Protein 7PJO (pdb70)

Nearest PDB structures (foldseek):
  7pjo-assembly1_AAA  TM=1.005E+00  e=2.211E-44  candidate division CPR1
  7pjo-assembly1_BBB  TM=9.997E-01  e=5.737E-43  candidate division CPR1
  7ob6-assembly1_B  TM=1.004E+00  e=7.584E-41  candidate division CPR1
  7ob7-assembly1_A-2  TM=1.003E+00  e=6.010E-41  candidate division CPR1
  7ob6-assembly1_A  TM=9.913E-01  e=1.208E-40  candidate division CPR1

Solvent-accessible surface area: 18850 Å² total; per-residue (Å²): 162,66,44,223,53,36,106,118,16,37,40,52,0,67,176,37,11,69,115,64,16,60,144,38,0,55,131,7,53,50,4,31,103,2,6,73,17,0,44,79,0,73,16,42,199,150,51,22,60,1,0,69,18,0,19,155,84,84,62,0,45,28,7,0,0,0,0,1,0,0,0,0,2,3,12,52,23,56,56,3,24,0,0,1,0,55,16,32,157,68,28,148,46,11,10,0,0,1,4,89,36,87,51,29,34,0,0,0,4,6,17,22,37,16,20,16,17,12,0,0,1,0,0,117,47,21,43,11,0,0,0,0,0,0,6,13,9,9,3,63,120,59,199,162,74,37,1,62,10,0,0,45,8,17,0,62,40,2,43,0,69,144,35,143,2,83,116,0,0,37,21,145,48,82,2,72,76,0,22,116,29,2,71,126,26,121,28,66,98,5,23,82,76,131,9,67,167,50,30,31,79,12,23,86,17,19,25,127,5,1,46,37,55,54,76,151,159,47,46,210,56,36,101,120,24,46,48,77,0,64,86,39,12,73,110,68,18,55,163,60,0,54,63,13,50,50,3,31,104,3,6,72,34,0,42,80,0,81,20,87,158,120,35,15,58,2,0,71,21,0,19,74,113,86,58,0,44,28,8,0,0,1,0,1,0,0,0,0,1,2,11,50,19,53,56,3,23,0,0,4,0,49,16,31,150,61,26,143,54,11,10,0,0,0,4,89,36,85,49,29,33,0,0,0,3,5,18,26,36,17,19,15,17,12,0,0,1,0,0,117,46,21,45,12,0,0,0,0,0,0,7,13,11,8,6,72,115,69,107,168,76,33,0,54,9,0,0,47,8,17,0,60,37,3,44,0,68,144,33,140,14,83,119,0,0,38,22,146,49,69,2,51,77,0,27,106,29,3,67,120,29,129,27,66,99,4,21,75,173,130,8,66,166,49,32,32,77,12,22,215,20,20,22,124,7,0,45,38,57,42,60,109,126

Radius of gyration: 23.65 Å; Cα contacts (8 Å, |Δi|>4): 844; chains: 2; bounding box: 46×44×78 Å

B-factor: mean 61.89, std 16.4, range [30.0, 139.02]

Structure (mmCIF, N/CA/C/O backbone):
data_7PJO
#
_entry.id   7PJO
#
_cell.length_a   44.780
_cell.length_b   77.545
_cell.length_c   161.722
_cell.angle_alpha   90.000
_cell.angle_beta   90.000
_cell.angle_gamma   90.000
#
_symmetry.space_group_name_H-M   'P 21 21 21'
#
loop_
_entity.id
_entity.type
_entity.pdbx_description
1 polymer CPR-C4
2 non-polymer 'PHOSPHATE ION'
3 water water
#
loop_
_atom_site.group_PDB
_atom_site.id
_atom_site.type_symbol
_atom_site.label_atom_id
_atom_site.label_alt_id
_atom_site.label_comp_id
_atom_site.label_asym_id
_atom_site.label_entity_id
_atom_site.label_seq_id
_atom_site.pdbx_PDB_ins_code
_atom_site.Cartn_x
_atom_site.Cartn_y
_atom_site.Cartn_z
_atom_site.occupancy
_atom_site.B_iso_or_equiv
_atom_site.auth_seq_id
_atom_site.auth_comp_id
_atom_site.auth_asym_id
_atom_site.auth_atom_id
_atom_site.pdbx_PDB_model_num
ATOM 1 N N . GLN A 1 11 ? -2.769 -12.815 6.769 1.000 94.007 -5 GLN AAA N 1
ATOM 2 C CA . GLN A 1 11 ? -2.351 -13.585 7.975 1.000 89.320 -5 GLN AAA CA 1
ATOM 3 C C . GLN A 1 11 ? -0.913 -14.087 7.761 1.000 98.313 -5 GLN AAA C 1
ATOM 4 O O . GLN A 1 11 ? -0.730 -15.090 7.021 1.000 98.153 -5 GLN AAA O 1
ATOM 10 N N . MET A 1 12 ? 0.065 -13.424 8.392 1.000 91.595 -4 MET AAA N 1
ATOM 11 C CA . MET A 1 12 ? 1.528 -13.627 8.168 1.000 84.732 -4 MET AAA CA 1
ATOM 12 C C . MET A 1 12 ? 1.999 -14.911 8.873 1.000 80.043 -4 MET AAA C 1
ATOM 13 O O . MET A 1 12 ? 1.499 -15.188 9.981 1.000 70.556 -4 MET AAA O 1
ATOM 27 N N . GLY A 1 13 ? 2.904 -15.668 8.234 1.000 79.154 -3 GLY AAA N 1
ATOM 28 C CA . GLY A 1 13 ? 3.403 -16.979 8.702 1.000 80.058 -3 GLY AAA CA 1
ATOM 29 C C . GLY A 1 13 ? 4.474 -16.856 9.778 1.000 76.337 -3 GLY AAA C 1
ATOM 30 O O . GLY A 1 13 ? 4.929 -15.722 10.036 1.000 89.661 -3 GLY AAA O 1
ATOM 34 N N . ARG A 1 14 ? 4.852 -17.979 10.396 1.000 68.178 -2 ARG AAA N 1
ATOM 35 C CA . ARG A 1 14 ? 5.748 -18.035 11.580 1.000 72.711 -2 ARG AAA CA 1
ATOM 36 C C . ARG A 1 14 ? 7.121 -17.499 11.174 1.000 70.304 -2 ARG AAA C 1
ATOM 37 O O . ARG A 1 14 ? 7.625 -16.592 11.866 1.000 65.818 -2 ARG AAA O 1
ATOM 58 N N . GLY A 1 15 ? 7.682 -18.048 10.091 1.000 67.441 -1 GLY AAA N 1
ATOM 59 C CA . GLY A 1 15 ? 8.997 -17.671 9.535 1.000 67.640 -1 GLY AAA CA 1
ATOM 60 C C . GLY A 1 15 ? 9.066 -16.178 9.293 1.000 66.716 -1 GLY AAA C 1
ATOM 61 O O . GLY A 1 15 ? 10.048 -15.541 9.747 1.000 62.350 -1 GLY AAA O 1
ATOM 65 N N . SER A 1 16 ? 8.013 -15.636 8.677 1.000 64.444 0 SER AAA N 1
ATOM 66 C CA . SER A 1 16 ? 7.887 -14.200 8.312 1.000 67.641 0 SER AAA CA 1
ATOM 67 C C . SER A 1 16 ? 7.835 -13.336 9.571 1.000 60.428 0 SER AAA C 1
ATOM 68 O O . SER A 1 16 ? 8.516 -12.308 9.580 1.000 67.983 0 SER AAA O 1
ATOM 76 N N . MET A 1 17 ? 7.035 -13.720 10.565 1.000 66.323 1 MET AAA N 1
ATOM 77 C CA . MET A 1 17 ? 6.867 -12.940 11.823 1.000 64.941 1 MET AAA CA 1
ATOM 78 C C . MET A 1 17 ? 8.216 -12.934 12.551 1.000 63.493 1 MET AAA C 1
ATOM 79 O O . MET A 1 17 ? 8.666 -11.841 12.964 1.000 56.201 1 MET AAA O 1
ATOM 93 N N . HIS A 1 18 ? 8.872 -14.097 12.635 1.000 58.967 2 HIS AAA N 1
ATOM 94 C CA . HIS A 1 18 ? 10.221 -14.238 13.232 1.000 66.922 2 HIS AAA CA 1
ATOM 95 C C . HIS A 1 18 ? 11.214 -13.314 12.501 1.000 76.592 2 HIS AAA C 1
ATOM 96 O O . HIS A 1 18 ? 11.914 -12.502 13.172 1.000 74.505 2 HIS AAA O 1
ATOM 111 N N . TYR A 1 19 ? 11.286 -13.424 11.170 1.000 74.891 3 TYR AAA N 1
ATOM 112 C CA . TYR A 1 19 ? 12.170 -12.577 10.328 1.000 68.080 3 TYR AAA CA 1
ATOM 113 C C . TYR A 1 19 ? 11.864 -11.095 10.589 1.000 67.502 3 TYR AAA C 1
ATOM 114 O O . TYR A 1 19 ? 12.812 -10.325 10.827 1.000 59.619 3 TYR AAA O 1
ATOM 132 N N . LYS A 1 20 ? 10.587 -10.708 10.604 1.000 57.060 4 LYS AAA N 1
ATOM 133 C CA . LYS A 1 20 ? 10.191 -9.303 10.900 1.000 65.258 4 LYS AAA CA 1
ATOM 134 C C . LYS A 1 20 ? 10.708 -8.885 12.289 1.000 70.949 4 LYS AAA C 1
ATOM 135 O O . LYS A 1 20 ? 11.205 -7.741 12.416 1.000 66.877 4 LYS AAA O 1
ATOM 154 N N . ALA A 1 21 ? 10.592 -9.751 13.301 1.000 71.597 5 ALA AAA N 1
ATOM 155 C CA . ALA A 1 21 ? 11.086 -9.477 14.676 1.000 71.771 5 ALA AAA CA 1
ATOM 156 C C . ALA A 1 21 ? 12.592 -9.168 14.630 1.000 66.945 5 ALA AAA C 1
ATOM 157 O O . ALA A 1 21 ? 13.000 -8.161 15.246 1.000 63.936 5 ALA AAA O 1
ATOM 164 N N . GLN A 1 22 ? 13.379 -9.974 13.907 1.000 62.462 6 GLN AAA N 1
ATOM 165 C CA . GLN A 1 22 ? 14.842 -9.761 13.764 1.000 66.618 6 GLN AAA CA 1
ATOM 166 C C . GLN A 1 22 ? 15.087 -8.378 13.139 1.000 79.301 6 GLN AAA C 1
ATOM 167 O O . GLN A 1 22 ? 15.998 -7.666 13.627 1.000 73.817 6 GLN AAA O 1
ATOM 181 N N . LEU A 1 23 ? 14.291 -8.001 12.124 1.000 78.408 7 LEU AAA N 1
ATOM 182 C CA . LEU A 1 23 ? 14.421 -6.693 11.419 1.000 69.766 7 LEU AAA CA 1
ATOM 183 C C . LEU A 1 23 ? 14.114 -5.558 12.401 1.000 65.675 7 LEU AAA C 1
ATOM 184 O O . LEU A 1 23 ? 14.788 -4.532 12.329 1.000 63.398 7 LEU AAA O 1
ATOM 200 N N . GLN A 1 24 ? 13.097 -5.714 13.248 1.000 70.037 8 GLN AAA N 1
ATOM 201 C CA . GLN A 1 24 ? 12.675 -4.658 14.209 1.000 74.901 8 GLN AAA CA 1
ATOM 202 C C . GLN A 1 24 ? 13.791 -4.420 15.239 1.000 72.047 8 GLN AAA C 1
ATOM 203 O O . GLN A 1 24 ? 14.006 -3.256 15.606 1.000 71.892 8 GLN AAA O 1
ATOM 217 N N . LYS A 1 25 ? 14.513 -5.463 15.651 1.000 75.148 9 LYS AAA N 1
ATOM 218 C CA . LYS A 1 25 ? 15.647 -5.314 16.599 1.000 79.628 9 LYS AAA CA 1
ATOM 219 C C . LYS A 1 25 ? 16.712 -4.389 15.987 1.000 80.430 9 LYS AAA C 1
ATOM 220 O O . LYS A 1 25 ? 17.325 -3.628 16.758 1.000 83.725 9 LYS AAA O 1
ATOM 239 N N . LEU A 1 26 ? 16.908 -4.431 14.661 1.000 70.988 10 LEU AAA N 1
ATOM 240 C CA . LEU A 1 26 ? 18.023 -3.730 13.964 1.000 68.572 10 LEU AAA CA 1
ATOM 241 C C . LEU A 1 26 ? 17.650 -2.290 13.592 1.000 62.457 10 LEU AAA C 1
ATOM 242 O O . LEU A 1 26 ? 18.563 -1.475 13.437 1.000 64.014 10 LEU AAA O 1
ATOM 258 N N . LEU A 1 27 ? 16.367 -1.987 13.429 1.000 64.611 11 LEU AAA N 1
ATOM 259 C CA . LEU A 1 27 ? 15.912 -0.724 12.806 1.000 65.362 11 LEU AAA CA 1
ATOM 260 C C . LEU A 1 27 ? 15.537 0.300 13.888 1.000 69.054 11 LEU AAA C 1
ATOM 261 O O . LEU A 1 27 ? 14.972 -0.092 14.921 1.000 61.599 11 LEU AAA O 1
ATOM 277 N N . THR A 1 28 ? 15.822 1.576 13.613 1.000 71.799 12 THR AAA N 1
ATOM 278 C CA . THR A 1 28 ? 15.409 2.763 14.401 1.000 75.073 12 THR AAA CA 1
ATOM 279 C C . THR A 1 28 ? 13.905 2.981 14.210 1.000 76.498 12 THR AAA C 1
ATOM 280 O O . THR A 1 28 ? 13.320 2.417 13.252 1.000 85.727 12 THR AAA O 1
ATOM 291 N N . THR A 1 29 ? 13.304 3.777 15.084 1.000 82.873 13 THR AAA N 1
ATOM 292 C CA . THR A 1 29 ? 11.844 4.062 15.083 1.000 91.934 13 THR AAA CA 1
ATOM 293 C C . THR A 1 29 ? 11.487 4.773 13.766 1.000 84.680 13 THR AAA C 1
ATOM 294 O O . THR A 1 29 ? 10.383 4.510 13.250 1.000 86.141 13 THR AAA O 1
ATOM 305 N N . GLU A 1 30 ? 12.391 5.623 13.256 1.000 75.282 14 GLU AAA N 1
ATOM 306 C CA . GLU A 1 30 ? 12.201 6.412 12.008 1.000 82.718 14 GLU AAA CA 1
ATOM 307 C C . GLU A 1 30 ? 12.120 5.437 10.820 1.000 86.973 14 GLU AAA C 1
ATOM 308 O O . GLU A 1 30 ? 11.120 5.511 10.060 1.000 78.405 14 GLU AAA O 1
ATOM 314 N N . GLU A 1 31 ? 13.102 4.530 10.708 1.000 76.683 15 GLU AAA N 1
ATOM 315 C CA . GLU A 1 31 ? 13.175 3.457 9.675 1.000 70.732 15 GLU AAA CA 1
ATOM 316 C C . GLU A 1 31 ? 11.890 2.614 9.693 1.000 70.923 15 GLU AAA C 1
ATOM 317 O O . GLU A 1 31 ? 11.331 2.380 8.593 1.000 68.081 15 GLU AAA O 1
ATOM 329 N N . LYS A 1 32 ? 11.400 2.236 10.879 1.000 68.737 16 LYS AAA N 1
ATOM 330 C CA . LYS A 1 32 ? 10.205 1.359 11.016 1.000 73.928 16 LYS AAA CA 1
ATOM 331 C C . LYS A 1 32 ? 8.938 2.134 10.641 1.000 73.366 16 LYS AAA C 1
ATOM 332 O O . LYS A 1 32 ? 8.015 1.508 10.084 1.000 75.767 16 LYS AAA O 1
ATOM 351 N N . LYS A 1 33 ? 8.887 3.432 10.948 1.000 79.304 17 LYS AAA N 1
ATOM 352 C CA . LYS A 1 33 ? 7.733 4.309 10.613 1.000 81.662 17 LYS AAA CA 1
ATOM 353 C C . LYS A 1 33 ? 7.585 4.360 9.087 1.000 70.183 17 LYS AAA C 1
ATOM 354 O O . LYS A 1 33 ? 6.446 4.314 8.590 1.000 70.016 17 LYS AAA O 1
ATOM 373 N N . ILE A 1 34 ? 8.713 4.445 8.380 1.000 66.125 18 ILE AAA N 1
ATOM 374 C CA . ILE A 1 34 ? 8.792 4.457 6.895 1.000 64.869 18 ILE AAA CA 1
ATOM 375 C C . ILE A 1 34 ? 8.321 3.102 6.3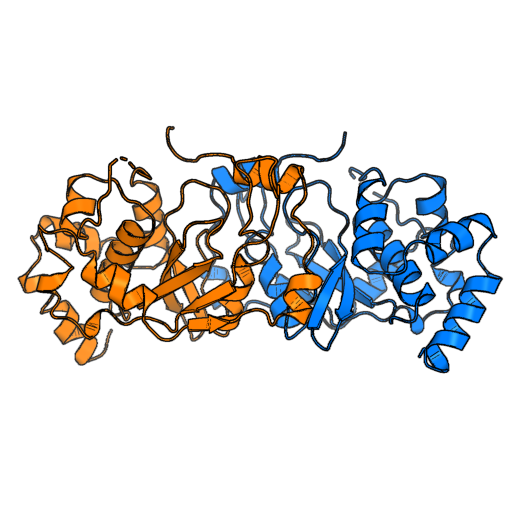54 1.000 68.468 18 ILE AAA C 1
ATOM 376 O O . ILE A 1 34 ? 7.393 3.111 5.530 1.000 74.859 18 ILE AAA O 1
ATOM 392 N N . LEU A 1 35 ? 8.884 1.992 6.844 1.000 61.175 19 LEU AAA N 1
ATOM 393 C CA . LEU A 1 35 ? 8.593 0.629 6.336 1.000 64.775 19 LEU AAA CA 1
ATOM 394 C C . LEU A 1 35 ? 7.127 0.256 6.604 1.000 62.905 19 LEU AAA C 1
ATOM 395 O O . LEU A 1 35 ? 6.530 -0.443 5.756 1.000 66.674 19 LEU AAA O 1
ATOM 411 N N . ALA A 1 36 ? 6.538 0.751 7.689 1.000 65.389 20 ALA AAA N 1
ATOM 412 C CA . ALA A 1 36 ? 5.133 0.462 8.072 1.000 68.759 20 ALA AAA CA 1
ATOM 413 C C . ALA A 1 36 ? 4.177 1.077 7.040 1.000 64.393 20 ALA AAA C 1
ATOM 414 O O . ALA A 1 36 ? 3.112 0.489 6.800 1.000 59.389 20 ALA AAA O 1
ATOM 421 N N . ARG A 1 37 ? 4.545 2.236 6.483 1.000 64.398 21 ARG AAA N 1
ATOM 422 C CA . ARG A 1 37 ? 3.743 2.988 5.474 1.000 72.399 21 ARG AAA CA 1
ATOM 423 C C . ARG A 1 37 ? 3.733 2.222 4.134 1.000 68.149 21 ARG AAA C 1
ATOM 424 O O . ARG A 1 37 ? 2.695 2.265 3.440 1.000 72.648 21 ARG AAA O 1
ATOM 445 N N . LEU A 1 38 ? 4.849 1.563 3.792 1.000 64.565 22 LEU AAA N 1
ATOM 446 C CA . LEU A 1 38 ? 5.130 0.915 2.483 1.000 61.394 22 LEU AAA CA 1
ATOM 447 C C . LEU A 1 38 ? 4.548 -0.504 2.489 1.000 57.128 22 LEU AAA C 1
ATOM 448 O O . LEU A 1 38 ? 5.325 -1.479 2.426 1.000 59.923 22 LEU AAA O 1
ATOM 464 N N . SER A 1 39 ? 3.221 -0.593 2.547 1.000 58.502 23 SER AAA N 1
ATOM 465 C CA . SER A 1 39 ? 2.437 -1.805 2.901 1.000 65.894 23 SER AAA CA 1
ATOM 466 C C . SER A 1 39 ? 1.944 -2.526 1.646 1.000 61.760 23 SER AAA C 1
ATOM 467 O O . SER A 1 39 ? 1.271 -3.551 1.794 1.000 63.892 23 SER AAA O 1
ATOM 475 N N . THR A 1 40 ? 2.234 -1.995 0.460 1.000 65.094 24 THR AAA N 1
ATOM 476 C CA . THR A 1 40 ? 1.928 -2.657 -0.836 1.000 58.548 24 THR AAA CA 1
ATOM 477 C C . THR A 1 40 ? 3.137 -2.499 -1.729 1.000 51.287 24 THR AAA C 1
ATOM 478 O O . THR A 1 40 ? 3.912 -1.562 -1.540 1.000 53.503 24 THR AAA O 1
ATOM 489 N N . PRO A 1 41 ? 3.335 -3.402 -2.707 1.000 53.019 25 PRO AAA N 1
ATOM 490 C CA . PRO A 1 41 ? 4.389 -3.224 -3.703 1.000 55.110 25 PRO AAA CA 1
ATOM 491 C C . PRO A 1 41 ? 4.324 -1.859 -4.407 1.000 53.960 25 PRO AAA C 1
ATOM 492 O O . PRO A 1 41 ? 5.366 -1.276 -4.654 1.000 51.724 25 PRO AAA O 1
ATOM 503 N N . GLN A 1 42 ? 3.113 -1.382 -4.692 1.000 48.264 26 GLN AAA N 1
ATOM 504 C CA . GLN A 1 42 ? 2.875 -0.106 -5.411 1.000 49.337 26 GLN AAA CA 1
ATOM 505 C C . GLN A 1 42 ? 3.362 1.041 -4.528 1.000 54.864 26 GLN AAA C 1
ATOM 506 O O . GLN A 1 42 ? 4.012 1.968 -5.070 1.000 52.551 26 GLN AAA O 1
ATOM 520 N N . LYS A 1 43 ? 3.055 1.000 -3.224 1.000 57.403 27 LYS AAA N 1
ATOM 521 C CA . LYS A 1 43 ? 3.495 2.062 -2.274 1.000 57.051 27 LYS AAA CA 1
ATOM 522 C C . LYS A 1 43 ? 5.023 2.070 -2.212 1.000 51.113 27 LYS AAA C 1
ATOM 523 O O . LYS A 1 43 ? 5.593 3.181 -2.220 1.000 57.603 27 LYS AAA O 1
ATOM 542 N N . ILE A 1 44 ? 5.664 0.890 -2.275 1.000 52.194 28 ILE AAA N 1
ATOM 543 C CA . ILE A 1 44 ? 7.157 0.785 -2.282 1.000 51.146 28 ILE AAA CA 1
ATOM 544 C C . ILE A 1 44 ? 7.710 1.475 -3.537 1.000 51.689 28 ILE AAA C 1
ATOM 545 O O . ILE A 1 44 ? 8.629 2.303 -3.399 1.000 51.261 28 ILE AAA O 1
ATOM 561 N N . GLN A 1 45 ? 7.169 1.175 -4.720 1.000 51.552 29 GLN AAA N 1
ATOM 562 C CA . GLN A 1 45 ? 7.670 1.760 -5.993 1.000 52.548 29 GLN AAA CA 1
ATOM 563 C C . GLN A 1 45 ? 7.470 3.284 -5.935 1.000 48.937 29 GLN AAA C 1
ATOM 564 O O . GLN A 1 45 ? 8.367 4.006 -6.383 1.000 50.485 29 GLN AAA O 1
ATOM 578 N N . ASP A 1 46 ? 6.324 3.744 -5.426 1.000 47.409 30 ASP AAA N 1
ATOM 579 C CA . ASP A 1 46 ? 6.045 5.197 -5.229 1.000 55.411 30 ASP AAA CA 1
ATOM 580 C C . ASP A 1 46 ? 7.173 5.797 -4.378 1.000 55.822 30 ASP AAA C 1
ATOM 581 O O . ASP A 1 46 ? 7.696 6.867 -4.746 1.000 59.369 30 ASP AAA O 1
ATOM 590 N N . PHE A 1 47 ? 7.553 5.125 -3.285 1.000 58.513 31 PHE AAA N 1
ATOM 591 C CA . PHE A 1 47 ? 8.649 5.595 -2.402 1.000 56.485 31 PHE AAA CA 1
ATOM 592 C C . PHE A 1 47 ? 9.966 5.640 -3.185 1.000 55.669 31 PHE AAA C 1
ATOM 593 O O . PHE A 1 47 ? 10.655 6.657 -3.072 1.000 60.971 31 PHE AAA O 1
ATOM 610 N N . LEU A 1 48 ? 10.323 4.598 -3.948 1.000 56.823 32 LEU AAA N 1
ATOM 611 C CA . LEU A 1 48 ? 11.600 4.602 -4.718 1.000 51.509 32 LEU AAA CA 1
ATOM 612 C C . LEU A 1 48 ? 11.579 5.731 -5.758 1.000 53.659 32 LEU AAA C 1
ATOM 613 O O . LEU A 1 48 ? 12.681 6.206 -6.145 1.000 51.015 32 LEU AAA O 1
ATOM 629 N N . ASP A 1 49 ? 10.393 6.162 -6.211 1.000 50.681 33 ASP AAA N 1
ATOM 630 C CA . ASP A 1 49 ? 10.279 7.273 -7.198 1.000 58.279 33 ASP AAA CA 1
ATOM 631 C C . ASP A 1 49 ? 10.774 8.593 -6.580 1.000 62.144 33 ASP AAA C 1
ATOM 632 O O . ASP A 1 49 ? 11.258 9.434 -7.354 1.000 72.039 33 ASP AAA O 1
ATOM 641 N N . THR A 1 50 ? 10.695 8.750 -5.251 1.000 59.086 34 THR AAA N 1
ATOM 642 C CA . THR A 1 50 ? 11.134 9.957 -4.491 1.000 66.474 34 THR AAA CA 1
ATOM 643 C C . THR A 1 50 ? 12.623 9.879 -4.134 1.000 70.339 34 THR AAA C 1
ATOM 644 O O . THR A 1 50 ? 13.137 10.899 -3.642 1.000 79.637 34 THR AAA O 1
ATOM 655 N N . ILE A 1 51 ? 13.279 8.733 -4.338 1.000 69.659 35 ILE AAA N 1
ATOM 656 C CA . ILE A 1 51 ? 14.750 8.566 -4.129 1.000 62.016 35 ILE AAA CA 1
ATOM 657 C C . ILE A 1 51 ? 15.470 8.996 -5.412 1.000 65.029 35 ILE AAA C 1
ATOM 658 O O . ILE A 1 51 ? 15.085 8.534 -6.502 1.000 57.820 35 ILE AAA O 1
ATOM 674 N N . LYS A 1 52 ? 16.537 9.778 -5.264 1.000 67.043 36 LYS AAA N 1
ATOM 675 C CA . LYS A 1 52 ? 17.391 10.252 -6.377 1.000 72.244 36 LYS AAA CA 1
ATOM 676 C C . LYS A 1 52 ? 18.142 9.042 -6.936 1.000 67.408 36 LYS AAA C 1
ATOM 677 O O . LYS A 1 52 ? 18.719 8.283 -6.153 1.000 61.818 36 LYS AAA O 1
ATOM 696 N N . ASN A 1 53 ? 18.139 8.874 -8.255 1.000 63.975 37 ASN AAA N 1
ATOM 697 C CA . ASN A 1 53 ? 18.900 7.793 -8.935 1.000 74.583 37 ASN AAA CA 1
ATOM 698 C C . ASN A 1 53 ? 20.361 8.233 -9.003 1.000 72.727 37 ASN AAA C 1
ATOM 699 O O . ASN A 1 53 ? 20.585 9.422 -9.251 1.000 88.083 37 ASN AAA O 1
ATOM 710 N N . LYS A 1 54 ? 21.302 7.316 -8.766 1.000 74.987 38 LYS AAA N 1
ATOM 711 C CA . LYS A 1 54 ? 22.760 7.549 -8.951 1.000 82.760 38 LYS AAA CA 1
ATOM 712 C C . LYS A 1 54 ? 23.158 7.423 -10.429 1.000 96.692 38 LYS AAA C 1
ATOM 713 O O . LYS A 1 54 ? 22.357 6.869 -11.210 1.000 104.896 38 LYS AAA O 1
ATOM 732 N N . ASP A 1 55 ? 24.352 7.929 -10.772 1.000 99.436 39 ASP AAA N 1
ATOM 733 C CA . ASP A 1 55 ? 25.021 7.768 -12.093 1.000 107.083 39 ASP AAA CA 1
ATOM 734 C C . ASP A 1 55 ? 25.383 6.291 -12.292 1.000 101.338 39 ASP AAA C 1
ATOM 735 O O . ASP A 1 55 ? 26.400 6.033 -12.969 1.000 97.365 39 ASP AAA O 1
ATOM 744 N N . HIS A 1 61 ? 32.046 3.360 -7.682 1.000 106.889 45 HIS AAA N 1
ATOM 745 C CA . HIS A 1 61 ? 31.214 2.229 -7.186 1.000 107.551 45 HIS AAA CA 1
ATOM 746 C C . HIS A 1 61 ? 30.793 2.483 -5.733 1.000 107.866 45 HIS AAA C 1
ATOM 747 O O . HIS A 1 61 ? 31.615 2.963 -4.946 1.000 100.351 45 HIS AAA O 1
ATOM 753 N N . THR A 1 62 ? 29.539 2.167 -5.414 1.000 115.717 46 THR AAA N 1
ATOM 754 C CA . THR A 1 62 ? 29.018 1.955 -4.036 1.000 110.096 46 THR AAA CA 1
ATOM 755 C C . THR A 1 62 ? 28.138 0.697 -4.046 1.000 100.588 46 THR AAA C 1
ATOM 756 O O . THR A 1 62 ? 27.846 0.163 -5.146 1.000 111.021 46 THR AAA O 1
ATOM 767 N N . MET A 1 63 ? 27.760 0.229 -2.859 1.000 84.005 47 MET AAA N 1
ATOM 768 C CA . MET A 1 63 ? 26.717 -0.809 -2.671 1.000 74.843 47 MET AAA CA 1
ATOM 769 C C . MET A 1 63 ? 26.171 -0.616 -1.258 1.000 66.157 47 MET AAA C 1
ATOM 770 O O . MET A 1 63 ? 26.470 -1.420 -0.360 1.000 72.368 47 MET AAA O 1
ATOM 784 N N . TRP A 1 64 ? 25.425 0.472 -1.089 1.000 58.384 48 TRP AAA N 1
ATOM 785 C CA . TRP A 1 64 ? 24.827 0.899 0.199 1.000 66.629 48 TRP AAA CA 1
ATOM 786 C C . TRP A 1 64 ? 23.766 -0.096 0.670 1.000 65.797 48 TRP AAA C 1
ATOM 787 O O . TRP A 1 64 ? 23.074 -0.704 -0.171 1.000 62.040 48 TRP AAA O 1
ATOM 808 N N . SER A 1 65 ? 23.632 -0.178 1.990 1.000 64.122 49 SER AAA N 1
ATOM 809 C CA . SER A 1 65 ? 22.570 -0.887 2.734 1.000 59.429 49 SER AAA CA 1
ATOM 810 C C . SER A 1 65 ? 21.275 -0.100 2.601 1.000 55.890 49 SER AAA C 1
ATOM 811 O O . SER A 1 65 ? 21.290 1.100 2.313 1.000 62.352 49 SER AAA O 1
ATOM 819 N N . PRO A 1 66 ? 20.117 -0.733 2.864 1.000 52.092 50 PRO AAA N 1
ATOM 820 C CA . PRO A 1 66 ? 18.861 0.005 2.996 1.000 58.272 50 PRO AAA CA 1
ATOM 821 C C . PRO A 1 66 ? 18.917 1.177 3.985 1.000 67.410 50 PRO AAA C 1
ATOM 822 O O . PRO A 1 66 ? 18.273 2.186 3.710 1.000 73.230 50 PRO AAA O 1
ATOM 833 N N . ARG A 1 67 ? 19.644 1.019 5.103 1.000 75.987 51 ARG AAA N 1
ATOM 834 C CA . ARG A 1 67 ? 19.875 2.097 6.102 1.000 70.012 51 ARG AAA CA 1
ATOM 835 C C . ARG A 1 67 ? 20.519 3.303 5.403 1.000 67.124 51 ARG AAA C 1
ATOM 836 O O . ARG A 1 67 ? 19.990 4.405 5.522 1.000 67.263 51 ARG AAA O 1
ATOM 857 N N . ALA A 1 68 ? 21.636 3.102 4.717 1.000 60.029 52 ALA AAA N 1
ATOM 858 C CA . ALA A 1 68 ? 22.358 4.179 4.008 1.000 65.653 52 ALA AAA CA 1
ATOM 859 C C . ALA A 1 68 ? 21.426 4.836 2.984 1.000 69.677 52 ALA AAA C 1
ATOM 860 O O . ALA A 1 68 ? 21.408 6.080 2.917 1.000 78.432 52 ALA AAA O 1
ATOM 867 N N . VAL A 1 69 ? 20.647 4.044 2.247 1.000 68.856 53 VAL AAA N 1
ATOM 868 C CA . VAL A 1 69 ? 19.730 4.573 1.195 1.000 66.026 53 VAL AAA CA 1
ATOM 869 C C . VAL A 1 69 ? 18.656 5.440 1.857 1.000 59.975 53 VAL AAA C 1
ATOM 870 O O . VAL A 1 69 ? 18.377 6.523 1.330 1.000 68.168 53 VAL AAA O 1
ATOM 883 N N . LEU A 1 70 ? 18.056 4.999 2.958 1.000 58.487 54 LEU AAA N 1
ATOM 884 C 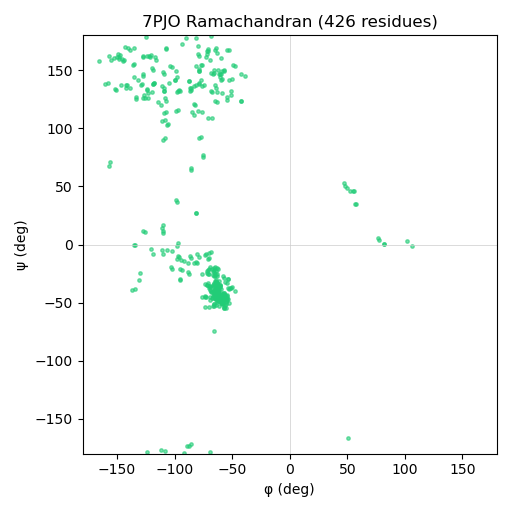CA . LEU A 1 70 ? 17.042 5.825 3.668 1.000 63.952 54 LEU AAA CA 1
ATOM 885 C C . LEU A 1 70 ? 17.670 7.117 4.226 1.000 71.147 54 LEU AAA C 1
ATOM 886 O O . LEU A 1 70 ? 16.944 8.129 4.303 1.000 72.200 54 LEU AAA O 1
ATOM 902 N N . LYS A 1 71 ? 18.955 7.088 4.595 1.000 69.013 55 LYS AAA N 1
ATOM 903 C CA . LYS A 1 71 ? 19.667 8.241 5.199 1.000 81.615 55 LYS AAA CA 1
ATOM 904 C C . LYS A 1 71 ? 19.926 9.276 4.104 1.000 82.227 55 LYS AAA C 1
ATOM 905 O O . LYS A 1 71 ? 19.482 10.421 4.286 1.000 82.131 55 LYS AAA O 1
ATOM 924 N N . HIS A 1 72 ? 20.554 8.863 2.995 1.000 76.645 56 HIS AAA N 1
ATOM 925 C CA . HIS A 1 72 ? 21.105 9.751 1.933 1.000 78.956 56 HIS AAA CA 1
ATOM 926 C C . HIS A 1 72 ? 20.130 9.918 0.756 1.000 78.145 56 HIS AAA C 1
ATOM 927 O O . HIS A 1 72 ? 20.410 10.781 -0.096 1.000 74.201 56 HIS AAA O 1
ATOM 942 N N . LYS A 1 73 ? 19.047 9.130 0.691 1.000 82.200 57 LYS AAA N 1
ATOM 943 C CA . LYS A 1 73 ? 17.949 9.236 -0.315 1.000 75.877 57 LYS AAA CA 1
ATOM 944 C C . LYS A 1 73 ? 18.526 9.234 -1.751 1.000 69.054 57 LYS AAA C 1
ATOM 945 O O . LYS A 1 73 ? 18.084 10.041 -2.578 1.000 63.805 57 LYS AAA O 1
ATOM 964 N N . HIS A 1 74 ? 19.448 8.310 -2.027 1.000 61.583 58 HIS AAA N 1
ATOM 965 C CA . HIS A 1 74 ? 20.182 8.094 -3.300 1.000 66.414 58 HIS AAA CA 1
ATOM 966 C C . HIS A 1 74 ? 20.313 6.576 -3.510 1.000 60.418 58 HIS AAA C 1
ATOM 967 O O . HIS A 1 74 ? 20.646 5.897 -2.542 1.000 60.356 58 HIS AAA O 1
ATOM 982 N N . ALA A 1 75 ? 20.113 6.042 -4.720 1.000 63.494 59 ALA AAA N 1
ATOM 983 C CA . ALA A 1 75 ? 20.214 4.583 -4.974 1.000 59.072 59 ALA AAA CA 1
ATOM 984 C C . ALA A 1 75 ? 20.488 4.287 -6.454 1.000 58.365 59 ALA AAA C 1
ATOM 985 O O . ALA A 1 75 ? 19.917 4.959 -7.299 1.000 62.902 59 ALA AAA O 1
ATOM 992 N N . HIS A 1 76 ? 21.361 3.318 -6.745 1.000 63.758 60 HIS AAA N 1
ATOM 993 C CA . HIS A 1 76 ? 21.375 2.584 -8.036 1.000 59.880 60 HIS AAA CA 1
ATOM 994 C C . HIS A 1 76 ? 20.401 1.390 -7.917 1.000 58.732 60 HIS AAA C 1
ATOM 995 O O . HIS A 1 76 ? 19.685 1.311 -6.904 1.000 55.343 60 HIS AAA O 1
ATOM 1010 N N . CYS A 1 77 ? 20.355 0.504 -8.918 1.000 54.395 61 CYS AAA N 1
ATOM 1011 C CA . CYS A 1 77 ? 19.286 -0.512 -9.065 1.000 58.529 61 CYS AAA CA 1
ATOM 1012 C C . CYS A 1 77 ? 19.325 -1.508 -7.895 1.000 54.375 61 CYS AAA C 1
ATOM 1013 O O . CYS A 1 77 ? 18.249 -1.755 -7.298 1.000 50.939 61 CYS AAA O 1
ATOM 1021 N N . MET A 1 78 ? 20.493 -2.022 -7.514 1.000 50.511 62 MET AAA N 1
ATOM 1022 C CA . MET A 1 78 ? 20.537 -3.081 -6.466 1.000 54.227 62 MET AAA CA 1
ATOM 1023 C C . MET A 1 78 ? 20.265 -2.473 -5.086 1.000 51.270 62 MET AAA C 1
ATOM 1024 O O . MET A 1 78 ? 19.591 -3.132 -4.260 1.000 49.340 62 MET AAA O 1
ATOM 1038 N N . GLU A 1 79 ? 20.705 -1.242 -4.860 1.000 48.192 63 GLU AAA N 1
ATOM 1039 C CA . GLU A 1 79 ? 20.399 -0.509 -3.607 1.000 53.206 63 GLU AAA CA 1
ATOM 1040 C C . GLU A 1 79 ? 18.890 -0.306 -3.520 1.000 56.136 63 GLU AAA C 1
ATOM 1041 O O . GLU A 1 79 ? 18.334 -0.488 -2.417 1.000 54.709 63 GLU AAA O 1
ATOM 1053 N N . GLY A 1 80 ? 18.256 0.105 -4.625 1.000 55.627 64 GLY AAA N 1
ATOM 1054 C CA . GLY A 1 80 ? 16.789 0.261 -4.682 1.000 53.023 64 GLY AAA CA 1
ATOM 1055 C C . GLY A 1 80 ? 16.076 -1.057 -4.393 1.000 48.915 64 GLY AAA C 1
ATOM 1056 O O . GLY A 1 80 ? 15.131 -1.059 -3.600 1.000 50.804 64 GLY AAA O 1
ATOM 1060 N N . ALA A 1 81 ? 16.535 -2.147 -5.012 1.000 46.076 65 ALA AAA N 1
ATOM 1061 C CA . ALA A 1 81 ? 15.882 -3.468 -4.926 1.000 50.831 65 ALA AAA CA 1
ATOM 1062 C C . ALA A 1 81 ? 16.042 -4.022 -3.513 1.000 48.303 65 ALA AAA C 1
ATOM 1063 O O . ALA A 1 81 ? 15.100 -4.673 -3.049 1.000 46.365 65 ALA AAA O 1
ATOM 1070 N N . MET A 1 82 ? 17.192 -3.793 -2.860 1.000 56.181 66 MET AAA N 1
ATOM 1071 C CA . MET A 1 82 ? 17.444 -4.323 -1.485 1.000 54.690 66 MET AAA CA 1
ATOM 1072 C C . MET A 1 82 ? 16.529 -3.601 -0.497 1.000 48.966 66 MET AAA C 1
ATOM 1073 O O . MET A 1 82 ? 15.977 -4.285 0.388 1.000 55.925 66 MET AAA O 1
ATOM 1087 N N . LEU A 1 83 ? 16.334 -2.286 -0.670 1.000 47.969 67 LEU AAA N 1
ATOM 1088 C CA . LEU A 1 83 ? 15.389 -1.494 0.159 1.000 49.403 67 LEU AAA CA 1
ATOM 1089 C C . LEU A 1 83 ? 13.969 -2.033 -0.079 1.000 52.193 67 LEU AAA C 1
ATOM 1090 O O . LEU A 1 83 ? 13.244 -2.233 0.905 1.000 55.870 67 LEU AAA O 1
ATOM 1106 N N . ALA A 1 84 ? 13.593 -2.274 -1.340 1.000 54.512 68 ALA AAA N 1
ATOM 1107 C CA . ALA A 1 84 ? 12.255 -2.803 -1.711 1.000 53.657 68 ALA AAA CA 1
ATOM 1108 C C . ALA A 1 84 ? 12.038 -4.152 -1.024 1.000 44.267 68 ALA AAA C 1
ATOM 1109 O O . ALA A 1 84 ? 10.987 -4.357 -0.443 1.000 45.921 68 ALA AAA O 1
ATOM 1116 N N . ALA A 1 85 ? 12.997 -5.060 -1.146 1.000 47.717 69 ALA AAA N 1
ATOM 1117 C CA . ALA A 1 85 ? 12.973 -6.411 -0.544 1.000 55.482 69 ALA AAA CA 1
ATOM 1118 C C . ALA A 1 85 ? 12.809 -6.296 0.984 1.000 52.453 69 ALA AAA C 1
ATOM 1119 O O . ALA A 1 85 ? 12.010 -7.070 1.568 1.000 51.096 69 ALA AAA O 1
ATOM 1126 N N . LEU A 1 86 ? 13.500 -5.346 1.616 1.000 54.874 70 LEU AAA N 1
ATOM 1127 C CA . LEU A 1 86 ? 13.349 -5.084 3.074 1.000 52.055 70 LEU AAA CA 1
ATOM 1128 C C . LEU A 1 86 ? 11.891 -4.706 3.358 1.000 53.914 70 LEU AAA C 1
ATOM 1129 O O . LEU A 1 86 ? 11.308 -5.267 4.300 1.000 52.703 70 LEU AAA O 1
ATOM 1145 N N . ALA A 1 87 ? 11.331 -3.761 2.594 1.000 46.891 71 ALA AAA N 1
ATOM 1146 C CA . ALA A 1 87 ? 9.974 -3.215 2.828 1.000 44.846 71 ALA AAA CA 1
ATOM 1147 C C . ALA A 1 87 ? 8.948 -4.330 2.583 1.000 51.430 71 ALA AAA C 1
ATOM 1148 O O . ALA A 1 87 ? 7.990 -4.474 3.365 1.000 55.580 71 ALA AAA O 1
ATOM 1155 N N . LEU A 1 88 ? 9.172 -5.146 1.554 1.000 53.202 72 LEU AAA N 1
ATOM 1156 C CA . LEU A 1 88 ? 8.315 -6.325 1.275 1.000 55.143 72 LEU AAA CA 1
ATOM 1157 C C . LEU A 1 88 ? 8.346 -7.282 2.477 1.000 53.118 72 LEU AAA C 1
ATOM 1158 O O . LEU A 1 88 ? 7.266 -7.736 2.887 1.000 53.397 72 LEU AAA O 1
ATOM 1174 N N . ALA A 1 89 ? 9.537 -7.584 3.012 1.000 51.349 73 ALA AAA N 1
ATOM 1175 C CA . ALA A 1 89 ? 9.711 -8.517 4.160 1.000 58.182 73 ALA AAA CA 1
ATOM 1176 C C . ALA A 1 89 ? 9.057 -7.924 5.413 1.000 55.885 73 ALA AAA C 1
ATOM 1177 O O . ALA A 1 89 ? 8.535 -8.705 6.195 1.000 56.514 73 ALA AAA O 1
ATOM 1184 N N . TYR A 1 90 ? 9.054 -6.598 5.576 1.000 56.326 74 TYR AAA N 1
ATOM 1185 C CA . TYR A 1 90 ? 8.474 -5.934 6.771 1.000 67.026 74 TYR AAA CA 1
ATOM 1186 C C . TYR A 1 90 ? 6.951 -6.146 6.811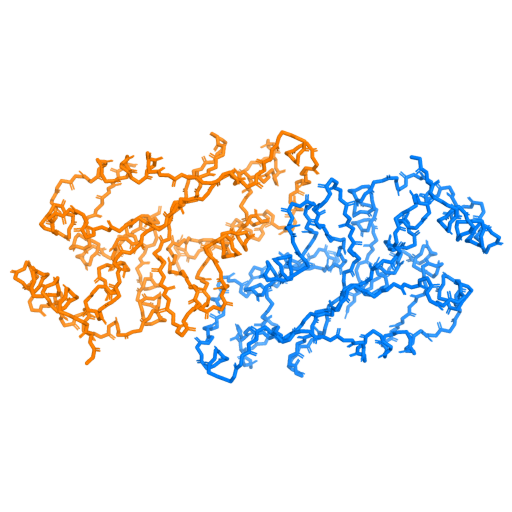 1.000 70.370 74 TYR AAA C 1
ATOM 1187 O O . TYR A 1 90 ? 6.353 -6.022 7.910 1.000 72.030 74 TYR AAA O 1
ATOM 1205 N N . HIS A 1 91 ? 6.340 -6.442 5.658 1.000 60.671 75 HIS AAA N 1
ATOM 1206 C CA . HIS A 1 91 ? 4.893 -6.749 5.533 1.000 58.166 75 HIS AAA CA 1
ATOM 1207 C C . HIS A 1 91 ? 4.673 -8.226 5.189 1.000 59.047 75 HIS AAA C 1
ATOM 1208 O O . HIS A 1 91 ? 3.529 -8.563 4.867 1.000 61.042 75 HIS AAA O 1
ATOM 1223 N N . GLY A 1 92 ? 5.716 -9.067 5.243 1.000 63.044 76 GLY AAA N 1
ATOM 1224 C CA . GLY A 1 92 ? 5.563 -10.538 5.284 1.000 64.467 76 GLY AAA CA 1
ATOM 1225 C C . GLY A 1 92 ? 5.826 -11.244 3.955 1.000 62.107 76 GLY AAA C 1
ATOM 1226 O O . GLY A 1 92 ? 5.639 -12.465 3.898 1.000 56.468 76 GLY AAA O 1
ATOM 1230 N N . HIS A 1 93 ? 6.226 -10.525 2.907 1.000 68.036 77 HIS AAA N 1
ATOM 1231 C CA . HIS A 1 93 ? 6.687 -11.126 1.625 1.000 64.279 77 HIS AAA CA 1
ATOM 1232 C C . HIS A 1 93 ? 8.111 -11.653 1.819 1.000 60.455 77 HIS AAA C 1
ATOM 1233 O O . HIS A 1 93 ? 8.826 -11.072 2.643 1.000 59.543 77 HIS AAA O 1
ATOM 1248 N N . SER A 1 94 ? 8.542 -12.649 1.049 1.000 52.740 78 SER AAA N 1
ATOM 1249 C CA . SER A 1 94 ? 9.973 -13.030 0.957 1.000 51.181 78 SER AAA CA 1
ATOM 1250 C C . SER A 1 94 ? 10.772 -11.872 0.345 1.000 56.676 78 SER AAA C 1
ATOM 1251 O O . SER A 1 94 ? 10.350 -11.265 -0.639 1.000 60.304 78 SER AAA O 1
ATOM 1259 N N . PRO A 1 95 ? 11.944 -11.512 0.908 1.000 53.094 79 PRO AAA N 1
ATOM 1260 C CA . PRO A 1 95 ? 12.804 -10.503 0.301 1.000 53.818 79 PRO AAA CA 1
ATOM 1261 C C . PRO A 1 95 ? 13.544 -11.126 -0.892 1.000 59.250 79 PRO AAA C 1
ATOM 1262 O O . PRO A 1 95 ? 14.591 -11.701 -0.682 1.000 52.928 79 PRO AAA O 1
ATOM 1273 N N . LEU A 1 96 ? 12.970 -11.002 -2.095 1.000 52.156 80 LEU AAA N 1
ATOM 1274 C CA . LEU A 1 96 ? 13.463 -11.687 -3.310 1.000 52.454 80 LEU AAA CA 1
ATOM 1275 C C . LEU A 1 96 ? 14.082 -10.672 -4.269 1.000 52.622 80 LEU AAA C 1
ATOM 1276 O O . LEU A 1 96 ? 13.432 -9.650 -4.557 1.000 49.148 80 LEU AAA O 1
ATOM 1292 N N . LEU A 1 97 ? 15.275 -10.986 -4.770 1.000 44.229 81 LEU AAA N 1
ATOM 1293 C CA . LEU A 1 97 ? 15.942 -10.255 -5.864 1.000 49.681 81 LEU AAA CA 1
ATOM 1294 C C . LEU A 1 97 ? 15.921 -11.133 -7.113 1.000 47.217 81 LEU AAA C 1
ATOM 1295 O O . LEU A 1 97 ? 15.918 -12.349 -6.976 1.000 46.195 81 LEU AAA O 1
ATOM 1311 N N . MET A 1 98 ? 15.814 -10.513 -8.282 1.000 45.901 82 MET AAA N 1
ATOM 1312 C CA . MET A 1 98 ? 16.105 -11.163 -9.574 1.000 44.998 82 MET AAA CA 1
ATOM 1313 C C . MET A 1 98 ? 17.183 -10.352 -10.281 1.000 44.674 82 MET AAA C 1
ATOM 1314 O O . MET A 1 98 ? 17.015 -9.132 -10.421 1.000 48.604 82 MET AAA O 1
ATOM 1328 N N . ASP A 1 99 ? 18.255 -11.035 -10.669 1.000 44.935 83 ASP AAA N 1
ATOM 1329 C CA . ASP A 1 99 ? 19.360 -10.483 -11.478 1.000 48.473 83 ASP AAA CA 1
ATOM 1330 C C . ASP A 1 99 ? 19.003 -10.627 -12.956 1.000 44.592 83 ASP AAA C 1
ATOM 1331 O O . ASP A 1 99 ? 18.552 -11.702 -13.340 1.000 45.420 83 ASP AAA O 1
ATOM 1340 N N . LEU A 1 100 ? 19.165 -9.556 -13.728 1.000 44.936 84 LEU AAA N 1
ATOM 1341 C CA . LEU A 1 100 ? 19.086 -9.571 -15.210 1.000 43.384 84 LEU AAA CA 1
ATOM 1342 C C . LEU A 1 100 ? 20.503 -9.400 -15.746 1.000 41.201 84 LEU AAA C 1
ATOM 1343 O O . LEU A 1 100 ? 21.099 -8.347 -15.536 1.000 52.170 84 LEU AAA O 1
ATOM 1359 N N . GLN A 1 101 ? 20.999 -10.435 -16.404 1.000 46.967 85 GLN AAA N 1
ATOM 1360 C CA . GLN A 1 101 ? 22.417 -10.618 -16.719 1.000 48.575 85 GLN AAA CA 1
ATOM 1361 C C . GLN A 1 101 ? 22.634 -10.380 -18.208 1.000 53.730 85 GLN AAA C 1
ATOM 1362 O O . GLN A 1 101 ? 22.020 -11.116 -19.029 1.000 52.051 85 GLN AAA O 1
ATOM 1376 N N . THR A 1 102 ? 23.536 -9.437 -18.510 1.000 49.530 86 THR AAA N 1
ATOM 1377 C CA . THR A 1 102 ? 23.863 -8.987 -19.877 1.000 49.171 86 THR AAA CA 1
ATOM 1378 C C . THR A 1 102 ? 25.229 -9.504 -20.293 1.000 52.727 86 THR AAA C 1
ATOM 1379 O O . THR A 1 102 ? 25.973 -9.999 -19.429 1.000 58.545 86 THR AAA O 1
ATOM 1390 N N . THR A 1 103 ? 25.521 -9.374 -21.583 1.000 55.601 87 THR AAA N 1
ATOM 1391 C CA . THR A 1 103 ? 26.891 -9.363 -22.147 1.000 56.125 87 THR AAA CA 1
ATOM 1392 C C . THR A 1 103 ? 27.759 -8.319 -21.431 1.000 62.268 87 THR AAA C 1
ATOM 1393 O O . THR A 1 103 ? 27.213 -7.424 -20.716 1.000 61.958 87 THR AAA O 1
ATOM 1404 N N . ASP A 1 104 ? 29.071 -8.391 -21.660 1.000 63.744 88 ASP AAA N 1
ATOM 1405 C CA . ASP A 1 104 ? 30.064 -7.502 -21.007 1.000 71.473 88 ASP AAA CA 1
ATOM 1406 C C . ASP A 1 104 ? 29.924 -6.077 -21.555 1.000 65.271 88 ASP AAA C 1
ATOM 1407 O O . ASP A 1 104 ? 30.531 -5.189 -20.978 1.000 65.649 88 ASP AAA O 1
ATOM 1416 N N . GLU A 1 105 ? 29.097 -5.865 -22.579 1.000 69.138 89 GLU AAA N 1
ATOM 1417 C CA . GLU A 1 105 ? 28.886 -4.539 -23.224 1.000 68.122 89 GLU AAA CA 1
ATOM 1418 C C . GLU A 1 105 ? 27.945 -3.675 -22.383 1.000 64.911 89 GLU AAA C 1
ATOM 1419 O O . GLU A 1 105 ? 27.836 -2.469 -22.667 1.000 67.558 89 GLU AAA O 1
ATOM 1431 N N . ASP A 1 106 ? 27.299 -4.269 -21.379 1.000 63.749 90 ASP AAA N 1
ATOM 1432 C CA . ASP A 1 106 ? 26.228 -3.621 -20.585 1.000 61.384 90 ASP AAA CA 1
ATOM 1433 C C . ASP A 1 106 ? 26.395 -4.016 -19.118 1.000 57.074 90 ASP AAA C 1
ATOM 1434 O O . ASP A 1 106 ? 27.215 -4.923 -18.834 1.000 55.074 90 ASP AAA O 1
ATOM 1443 N N . GLU A 1 107 ? 25.654 -3.343 -18.233 1.000 55.998 91 GLU AAA N 1
ATOM 1444 C CA . GLU A 1 107 ? 25.582 -3.653 -16.776 1.000 58.000 91 GLU AAA CA 1
ATOM 1445 C C . GLU A 1 107 ? 24.308 -4.459 -16.508 1.000 54.208 91 GLU AAA C 1
ATOM 1446 O O . GLU A 1 107 ? 23.258 -4.168 -17.113 1.000 59.291 91 GLU AAA O 1
ATOM 1458 N N . ASP A 1 108 ? 24.416 -5.421 -15.614 1.000 49.596 92 ASP AAA N 1
ATOM 1459 C CA . ASP A 1 108 ? 23.275 -6.192 -15.077 1.000 51.557 92 ASP AAA CA 1
ATOM 1460 C C . ASP A 1 108 ? 22.314 -5.226 -14.414 1.000 52.034 92 ASP AAA C 1
ATOM 1461 O O . ASP A 1 108 ? 22.722 -4.117 -14.098 1.000 53.591 92 ASP AAA O 1
ATOM 1470 N N . HIS A 1 109 ? 21.075 -5.654 -14.237 1.000 55.230 93 HIS AAA N 1
ATOM 1471 C CA . HIS A 1 109 ? 20.044 -4.861 -13.533 1.000 50.437 93 HIS AAA CA 1
ATOM 1472 C C . HIS A 1 109 ? 19.388 -5.786 -12.536 1.000 46.918 93 HIS AAA C 1
ATOM 1473 O O . HIS A 1 109 ? 19.211 -6.969 -12.874 1.000 46.786 93 HIS AAA O 1
ATOM 1488 N N . VAL A 1 110 ? 19.067 -5.259 -11.361 1.000 45.593 94 VAL AAA N 1
ATOM 1489 C CA . VAL A 1 110 ? 18.447 -6.076 -10.288 1.000 45.627 94 VAL AAA CA 1
ATOM 1490 C C . VAL A 1 110 ? 17.075 -5.471 -10.012 1.000 42.295 94 VAL AAA C 1
ATOM 1491 O O . VAL A 1 110 ? 16.985 -4.230 -9.923 1.000 48.342 94 VAL AAA O 1
ATOM 1504 N N . VAL A 1 111 ? 16.080 -6.340 -9.823 1.000 43.963 95 VAL AAA N 1
ATOM 1505 C CA . VAL A 1 111 ? 14.727 -5.966 -9.324 1.000 42.496 95 VAL AAA CA 1
ATOM 1506 C C . VAL A 1 111 ? 14.415 -6.788 -8.073 1.000 42.399 95 VAL AAA C 1
ATOM 1507 O O . VAL A 1 111 ? 15.136 -7.769 -7.790 1.000 46.770 95 VAL AAA O 1
ATOM 1520 N N . ALA A 1 112 ? 13.427 -6.325 -7.315 1.000 44.661 96 ALA AAA N 1
ATOM 1521 C CA . ALA A 1 112 ? 12.776 -7.020 -6.193 1.000 45.089 96 ALA AAA CA 1
ATOM 1522 C C . ALA A 1 112 ? 11.489 -7.674 -6.710 1.000 45.480 96 ALA AAA C 1
ATOM 1523 O O . ALA A 1 112 ? 10.598 -6.943 -7.128 1.000 45.185 96 ALA AAA O 1
ATOM 1530 N N . LEU A 1 113 ? 11.413 -9.005 -6.679 1.000 46.975 97 LEU AAA N 1
ATOM 1531 C CA . LEU A 1 113 ? 10.229 -9.782 -7.109 1.000 47.324 97 LEU AAA CA 1
ATOM 1532 C C . LEU A 1 113 ? 9.194 -9.736 -5.995 1.000 46.928 97 LEU AAA C 1
ATOM 1533 O O . LEU A 1 113 ? 9.586 -9.742 -4.833 1.000 49.224 97 LEU AAA O 1
ATOM 1549 N N . PHE A 1 114 ? 7.923 -9.792 -6.370 1.000 46.183 98 PHE AAA N 1
ATOM 1550 C CA . PHE A 1 114 ? 6.784 -9.984 -5.440 1.000 47.094 98 PHE AAA CA 1
ATOM 1551 C C . PHE A 1 114 ? 5.660 -10.716 -6.178 1.000 46.701 98 PHE AAA C 1
ATOM 1552 O O . PHE A 1 114 ? 5.658 -10.791 -7.441 1.000 49.665 98 PHE AAA O 1
ATOM 1569 N N . LYS A 1 115 ? 4.752 -11.284 -5.402 1.000 49.821 99 LYS AAA N 1
ATOM 1570 C CA . LYS A 1 115 ? 3.563 -12.014 -5.896 1.000 60.475 99 LYS AAA CA 1
ATOM 1571 C C . LYS A 1 115 ? 2.316 -11.457 -5.220 1.000 55.548 99 LYS AAA C 1
ATOM 1572 O O . LYS A 1 115 ? 2.350 -11.186 -4.018 1.000 58.966 99 LYS AAA O 1
ATOM 1591 N N . ILE A 1 116 ? 1.271 -11.290 -6.015 1.000 62.916 100 ILE AAA N 1
ATOM 1592 C CA . ILE A 1 116 ? -0.127 -11.033 -5.576 1.000 60.564 100 ILE AAA CA 1
ATOM 1593 C C . ILE A 1 116 ? -1.056 -11.958 -6.372 1.000 66.913 100 ILE AAA C 1
ATOM 1594 O O . ILE A 1 116 ? -0.905 -12.020 -7.615 1.000 69.640 100 ILE AAA O 1
ATOM 1610 N N . ASP A 1 117 ? -1.871 -12.737 -5.644 1.000 67.765 101 ASP AAA N 1
ATOM 1611 C CA . ASP A 1 117 ? -2.822 -13.767 -6.146 1.000 62.386 101 ASP AAA CA 1
ATOM 1612 C C . ASP A 1 117 ? -2.125 -14.654 -7.179 1.000 54.747 101 ASP AAA C 1
ATOM 1613 O O . ASP A 1 117 ? -2.646 -14.763 -8.292 1.000 55.550 101 ASP AAA O 1
ATOM 1622 N N . GLY A 1 118 ? -0.969 -15.221 -6.840 1.000 54.304 102 GLY AAA N 1
ATOM 1623 C CA . GLY A 1 118 ? -0.277 -16.214 -7.691 1.000 57.251 102 GLY AAA CA 1
ATOM 1624 C C . GLY A 1 118 ? 0.462 -15.630 -8.896 1.000 57.446 102 GLY AAA C 1
ATOM 1625 O O . GLY A 1 118 ? 1.009 -16.426 -9.665 1.000 52.557 102 GLY AAA O 1
ATOM 1629 N N . HIS A 1 119 ? 0.545 -14.300 -9.044 1.000 56.007 103 HIS AAA N 1
ATOM 1630 C CA . HIS A 1 119 ? 1.164 -13.655 -10.234 1.000 53.784 103 HIS AAA CA 1
ATOM 1631 C C . HIS A 1 119 ? 2.368 -12.798 -9.810 1.000 48.609 103 HIS AAA C 1
ATOM 1632 O O . HIS A 1 119 ? 2.299 -12.063 -8.813 1.000 46.687 103 HIS AAA O 1
ATOM 1647 N N . TRP A 1 120 ? 3.439 -12.875 -10.584 1.000 47.592 104 TRP AAA N 1
ATOM 1648 C CA . TRP A 1 120 ? 4.703 -12.152 -10.313 1.000 44.796 104 TRP AAA CA 1
ATOM 1649 C C . TRP A 1 120 ? 4.635 -10.700 -10.791 1.000 44.973 104 TRP AAA C 1
ATOM 1650 O O . TRP A 1 120 ? 4.121 -10.439 -11.889 1.000 51.213 104 TRP AAA O 1
ATOM 1671 N N . GLY A 1 121 ? 5.152 -9.796 -9.964 1.000 46.964 105 GLY AAA N 1
ATOM 1672 C CA . GLY A 1 121 ? 5.461 -8.398 -10.297 1.000 46.106 105 GLY AAA CA 1
ATOM 1673 C C . GLY A 1 121 ? 6.918 -8.103 -9.973 1.000 49.180 105 GLY AAA C 1
ATOM 1674 O O . GLY A 1 121 ? 7.617 -9.018 -9.490 1.000 46.392 105 GLY AAA O 1
ATOM 1678 N N . ALA A 1 122 ? 7.382 -6.881 -10.242 1.000 46.326 106 ALA AAA N 1
ATOM 1679 C CA . ALA A 1 122 ? 8.774 -6.480 -9.957 1.000 45.270 106 ALA AAA CA 1
ATOM 1680 C C . ALA A 1 122 ? 8.860 -4.983 -9.663 1.000 44.826 106 ALA AAA C 1
ATOM 1681 O O . ALA A 1 122 ? 8.242 -4.170 -10.382 1.000 49.718 106 ALA AAA O 1
ATOM 1688 N N . ILE A 1 123 ? 9.573 -4.661 -8.592 1.000 47.205 107 ILE AAA N 1
ATOM 1689 C CA . ILE A 1 123 ? 9.903 -3.281 -8.155 1.000 47.044 107 ILE AAA CA 1
ATOM 1690 C C . ILE A 1 123 ? 11.317 -3.007 -8.665 1.000 43.921 107 ILE AAA C 1
ATOM 1691 O O . ILE A 1 123 ? 12.177 -3.905 -8.530 1.000 49.295 107 ILE AAA O 1
ATOM 1707 N N . SER A 1 124 ? 11.527 -1.863 -9.307 1.000 42.606 108 SER AAA N 1
ATOM 1708 C CA . SER A 1 124 ? 12.761 -1.544 -10.078 1.000 42.185 108 SER AAA CA 1
ATOM 1709 C C . SER A 1 124 ? 13.140 -0.072 -9.882 1.000 45.011 108 SER AAA C 1
ATOM 1710 O O . SER A 1 124 ? 12.243 0.823 -9.918 1.000 46.808 108 SER AAA O 1
ATOM 1718 N N . LYS A 1 125 ? 14.416 0.169 -9.643 1.000 46.164 109 LYS AAA N 1
ATOM 1719 C CA . LYS A 1 125 ? 14.977 1.526 -9.501 1.000 50.068 109 LYS AAA CA 1
ATOM 1720 C C . LYS A 1 125 ? 15.871 1.780 -10.707 1.000 52.590 109 LYS AAA C 1
ATOM 1721 O O . LYS A 1 125 ? 16.957 1.176 -10.786 1.000 48.889 109 LYS AAA O 1
ATOM 1740 N N . THR A 1 126 ? 15.409 2.614 -11.636 1.000 47.838 110 THR AAA N 1
ATOM 1741 C CA . THR A 1 126 ? 16.175 2.966 -12.858 1.000 49.443 110 THR AAA CA 1
ATOM 1742 C C . THR A 1 126 ? 15.896 4.430 -13.191 1.000 47.257 110 THR AAA C 1
ATOM 1743 O O . THR A 1 126 ? 14.841 4.943 -12.773 1.000 45.169 110 THR AAA O 1
ATOM 1754 N N . ASN A 1 127 ? 16.790 5.046 -13.957 1.000 48.112 111 ASN AAA N 1
ATOM 1755 C CA . ASN A 1 127 ? 16.772 6.495 -14.280 1.000 54.070 111 ASN AAA CA 1
ATOM 1756 C C . ASN A 1 127 ? 16.119 6.716 -15.651 1.000 51.103 111 ASN AAA C 1
ATOM 1757 O O . ASN A 1 127 ? 15.823 7.867 -15.993 1.000 59.004 111 ASN AAA O 1
ATOM 1768 N N . HIS A 1 128 ? 15.922 5.633 -16.402 1.000 49.039 112 HIS AAA N 1
ATOM 1769 C CA . HIS A 1 128 ? 15.518 5.624 -17.828 1.000 47.708 112 HIS AAA CA 1
ATOM 1770 C C . HIS A 1 128 ? 14.150 4.967 -17.980 1.000 47.823 112 HIS AAA C 1
ATOM 1771 O O . HIS A 1 128 ? 13.647 4.310 -17.064 1.000 45.550 112 HIS AAA O 1
ATOM 1786 N N . PRO A 1 129 ? 13.436 5.240 -19.090 1.000 48.495 113 PRO AAA N 1
ATOM 1787 C CA . PRO A 1 129 ? 12.070 4.729 -19.243 1.000 50.372 113 PRO AAA CA 1
ATOM 1788 C C . PRO A 1 129 ? 12.013 3.267 -19.719 1.000 46.459 113 PRO AAA C 1
ATOM 1789 O O . PRO A 1 129 ? 11.009 2.888 -20.305 1.000 50.396 113 PRO AAA O 1
ATOM 1800 N N . VAL A 1 130 ? 13.044 2.473 -19.412 1.000 47.122 114 VAL AAA N 1
ATOM 1801 C CA . VAL A 1 130 ? 13.107 0.999 -19.691 1.000 43.848 114 VAL AAA CA 1
ATOM 1802 C C . VAL A 1 130 ? 13.458 0.279 -18.384 1.000 42.636 114 VAL AAA C 1
ATOM 1803 O O . VAL A 1 130 ? 13.895 0.959 -17.426 1.000 44.496 114 VAL AAA O 1
ATOM 1816 N N . LEU A 1 131 ? 13.222 -1.027 -18.312 1.000 43.380 115 LEU AAA N 1
ATOM 1817 C CA . LEU A 1 131 ? 13.499 -1.866 -17.112 1.000 47.967 115 LEU AAA CA 1
ATOM 1818 C C . LEU A 1 131 ? 12.791 -1.287 -15.890 1.000 42.668 115 LEU AAA C 1
ATOM 1819 O O . LEU A 1 131 ? 13.380 -1.217 -14.840 1.000 44.614 115 LEU AAA O 1
ATOM 1835 N N . ARG A 1 132 ? 11.531 -0.938 -16.051 1.000 47.387 116 ARG AAA N 1
ATOM 1836 C CA . ARG A 1 132 ? 10.694 -0.309 -15.002 1.000 44.899 116 ARG AAA CA 1
ATOM 1837 C C . ARG A 1 132 ? 9.927 -1.371 -14.208 1.000 42.654 116 ARG AAA C 1
ATOM 1838 O O . ARG A 1 132 ? 10.123 -2.576 -14.450 1.000 45.460 116 ARG AAA O 1
ATOM 1859 N N . TYR A 1 133 ? 9.132 -0.898 -13.255 1.000 40.914 117 TYR AAA N 1
ATOM 1860 C CA . TYR A 1 133 ? 8.128 -1.652 -12.476 1.000 45.914 117 TYR AAA CA 1
ATOM 1861 C C . TYR A 1 133 ? 7.350 -2.599 -13.405 1.000 50.571 117 TYR AAA C 1
ATOM 1862 O O . TYR A 1 133 ? 7.153 -2.296 -14.631 1.000 45.265 117 TYR AAA O 1
ATOM 1880 N N . ARG A 1 134 ? 6.960 -3.746 -12.847 1.000 42.781 118 ARG AAA N 1
ATOM 1881 C CA . ARG A 1 134 ? 6.048 -4.712 -13.494 1.000 44.966 118 ARG AAA CA 1
ATOM 1882 C C . ARG A 1 134 ? 4.906 -5.018 -12.530 1.000 44.457 118 ARG AAA C 1
ATOM 1883 O O . ARG A 1 134 ? 5.184 -5.359 -11.371 1.000 46.961 118 ARG AAA O 1
ATOM 1904 N N . ASP A 1 135 ? 3.678 -4.833 -13.007 1.000 49.501 119 ASP AAA N 1
ATOM 1905 C CA . ASP A 1 135 ? 2.404 -5.189 -12.324 1.000 46.046 119 ASP AAA CA 1
ATOM 1906 C C . ASP A 1 135 ? 2.392 -6.693 -12.019 1.000 49.556 119 ASP AAA C 1
ATOM 1907 O O . ASP A 1 135 ? 3.009 -7.499 -12.724 1.000 45.032 119 ASP AAA O 1
ATOM 1916 N N . PRO A 1 136 ? 1.725 -7.129 -10.935 1.000 44.358 120 PRO AAA N 1
ATOM 1917 C CA . PRO A 1 136 ? 1.644 -8.556 -10.621 1.000 47.431 120 PRO AAA CA 1
ATOM 1918 C C . PRO A 1 136 ? 0.655 -9.285 -11.543 1.000 46.750 120 PRO AAA C 1
ATOM 1919 O O . PRO A 1 136 ? -0.445 -9.573 -11.141 1.000 48.417 120 PRO AAA O 1
ATOM 1930 N N . ILE A 1 137 ? 1.070 -9.565 -12.779 1.000 49.453 121 ILE AAA N 1
ATOM 1931 C CA . ILE A 1 137 ? 0.177 -10.186 -13.799 1.000 45.761 121 ILE AAA CA 1
ATOM 1932 C C . ILE A 1 137 ? 0.884 -11.314 -14.539 1.000 46.686 121 ILE AAA C 1
ATOM 1933 O O . ILE A 1 137 ? 0.262 -11.867 -15.455 1.000 51.065 121 ILE AAA O 1
ATOM 1949 N N . TYR A 1 138 ? 2.140 -11.593 -14.213 1.000 42.884 122 TYR AAA N 1
ATOM 1950 C CA . TYR A 1 138 ? 3.015 -12.478 -15.010 1.000 44.593 122 TYR AAA CA 1
ATOM 1951 C C . TYR A 1 138 ? 2.908 -13.861 -14.347 1.000 50.713 122 TYR AAA C 1
ATOM 1952 O O . TYR A 1 138 ? 3.007 -13.954 -13.100 1.000 44.923 122 TYR AAA O 1
ATOM 1970 N N . LYS A 1 139 ? 2.706 -14.905 -15.149 1.000 45.623 123 LYS AAA N 1
ATOM 1971 C CA . LYS A 1 139 ? 2.315 -16.253 -14.658 1.000 50.779 123 LYS AAA CA 1
ATOM 1972 C C . LYS A 1 139 ? 3.550 -17.005 -14.166 1.000 47.166 123 LYS AAA C 1
ATOM 1973 O O . LYS A 1 139 ? 3.373 -18.014 -13.536 1.000 56.546 123 LYS AAA O 1
ATOM 1992 N N . SER A 1 140 ? 4.756 -16.544 -14.500 1.000 52.625 124 SER AAA N 1
ATOM 1993 C CA . SER A 1 140 ? 6.037 -17.199 -14.142 1.000 47.728 124 SER AAA CA 1
ATOM 1994 C C . SER A 1 140 ? 7.149 -16.154 -14.123 1.000 51.516 124 SER AAA C 1
ATOM 1995 O O . SER A 1 140 ? 6.999 -15.120 -14.778 1.000 48.173 124 SER AAA O 1
ATOM 2003 N N . VAL A 1 141 ? 8.237 -16.464 -13.421 1.000 48.143 125 VAL AAA N 1
ATOM 2004 C CA . VAL A 1 141 ? 9.463 -15.630 -13.375 1.000 48.800 125 VAL AAA CA 1
ATOM 2005 C C . VAL A 1 141 ? 9.928 -15.453 -14.824 1.000 48.437 125 VAL AAA C 1
ATOM 2006 O O . VAL A 1 141 ? 10.197 -14.302 -15.205 1.000 46.247 125 VAL AAA O 1
ATOM 2019 N N . ARG A 1 142 ? 9.940 -16.536 -15.605 1.000 46.835 126 ARG AAA N 1
ATOM 2020 C CA . ARG A 1 142 ? 10.383 -16.505 -17.018 1.000 47.596 126 ARG AAA CA 1
ATOM 2021 C C . ARG A 1 142 ? 9.563 -15.442 -17.767 1.000 48.225 126 ARG AAA C 1
ATOM 2022 O O . ARG A 1 142 ? 10.140 -14.630 -18.481 1.000 41.678 126 ARG AAA O 1
ATOM 2043 N N . GLU A 1 143 ? 8.245 -15.467 -17.629 1.000 51.910 127 GLU AAA N 1
ATOM 2044 C CA . GLU A 1 143 ? 7.349 -14.587 -18.421 1.000 48.393 127 GLU AAA CA 1
ATOM 2045 C C . GLU A 1 143 ? 7.666 -13.130 -18.079 1.000 41.726 127 GLU AAA C 1
ATOM 2046 O O . GLU A 1 143 ? 7.717 -12.316 -19.008 1.000 37.971 127 GLU AAA O 1
ATOM 2058 N N . LEU A 1 144 ? 7.862 -12.838 -16.791 1.000 42.033 128 LEU AAA N 1
ATOM 2059 C CA . LEU A 1 144 ? 8.205 -11.485 -16.296 1.000 43.577 128 LEU AAA CA 1
ATOM 2060 C C . LEU A 1 144 ? 9.553 -11.064 -16.880 1.000 47.660 128 LEU AAA C 1
ATOM 2061 O O . LEU A 1 144 ? 9.628 -9.963 -17.438 1.000 41.892 128 LEU AAA O 1
ATOM 2077 N N . ALA A 1 145 ? 10.559 -11.936 -16.800 1.000 43.856 129 ALA AAA N 1
ATOM 2078 C CA . ALA A 1 145 ? 11.929 -11.644 -17.259 1.000 46.621 129 ALA AAA CA 1
ATOM 2079 C C . ALA A 1 145 ? 11.910 -11.352 -18.760 1.000 46.942 129 ALA AAA C 1
ATOM 2080 O O . ALA A 1 145 ? 12.612 -10.420 -19.181 1.000 42.388 129 ALA AAA O 1
ATOM 2087 N N . MET A 1 146 ? 11.106 -12.091 -19.531 1.000 42.452 130 MET AAA N 1
ATOM 2088 C CA . MET A 1 146 ? 11.079 -11.956 -21.005 1.000 42.066 130 MET AAA CA 1
ATOM 2089 C C . MET A 1 146 ? 10.426 -10.616 -21.378 1.000 42.667 130 MET AAA C 1
ATOM 2090 O O . MET A 1 146 ? 10.699 -10.138 -22.479 1.000 43.444 130 MET AAA O 1
ATOM 2104 N N . SER A 1 147 ? 9.623 -10.024 -20.485 1.000 38.051 131 SER AAA N 1
ATOM 2105 C CA . SER A 1 147 ? 8.962 -8.710 -20.720 1.000 43.492 131 SER AAA CA 1
ATOM 2106 C C . SER A 1 147 ? 9.989 -7.568 -20.707 1.000 42.815 131 SER AAA C 1
ATOM 2107 O O . SER A 1 147 ? 9.650 -6.478 -21.169 1.000 45.331 131 SER AAA O 1
ATOM 2115 N N . TYR A 1 148 ? 11.218 -7.830 -20.264 1.000 41.605 132 TYR AAA N 1
ATOM 2116 C CA . TYR A 1 148 ? 12.348 -6.867 -20.250 1.000 41.836 132 TYR AAA CA 1
ATOM 2117 C C . TYR A 1 148 ? 13.218 -6.981 -21.497 1.000 44.110 132 TYR AAA C 1
ATOM 2118 O O . TYR A 1 148 ? 13.952 -6.006 -21.780 1.000 42.138 132 TYR AAA O 1
ATOM 2136 N N . PHE A 1 149 ? 13.200 -8.121 -22.200 1.000 44.387 133 PHE AAA N 1
ATOM 2137 C CA . PHE A 1 149 ? 14.298 -8.458 -23.144 1.000 44.069 133 PHE AAA CA 1
ATOM 2138 C C . PHE A 1 149 ? 14.427 -7.352 -24.202 1.000 46.215 133 PHE AAA C 1
ATOM 2139 O O . PHE A 1 149 ? 15.543 -6.913 -24.471 1.000 39.334 133 PHE AAA O 1
ATOM 2156 N N . HIS A 1 150 ? 13.321 -6.984 -24.847 1.000 44.908 134 HIS AAA N 1
ATOM 2157 C CA . HIS A 1 150 ? 13.322 -6.128 -26.058 1.000 44.097 134 HIS AAA CA 1
ATOM 2158 C C . HIS A 1 150 ? 13.818 -4.717 -25.715 1.000 40.485 134 HIS AAA C 1
ATOM 2159 O O . HIS A 1 150 ? 14.225 -4.015 -26.621 1.000 40.283 134 HIS AAA O 1
ATOM 2174 N N . GLU A 1 151 ? 13.778 -4.321 -24.447 1.000 40.911 135 GLU AAA N 1
ATOM 2175 C CA . GLU A 1 151 ? 14.047 -2.924 -24.054 1.000 45.195 135 GLU AAA CA 1
ATOM 2176 C C . GLU A 1 151 ? 15.382 -2.848 -23.307 1.000 44.579 135 GLU AAA C 1
ATOM 2177 O O . GLU A 1 151 ? 15.638 -1.816 -22.653 1.000 45.070 135 GLU AAA O 1
ATOM 2189 N N . TYR A 1 152 ? 16.201 -3.891 -23.430 1.000 46.524 136 TYR AAA N 1
ATOM 2190 C CA . TYR A 1 152 ? 17.555 -3.991 -22.818 1.000 52.067 136 TYR AAA CA 1
ATOM 2191 C C . TYR A 1 152 ? 18.590 -3.920 -23.938 1.000 45.947 136 TYR AAA C 1
ATOM 2192 O O . TYR A 1 152 ? 18.926 -4.961 -24.543 1.000 44.422 136 TYR AAA O 1
ATOM 2210 N N . PHE A 1 153 ? 19.024 -2.707 -24.269 1.000 44.834 137 PHE AAA N 1
ATOM 2211 C CA . PHE A 1 153 ? 19.862 -2.474 -25.469 1.000 46.571 137 PHE AAA CA 1
ATOM 2212 C C . PHE A 1 153 ? 20.832 -1.310 -25.217 1.000 47.431 137 PHE AAA C 1
ATOM 2213 O O . PHE A 1 153 ? 20.699 -0.540 -24.254 1.000 45.795 137 PHE AAA O 1
ATOM 2230 N N . ILE A 1 154 ? 21.845 -1.236 -26.071 1.000 47.221 138 ILE AAA N 1
ATOM 2231 C CA . ILE A 1 154 ? 22.895 -0.192 -26.013 1.000 45.503 138 ILE AAA CA 1
ATOM 2232 C C . ILE A 1 154 ? 22.288 1.059 -26.643 1.000 46.038 138 ILE AAA C 1
ATOM 2233 O O . ILE A 1 154 ? 21.962 1.013 -27.839 1.000 47.219 138 ILE AAA O 1
ATOM 2249 N N . TRP A 1 155 ? 22.103 2.113 -25.852 1.000 47.994 139 TRP AAA N 1
ATOM 2250 C CA . TRP A 1 155 ? 21.529 3.393 -26.341 1.000 50.841 139 TRP AAA CA 1
ATOM 2251 C C . TRP A 1 155 ? 22.500 4.582 -26.177 1.000 52.823 139 TRP AAA C 1
ATOM 2252 O O . TRP A 1 155 ? 22.156 5.646 -26.709 1.000 51.238 139 TRP AAA O 1
ATOM 2273 N N . TRP A 1 156 ? 23.638 4.419 -25.486 1.000 56.346 140 TRP AAA N 1
ATOM 2274 C CA . TRP A 1 156 ? 24.486 5.539 -24.962 1.000 59.333 140 TRP AAA CA 1
ATOM 2275 C C . TRP A 1 156 ? 25.715 5.744 -25.854 1.000 60.082 140 TRP AAA C 1
ATOM 2276 O O . TRP A 1 156 ? 26.435 6.719 -25.619 1.000 67.060 140 TRP AAA O 1
ATOM 2297 N N . THR A 1 157 ? 25.927 4.874 -26.844 1.000 53.696 141 THR AAA N 1
ATOM 2298 C CA . THR A 1 157 ? 27.042 4.948 -27.801 1.000 55.790 141 THR AAA CA 1
ATOM 2299 C C . THR A 1 157 ? 26.567 4.367 -29.128 1.000 56.759 141 THR AAA C 1
ATOM 2300 O O . THR A 1 157 ? 25.661 3.548 -29.101 1.000 61.319 141 THR AAA O 1
ATOM 2311 N N . LYS A 1 158 ? 27.252 4.719 -30.217 1.000 57.358 142 LYS AAA N 1
ATOM 2312 C CA . LYS A 1 158 ? 27.019 4.184 -31.574 1.000 62.812 142 LYS AAA CA 1
ATOM 2313 C C . LYS A 1 158 ? 27.758 2.855 -31.690 1.000 59.118 142 LYS AAA C 1
ATOM 2314 O O . LYS A 1 158 ? 27.473 2.093 -32.634 1.000 58.385 142 LYS AAA O 1
ATOM 2333 N N . LYS A 1 159 ? 28.690 2.575 -30.780 1.000 56.448 143 LYS AAA N 1
ATOM 2334 C CA . LYS A 1 159 ? 29.470 1.306 -30.801 1.000 60.725 143 LYS AAA CA 1
ATOM 2335 C C . LYS A 1 159 ? 28.519 0.162 -30.410 1.000 55.642 143 LYS AAA C 1
ATOM 2336 O O . LYS A 1 159 ? 28.127 0.108 -29.239 1.000 53.102 143 LYS AAA O 1
ATOM 2355 N N . ASN A 1 160 ? 28.145 -0.694 -31.362 1.000 58.173 144 ASN AAA N 1
ATOM 2356 C CA . ASN A 1 160 ? 27.054 -1.701 -31.199 1.000 62.443 144 ASN AAA CA 1
ATOM 2357 C C . ASN A 1 160 ? 25.746 -0.992 -30.797 1.000 61.101 144 ASN AAA C 1
ATOM 2358 O O . ASN A 1 160 ? 24.950 -1.565 -30.025 1.000 53.409 144 ASN AAA O 1
ATOM 2369 N N . GLY A 1 161 ? 25.526 0.219 -31.315 1.000 55.515 145 GLY AAA N 1
ATOM 2370 C CA . GLY A 1 161 ? 24.271 0.973 -31.154 1.000 55.994 145 GLY AAA CA 1
ATOM 2371 C C . GLY A 1 161 ? 23.078 0.058 -31.331 1.000 48.105 145 GLY AAA C 1
ATOM 2372 O O . GLY A 1 161 ? 23.017 -0.655 -32.364 1.000 48.890 145 GLY AAA O 1
ATOM 2376 N N . GLY A 1 162 ? 22.200 0.009 -30.327 1.000 49.948 146 GLY AAA N 1
ATOM 2377 C CA . GLY A 1 162 ? 20.902 -0.686 -30.424 1.000 58.509 146 GLY AAA CA 1
ATOM 2378 C C . GLY A 1 162 ? 21.012 -2.190 -30.184 1.000 51.361 146 GLY AAA C 1
ATOM 2379 O O . GLY A 1 162 ? 19.969 -2.845 -30.193 1.000 49.003 146 GLY AAA O 1
ATOM 2383 N N . LYS A 1 163 ? 22.208 -2.718 -29.917 1.000 50.072 147 LYS AAA N 1
ATOM 2384 C CA . LYS A 1 163 ? 22.394 -4.171 -29.663 1.000 51.677 147 LYS AAA CA 1
ATOM 2385 C C . LYS A 1 163 ? 21.612 -4.568 -28.396 1.000 47.845 147 LYS AAA C 1
ATOM 2386 O O . LYS A 1 163 ? 21.731 -3.901 -27.351 1.000 45.266 147 LYS AAA O 1
ATOM 2405 N N . LYS A 1 164 ? 20.839 -5.642 -28.494 1.000 44.610 148 LYS AAA N 1
ATOM 2406 C CA . LYS A 1 164 ? 20.062 -6.219 -27.372 1.000 46.651 148 LYS AAA CA 1
ATOM 2407 C C . LYS A 1 164 ? 20.997 -7.102 -26.546 1.000 45.358 148 LYS AAA C 1
ATOM 2408 O O . LYS A 1 164 ? 21.514 -8.078 -27.091 1.000 43.813 148 LYS AAA O 1
ATOM 2427 N N . THR A 1 165 ? 21.180 -6.780 -25.266 1.000 45.512 149 THR AAA N 1
ATOM 2428 C CA . THR A 1 165 ? 22.290 -7.300 -24.429 1.000 52.069 149 THR AAA CA 1
ATOM 2429 C C . THR A 1 165 ? 21.826 -8.269 -23.336 1.000 47.848 149 THR AAA C 1
ATOM 2430 O O . THR A 1 165 ? 22.714 -8.832 -22.692 1.000 59.991 149 THR AAA O 1
ATOM 2441 N N . LEU A 1 166 ? 20.534 -8.508 -23.140 1.000 48.723 150 LEU AAA N 1
ATOM 2442 C CA . LEU A 1 166 ? 20.089 -9.429 -22.057 1.000 44.936 150 LEU AAA CA 1
ATOM 2443 C C . LEU A 1 166 ? 20.339 -10.872 -22.492 1.000 46.982 150 LEU AAA C 1
ATOM 2444 O O . LEU A 1 166 ? 20.097 -11.196 -23.663 1.000 47.332 150 LEU AAA O 1
ATOM 2460 N N . ARG A 1 167 ? 20.865 -11.692 -21.579 1.000 48.180 151 ARG AAA N 1
ATOM 2461 C CA . ARG A 1 167 ? 21.281 -13.083 -21.871 1.000 49.348 151 ARG AAA CA 1
ATOM 2462 C C . ARG A 1 167 ? 20.697 -14.049 -20.835 1.000 46.367 151 ARG AAA C 1
ATOM 2463 O O . ARG A 1 167 ? 20.515 -15.228 -21.190 1.000 45.927 151 ARG AAA O 1
ATOM 2484 N N . ALA A 1 168 ? 20.370 -13.608 -19.625 1.000 41.396 152 ALA AAA N 1
ATOM 2485 C CA . ALA A 1 168 ? 19.887 -14.555 -18.600 1.000 44.909 152 ALA AAA CA 1
ATOM 2486 C C . ALA A 1 168 ? 19.244 -13.831 -17.426 1.000 43.922 152 ALA AAA C 1
ATOM 2487 O O . ALA A 1 168 ? 19.527 -12.645 -17.242 1.000 48.823 152 ALA AAA O 1
ATOM 2494 N N . TYR A 1 169 ? 18.389 -14.553 -16.685 1.000 43.772 153 TYR AAA N 1
ATOM 2495 C CA . TYR A 1 169 ? 17.714 -14.062 -15.456 1.000 44.553 153 TYR AAA CA 1
ATOM 2496 C C . TYR A 1 169 ? 17.987 -15.091 -14.342 1.000 45.135 153 TYR AAA C 1
ATOM 2497 O O . TYR A 1 169 ? 18.064 -16.304 -14.597 1.000 43.820 153 TYR AAA O 1
ATOM 2515 N N . SER A 1 170 ? 18.105 -14.626 -13.114 1.000 45.848 154 SER AAA N 1
ATOM 2516 C CA . SER A 1 170 ? 18.347 -15.501 -11.943 1.000 48.950 154 SER AAA CA 1
ATOM 2517 C C . SER A 1 170 ? 17.015 -16.111 -11.474 1.000 51.315 154 SER AAA C 1
ATOM 2518 O O . SER A 1 170 ? 15.932 -15.537 -11.706 1.000 49.336 154 SER AAA O 1
ATOM 2526 N N . ASN A 1 171 ? 17.100 -17.269 -10.838 1.000 52.749 155 ASN AAA N 1
ATOM 2527 C CA . ASN A 1 171 ? 16.089 -17.707 -9.861 1.000 51.381 155 ASN AAA CA 1
ATOM 2528 C C . ASN A 1 171 ? 15.842 -16.546 -8.925 1.000 47.560 155 ASN AAA C 1
ATOM 2529 O O . ASN A 1 171 ? 16.737 -15.742 -8.700 1.000 50.731 155 ASN AAA O 1
ATOM 2540 N N . PRO A 1 172 ? 14.644 -16.460 -8.318 1.000 46.849 156 PRO AAA N 1
ATOM 2541 C CA . PRO A 1 172 ? 14.434 -15.569 -7.181 1.000 45.258 156 PRO AAA CA 1
ATOM 2542 C C . PRO A 1 172 ? 15.534 -15.835 -6.138 1.000 53.333 156 PRO AAA C 1
ATOM 2543 O O . PRO A 1 172 ? 15.802 -16.987 -5.845 1.000 51.238 156 PRO AAA O 1
ATOM 2554 N N . PHE A 1 173 ? 16.163 -14.767 -5.651 1.000 53.516 157 PHE AAA N 1
ATOM 2555 C CA . PHE A 1 173 ? 17.295 -14.790 -4.706 1.000 51.967 157 PHE AAA CA 1
ATOM 2556 C C . PHE A 1 173 ? 16.785 -14.337 -3.339 1.000 56.701 157 PHE AAA C 1
ATOM 2557 O O . PHE A 1 173 ? 16.547 -13.115 -3.134 1.000 54.993 157 PHE AAA O 1
ATOM 2574 N N . ASP A 1 174 ? 16.574 -15.300 -2.435 1.000 54.963 158 ASP AAA N 1
ATOM 2575 C CA . ASP A 1 174 ? 15.950 -15.058 -1.107 1.000 54.475 158 ASP AAA CA 1
ATOM 2576 C C . ASP A 1 174 ? 17.036 -14.601 -0.134 1.000 52.787 158 ASP AAA C 1
ATOM 2577 O O . ASP A 1 174 ? 17.942 -15.397 0.157 1.000 59.386 158 ASP AAA O 1
ATOM 2586 N N . LEU A 1 175 ? 16.952 -13.354 0.324 1.000 54.216 159 LEU AAA N 1
ATOM 2587 C CA . LEU A 1 175 ? 17.940 -12.734 1.244 1.000 59.328 159 LEU AAA CA 1
ATOM 2588 C C . LEU A 1 175 ? 17.771 -13.299 2.666 1.000 61.427 159 LEU AAA C 1
ATOM 2589 O O . LEU A 1 175 ? 18.621 -12.978 3.520 1.000 61.777 159 LEU AAA O 1
ATOM 2605 N N . THR A 1 176 ? 16.709 -14.073 2.918 1.000 63.594 160 THR AAA N 1
ATOM 2606 C CA . THR A 1 176 ? 16.426 -14.760 4.211 1.000 66.026 160 THR AAA CA 1
ATOM 2607 C C . THR A 1 176 ? 17.596 -15.673 4.590 1.000 61.838 160 THR AAA C 1
ATOM 2608 O O . THR A 1 176 ? 17.789 -15.868 5.790 1.000 61.681 160 THR AAA O 1
ATOM 2619 N N . ARG A 1 177 ? 18.342 -16.208 3.615 1.000 57.443 161 ARG AAA N 1
ATOM 2620 C CA . ARG A 1 177 ? 19.469 -17.143 3.882 1.000 70.021 161 ARG AAA CA 1
ATOM 2621 C C . ARG A 1 177 ? 20.563 -16.455 4.716 1.000 69.107 161 ARG AAA C 1
ATOM 2622 O O . ARG A 1 177 ? 21.341 -17.186 5.320 1.000 73.247 161 ARG AAA O 1
ATOM 2643 N N . TYR A 1 178 ? 20.643 -15.121 4.742 1.000 64.201 162 TYR AAA N 1
ATOM 2644 C CA . TYR A 1 178 ? 21.693 -14.363 5.473 1.000 65.659 162 TYR AAA CA 1
ATOM 2645 C C . TYR A 1 178 ? 21.113 -13.809 6.772 1.000 66.222 162 TYR AAA C 1
ATOM 2646 O O . TYR A 1 178 ? 19.904 -13.557 6.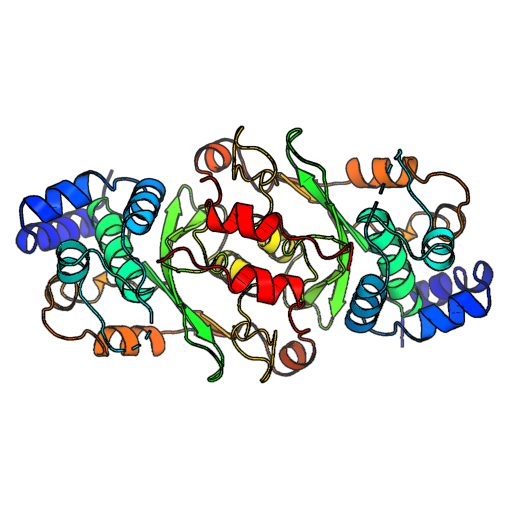844 1.000 62.186 162 TYR AAA O 1
ATOM 2664 N N . LYS A 1 179 ? 21.974 -13.606 7.768 1.000 61.792 163 LYS AAA N 1
ATOM 2665 C CA . LYS A 1 179 ? 21.622 -12.817 8.971 1.000 67.358 163 LYS AAA CA 1
ATOM 2666 C C . LYS A 1 179 ? 21.330 -11.390 8.523 1.000 61.413 163 LYS AAA C 1
ATOM 2667 O O . LYS A 1 179 ? 22.182 -10.738 7.932 1.000 63.706 163 LYS AAA O 1
ATOM 2686 N N . PRO A 1 180 ? 20.133 -10.847 8.805 1.000 59.279 164 PRO AAA N 1
ATOM 2687 C CA . PRO A 1 180 ? 19.762 -9.516 8.321 1.000 63.742 164 PRO AAA CA 1
ATOM 2688 C C . PRO A 1 180 ? 20.749 -8.379 8.656 1.000 69.441 164 PRO AAA C 1
ATOM 2689 O O . PRO A 1 180 ? 20.817 -7.457 7.870 1.000 70.375 164 PRO AAA O 1
ATOM 2700 N N . GLU A 1 181 ? 21.476 -8.466 9.777 1.000 68.489 165 GLU AAA N 1
ATOM 2701 C CA . GLU A 1 181 ? 22.567 -7.516 10.147 1.000 76.826 165 GLU AAA CA 1
ATOM 2702 C C . GLU A 1 181 ? 23.536 -7.360 8.969 1.000 68.357 165 GLU AAA C 1
ATOM 2703 O O . GLU A 1 181 ? 24.079 -6.260 8.802 1.000 71.396 165 GLU AAA O 1
ATOM 2715 N N . ARG A 1 182 ? 23.785 -8.448 8.232 1.000 61.168 166 ARG AAA N 1
ATOM 2716 C CA . ARG A 1 182 ? 24.849 -8.535 7.198 1.000 65.221 166 ARG AAA CA 1
ATOM 2717 C C . ARG A 1 182 ? 24.573 -7.569 6.035 1.000 69.029 166 ARG AAA C 1
ATOM 2718 O O . ARG A 1 182 ? 25.554 -7.231 5.360 1.000 67.321 166 ARG AAA O 1
ATOM 2739 N N . TRP A 1 183 ? 23.318 -7.136 5.810 1.000 61.896 167 TRP AAA N 1
ATOM 2740 C CA . TRP A 1 183 ? 22.937 -6.310 4.628 1.000 60.966 167 TRP AAA CA 1
ATOM 2741 C C . TRP A 1 183 ? 21.989 -5.167 4.997 1.000 53.785 167 TRP AAA C 1
ATOM 2742 O O . TRP A 1 183 ? 22.147 -4.087 4.423 1.000 60.734 167 TRP AAA O 1
ATOM 2763 N N . VAL A 1 184 ? 21.025 -5.372 5.886 1.000 56.160 168 VAL AAA N 1
ATOM 2764 C CA . VAL A 1 184 ? 19.975 -4.352 6.171 1.000 55.665 168 VAL AAA CA 1
ATOM 2765 C C . VAL A 1 184 ? 20.634 -3.078 6.707 1.000 61.189 168 VAL AAA C 1
ATOM 2766 O O . VAL A 1 184 ? 20.218 -1.989 6.274 1.000 59.204 168 VAL AAA O 1
ATOM 2779 N N . ILE A 1 185 ? 21.625 -3.207 7.604 1.000 65.785 169 ILE AAA N 1
ATOM 2780 C CA . ILE A 1 185 ? 22.238 -2.052 8.340 1.000 66.611 169 ILE AAA CA 1
ATOM 2781 C C . ILE A 1 185 ? 23.761 -2.034 8.161 1.000 67.633 169 ILE AAA C 1
ATOM 2782 O O . ILE A 1 185 ? 24.408 -1.268 8.881 1.000 77.588 169 ILE AAA O 1
ATOM 2798 N N . ALA A 1 186 ? 24.311 -2.847 7.260 1.000 62.133 170 ALA AAA N 1
ATOM 2799 C CA . ALA A 1 186 ? 25.760 -2.930 6.989 1.000 71.392 170 ALA AAA CA 1
ATOM 2800 C C . ALA A 1 186 ? 26.307 -1.526 6.708 1.000 75.433 170 ALA AAA C 1
ATOM 2801 O O . ALA A 1 186 ? 25.592 -0.723 6.080 1.000 72.997 170 ALA AAA O 1
ATOM 2808 N N . THR A 1 187 ? 27.519 -1.244 7.192 1.000 74.740 171 THR AAA N 1
ATOM 2809 C CA . THR A 1 187 ? 28.245 0.039 6.994 1.000 78.511 171 THR AAA CA 1
ATOM 2810 C C . THR A 1 187 ? 29.306 -0.187 5.910 1.000 77.618 171 THR AAA C 1
ATOM 2811 O O . THR A 1 187 ? 29.702 0.802 5.277 1.000 74.319 171 THR AAA O 1
ATOM 2822 N N . GLY A 1 188 ? 29.694 -1.450 5.677 1.000 82.814 172 GLY AAA N 1
ATOM 2823 C CA . GLY A 1 188 ? 30.603 -1.860 4.592 1.000 93.159 172 GLY AAA CA 1
ATOM 2824 C C . GLY A 1 188 ? 29.958 -1.691 3.225 1.000 102.144 172 GLY AAA C 1
ATOM 2825 O O . GLY A 1 188 ? 28.800 -1.218 3.145 1.000 96.217 172 GLY AAA O 1
ATOM 2829 N N . ASP A 1 189 ? 30.700 -2.015 2.165 1.000 110.640 173 ASP AAA N 1
ATOM 2830 C CA . ASP A 1 189 ? 30.124 -2.281 0.822 1.000 108.603 173 ASP AAA CA 1
ATOM 2831 C C . ASP A 1 189 ? 29.757 -3.772 0.803 1.000 98.381 173 ASP AAA C 1
ATOM 2832 O O . ASP A 1 189 ? 30.492 -4.597 1.401 1.000 80.336 173 ASP AAA O 1
ATOM 2841 N N . LEU A 1 190 ? 28.616 -4.088 0.197 1.000 90.927 174 LEU AAA N 1
ATOM 2842 C CA . LEU A 1 190 ? 28.030 -5.448 0.177 1.000 82.290 174 LEU AAA CA 1
ATOM 2843 C C . LEU A 1 190 ? 28.392 -6.123 -1.151 1.000 72.380 174 LEU AAA C 1
ATOM 2844 O O . LEU A 1 190 ? 27.567 -6.873 -1.686 1.000 73.937 174 LEU AAA O 1
ATOM 2860 N N . ASP A 1 191 ? 29.613 -5.907 -1.638 1.000 70.456 175 ASP AAA N 1
ATOM 2861 C CA . ASP A 1 191 ? 30.102 -6.512 -2.900 1.000 69.669 175 ASP AAA CA 1
ATOM 2862 C C . ASP A 1 191 ? 29.938 -8.032 -2.810 1.000 66.697 175 ASP AAA C 1
ATOM 2863 O O . ASP A 1 191 ? 29.661 -8.658 -3.856 1.000 69.467 175 ASP AAA O 1
ATOM 2872 N N . TRP A 1 192 ? 30.078 -8.622 -1.621 1.000 57.846 176 TRP AAA N 1
ATOM 2873 C CA . TRP A 1 192 ? 29.922 -10.092 -1.457 1.000 61.456 176 TRP AAA CA 1
ATOM 2874 C C . TRP A 1 192 ? 28.476 -10.496 -1.798 1.000 57.820 176 TRP AAA C 1
ATOM 2875 O O . TRP A 1 192 ? 28.288 -11.596 -2.344 1.000 57.493 176 TRP AAA O 1
ATOM 2896 N N . LEU A 1 193 ? 27.495 -9.648 -1.461 1.000 54.609 177 LEU AAA N 1
ATOM 2897 C CA . LEU A 1 193 ? 26.046 -9.883 -1.738 1.000 57.836 177 LEU AAA CA 1
ATOM 2898 C C . LEU A 1 193 ? 25.771 -9.783 -3.256 1.000 51.118 177 LEU AAA C 1
ATOM 2899 O O . LEU A 1 193 ? 25.168 -10.723 -3.801 1.000 53.066 177 LEU AAA O 1
ATOM 2915 N N . ALA A 1 194 ? 26.305 -8.764 -3.939 1.000 53.369 178 ALA AAA N 1
ATOM 2916 C CA . ALA A 1 194 ? 26.271 -8.624 -5.423 1.000 56.832 178 ALA AAA CA 1
ATOM 2917 C C . ALA A 1 194 ? 26.862 -9.868 -6.070 1.000 56.062 178 ALA AAA C 1
ATOM 2918 O O . ALA A 1 194 ? 26.225 -10.414 -6.998 1.000 61.877 178 ALA AAA O 1
ATOM 2925 N N . GLU A 1 195 ? 28.033 -10.291 -5.589 1.000 62.677 179 GLU AAA N 1
ATOM 2926 C CA . GLU A 1 195 ? 28.783 -11.459 -6.119 1.000 61.906 179 GLU AAA CA 1
ATOM 2927 C C . GLU A 1 195 ? 27.936 -12.712 -5.902 1.000 57.570 179 GLU AAA C 1
ATOM 2928 O O . GLU A 1 195 ? 27.873 -13.544 -6.828 1.000 61.855 179 GLU AAA O 1
ATOM 2940 N N . ALA A 1 196 ? 27.278 -12.841 -4.748 1.000 51.071 180 ALA AAA N 1
ATOM 2941 C CA . ALA A 1 196 ? 26.475 -14.049 -4.441 1.000 56.016 180 ALA AAA CA 1
ATOM 2942 C C . ALA A 1 196 ? 25.273 -14.082 -5.406 1.000 53.681 180 ALA AAA C 1
ATOM 2943 O O . ALA A 1 196 ? 24.998 -15.145 -6.014 1.000 49.601 180 ALA AAA O 1
ATOM 2950 N N . LEU A 1 197 ? 24.622 -12.933 -5.609 1.000 53.309 181 LEU AAA N 1
ATOM 2951 C CA . LEU A 1 197 ? 23.526 -12.815 -6.614 1.000 52.699 181 LEU AAA CA 1
ATOM 2952 C C . LEU A 1 197 ? 24.055 -13.196 -8.011 1.000 51.216 181 LEU AAA C 1
ATOM 2953 O O . LEU A 1 197 ? 23.399 -14.015 -8.671 1.000 45.850 181 LEU AAA O 1
ATOM 2969 N N . ASP A 1 198 ? 25.199 -12.659 -8.452 1.000 45.928 182 ASP AAA N 1
ATOM 2970 C CA . ASP A 1 198 ? 25.715 -12.925 -9.822 1.000 53.297 182 ASP AAA CA 1
ATOM 2971 C C . ASP A 1 198 ? 26.063 -14.415 -9.954 1.000 54.104 182 ASP AAA C 1
ATOM 2972 O O . ASP A 1 198 ? 25.990 -14.948 -11.090 1.000 54.202 182 ASP AAA O 1
ATOM 2981 N N . ASP A 1 199 ? 26.395 -15.087 -8.847 1.000 62.143 183 ASP AAA N 1
ATOM 2982 C CA . ASP A 1 199 ? 26.858 -16.504 -8.857 1.000 65.968 183 ASP AAA CA 1
ATOM 2983 C C . ASP A 1 199 ? 25.654 -17.454 -8.755 1.000 60.209 183 ASP AAA C 1
ATOM 2984 O O . ASP A 1 199 ? 25.831 -18.652 -9.074 1.000 58.730 183 ASP AAA O 1
ATOM 2993 N N . SER A 1 200 ? 24.471 -16.971 -8.365 1.000 51.284 184 SER AAA N 1
ATOM 2994 C CA . SER A 1 200 ? 23.277 -17.841 -8.165 1.000 49.031 184 SER AAA CA 1
ATOM 2995 C C . SER A 1 200 ? 22.839 -18.476 -9.507 1.000 53.549 184 SER AAA C 1
ATOM 2996 O O . SER A 1 200 ? 23.336 -18.074 -10.550 1.000 48.712 184 SER AAA O 1
ATOM 3004 N N . LYS A 1 201 ? 21.955 -19.473 -9.481 1.000 49.921 185 LYS AAA N 1
ATOM 3005 C CA . LYS A 1 201 ? 21.417 -20.108 -10.704 1.000 53.184 185 LYS AAA CA 1
ATOM 3006 C C . LYS A 1 201 ? 20.816 -19.018 -11.618 1.000 59.266 185 LYS AAA C 1
ATOM 3007 O O . LYS A 1 201 ? 19.973 -18.236 -11.145 1.000 57.035 185 LYS AAA O 1
ATOM 3026 N N . HIS A 1 202 ? 21.237 -18.977 -12.884 1.000 58.863 186 HIS AAA N 1
ATOM 3027 C CA . HIS A 1 202 ? 20.661 -18.136 -13.951 1.000 53.377 186 HIS AAA CA 1
ATOM 3028 C C . HIS A 1 202 ? 20.140 -19.056 -15.039 1.000 60.509 186 HIS AAA C 1
ATOM 3029 O O . HIS A 1 202 ? 20.698 -20.129 -15.189 1.000 65.703 186 HIS AAA O 1
ATOM 3044 N N . PHE A 1 203 ? 19.106 -18.620 -15.750 1.000 58.585 187 PHE AAA N 1
ATOM 3045 C CA . PHE A 1 203 ? 18.486 -19.339 -16.888 1.000 54.355 187 PHE AAA CA 1
ATOM 3046 C C . PHE A 1 203 ? 18.766 -18.563 -18.165 1.000 53.820 187 PHE AAA C 1
ATOM 3047 O O . PHE A 1 203 ? 18.416 -17.395 -18.245 1.000 52.679 187 PHE AAA O 1
ATOM 3064 N N . PRO A 1 204 ? 19.457 -19.172 -19.154 1.000 55.258 188 PRO AAA N 1
ATOM 3065 C CA . PRO A 1 204 ? 19.764 -18.481 -20.402 1.000 54.057 188 PRO AAA CA 1
ATOM 3066 C C . PRO A 1 204 ? 18.474 -18.212 -21.184 1.000 55.016 188 PRO AAA C 1
ATOM 3067 O O . PRO A 1 204 ? 17.564 -19.011 -21.102 1.000 49.885 188 PRO AAA O 1
ATOM 3078 N N . ILE A 1 205 ? 18.422 -17.092 -21.914 1.000 56.822 189 ILE AAA N 1
ATOM 3079 C CA . ILE A 1 205 ? 17.234 -16.708 -22.726 1.000 50.138 189 ILE AAA CA 1
ATOM 3080 C C . ILE A 1 205 ? 17.450 -17.171 -24.166 1.000 50.248 189 ILE AAA C 1
ATOM 3081 O O . ILE A 1 205 ? 16.448 -17.425 -24.863 1.000 53.227 189 ILE AAA O 1
ATOM 3097 N N . LEU A 1 206 ? 18.702 -17.227 -24.608 1.000 49.684 190 LEU AAA N 1
ATOM 3098 C CA . LEU A 1 206 ? 19.065 -17.543 -26.016 1.000 62.878 190 LEU AAA CA 1
ATOM 3099 C C . LEU A 1 206 ? 19.974 -18.777 -26.056 1.000 57.733 190 LEU AAA C 1
ATOM 3100 O O . LEU A 1 206 ? 20.552 -19.111 -25.032 1.000 61.102 190 LEU AAA O 1
ATOM 3116 N N . ASN A 1 207 ? 20.071 -19.402 -27.224 1.000 60.000 191 ASN AAA N 1
ATOM 3117 C CA . ASN A 1 207 ? 21.215 -20.239 -27.670 1.000 63.979 191 ASN AAA CA 1
ATOM 3118 C C . ASN A 1 207 ? 21.949 -19.445 -28.760 1.000 63.035 191 ASN AAA C 1
ATOM 3119 O O . ASN A 1 207 ? 21.530 -18.311 -29.033 1.000 69.197 191 ASN AAA O 1
ATOM 3130 N N . LYS A 1 208 ? 22.994 -20.009 -29.358 1.000 69.690 192 LYS AAA N 1
ATOM 3131 C CA . LYS A 1 208 ? 23.903 -19.288 -30.294 1.000 76.815 192 LYS AAA CA 1
ATOM 3132 C C . LYS A 1 208 ? 23.133 -18.942 -31.577 1.000 69.522 192 LYS AAA C 1
ATOM 3133 O O . LYS A 1 208 ? 23.329 -17.826 -32.068 1.000 63.421 192 LYS AAA O 1
ATOM 3139 N N . LYS A 1 209 ? 22.292 -19.858 -32.076 1.000 67.360 193 LYS AAA N 1
ATOM 3140 C CA . LYS A 1 209 ? 21.392 -19.647 -33.248 1.000 72.109 193 LYS AAA CA 1
ATOM 3141 C C . LYS A 1 209 ? 20.480 -18.437 -33.015 1.000 63.246 193 LYS AAA C 1
ATOM 3142 O O . LYS A 1 209 ? 20.397 -17.591 -33.909 1.000 59.245 193 LYS AAA O 1
ATOM 3161 N N . MET A 1 210 ? 19.783 -18.389 -31.882 1.000 64.290 194 MET AAA N 1
ATOM 3162 C CA . MET A 1 210 ? 18.808 -17.306 -31.575 1.000 63.893 194 MET AAA CA 1
ATOM 3163 C C . MET A 1 210 ? 19.556 -15.970 -31.497 1.000 59.459 194 MET AAA C 1
ATOM 3164 O O . MET A 1 210 ? 19.019 -14.958 -31.984 1.000 50.843 194 MET AAA O 1
ATOM 3178 N N . GLN A 1 211 ? 20.758 -15.970 -30.927 1.000 56.901 195 GLN AAA N 1
ATOM 3179 C CA . GLN A 1 211 ? 21.551 -14.731 -30.747 1.000 64.651 195 GLN AAA CA 1
ATOM 3180 C C . GLN A 1 211 ? 21.844 -14.142 -32.139 1.000 61.611 195 GLN AAA C 1
ATOM 3181 O O . GLN A 1 211 ? 21.793 -12.903 -32.281 1.000 59.614 195 GLN AAA O 1
ATOM 3195 N N . LYS A 1 212 ? 22.086 -14.994 -33.138 1.000 63.664 196 LYS AAA N 1
ATOM 3196 C CA . LYS A 1 212 ? 22.403 -14.564 -34.530 1.000 73.019 196 LYS AAA CA 1
ATOM 3197 C C . LYS A 1 212 ? 21.152 -13.968 -35.186 1.000 63.262 196 LYS AAA C 1
ATOM 3198 O O . LYS A 1 212 ? 21.317 -13.140 -36.080 1.000 60.081 196 LYS AAA O 1
ATOM 3217 N N . GLN A 1 213 ? 19.951 -14.348 -34.740 1.000 58.405 197 GLN AAA N 1
ATOM 3218 C CA . GLN A 1 213 ? 18.678 -13.778 -35.252 1.000 63.712 197 GLN AAA CA 1
ATOM 3219 C C . GLN A 1 213 ? 18.466 -12.332 -34.765 1.000 58.167 197 GLN AAA C 1
ATOM 3220 O O . GLN A 1 213 ? 17.739 -11.612 -35.446 1.000 57.164 197 GLN AAA O 1
ATOM 3234 N N . LEU A 1 214 ? 19.053 -11.911 -33.641 1.000 53.386 198 LEU AAA N 1
ATOM 3235 C CA . LEU A 1 214 ? 18.630 -10.656 -32.958 1.000 48.929 198 LEU AAA CA 1
ATOM 3236 C C . LEU A 1 214 ? 18.775 -9.445 -33.897 1.000 50.753 198 LEU AAA C 1
ATOM 3237 O O . LEU A 1 214 ? 19.694 -9.387 -34.676 1.000 50.336 198 LEU AAA O 1
ATOM 3253 N N . ARG A 1 215 ? 17.836 -8.515 -33.817 1.000 51.137 199 ARG AAA N 1
ATOM 3254 C CA . ARG A 1 215 ? 17.795 -7.285 -34.627 1.000 49.155 199 ARG AAA CA 1
ATOM 3255 C C . ARG A 1 215 ? 18.069 -6.125 -33.673 1.000 48.490 199 ARG AAA C 1
ATOM 3256 O O . ARG A 1 215 ? 17.611 -6.131 -32.544 1.000 47.186 199 ARG AAA O 1
ATOM 3277 N N . PRO A 1 216 ? 18.907 -5.145 -34.050 1.000 47.811 200 PRO AAA N 1
ATOM 3278 C CA . PRO A 1 216 ? 19.145 -3.988 -33.192 1.000 49.810 200 PRO AAA CA 1
ATOM 3279 C C . PRO A 1 216 ? 17.848 -3.203 -32.966 1.000 47.594 200 PRO AAA C 1
ATOM 3280 O O . PRO A 1 216 ? 17.026 -3.124 -33.859 1.000 43.232 200 PRO AAA O 1
ATOM 3291 N N . ALA A 1 217 ? 17.706 -2.609 -31.791 1.000 45.560 201 ALA AAA N 1
ATOM 3292 C CA . ALA A 1 217 ? 16.663 -1.599 -31.525 1.000 48.477 201 ALA AAA CA 1
ATOM 3293 C C . ALA A 1 217 ? 16.810 -0.436 -32.518 1.000 49.076 201 ALA AAA C 1
ATOM 3294 O O . ALA A 1 217 ? 17.937 -0.166 -32.967 1.000 48.785 201 ALA AAA O 1
ATOM 3301 N N . SER A 1 218 ? 15.703 0.223 -32.852 1.000 45.719 202 SER AAA N 1
ATOM 3302 C CA . SER A 1 218 ? 15.649 1.389 -33.782 1.000 45.884 202 SER AAA CA 1
ATOM 3303 C C . SER A 1 218 ? 16.279 2.632 -33.138 1.000 43.604 202 SER AAA C 1
ATOM 3304 O O . SER A 1 218 ? 16.397 2.682 -31.883 1.000 48.825 202 SER AAA O 1
ATOM 3312 N N . ARG A 1 219 ? 16.542 3.649 -33.953 1.000 44.568 203 ARG AAA N 1
ATOM 3313 C CA . ARG A 1 219 ? 17.036 4.977 -33.501 1.000 47.635 203 ARG AAA CA 1
ATOM 3314 C C . ARG A 1 219 ? 15.999 5.629 -32.591 1.000 49.428 203 ARG AAA C 1
ATOM 3315 O O . ARG A 1 219 ? 16.445 6.221 -31.580 1.000 49.541 203 ARG AAA O 1
ATOM 3321 N N . ILE A 1 220 ? 14.689 5.531 -32.900 1.000 48.185 204 ILE AAA N 1
ATOM 3322 C CA . ILE A 1 220 ? 13.644 6.157 -32.031 1.000 43.920 204 ILE AAA CA 1
ATOM 3323 C C . ILE A 1 220 ? 13.682 5.488 -30.645 1.000 49.213 204 ILE AAA C 1
ATOM 3324 O O . ILE A 1 220 ? 13.463 6.185 -29.629 1.000 49.177 204 ILE AAA O 1
ATOM 3340 N N . GLU A 1 221 ? 14.004 4.196 -30.585 1.000 44.121 205 GLU AAA N 1
ATOM 3341 C CA . GLU A 1 221 ? 14.021 3.450 -29.303 1.000 50.447 205 GLU AAA CA 1
ATOM 3342 C C . GLU A 1 221 ? 15.233 3.886 -28.470 1.000 44.752 205 GLU AAA C 1
ATOM 3343 O O . GLU A 1 221 ? 15.043 4.123 -27.261 1.000 47.039 205 GLU AAA O 1
ATOM 3355 N N . THR A 1 222 ? 16.417 3.987 -29.078 1.000 45.461 206 THR AAA N 1
ATOM 3356 C CA . THR A 1 222 ? 17.662 4.414 -28.368 1.000 52.351 206 THR AAA CA 1
ATOM 3357 C C . THR A 1 222 ? 17.515 5.873 -27.916 1.000 50.153 206 THR AAA C 1
ATOM 3358 O O . THR A 1 222 ? 17.885 6.166 -26.775 1.000 54.130 206 THR AAA O 1
ATOM 3369 N N . LYS A 1 223 ? 16.910 6.741 -28.725 1.000 49.000 207 LYS AAA N 1
ATOM 3370 C CA . LYS A 1 223 ? 16.633 8.138 -28.301 1.000 54.785 207 LYS AAA CA 1
ATOM 3371 C C . LYS A 1 223 ? 15.689 8.134 -27.089 1.000 54.371 207 LYS AAA C 1
ATOM 3372 O O . LYS A 1 223 ? 15.955 8.842 -26.110 1.000 51.480 207 LYS AAA O 1
ATOM 3391 N N . ALA A 1 224 ? 14.597 7.367 -27.136 1.000 50.996 208 ALA AAA N 1
ATOM 3392 C CA . ALA A 1 224 ? 13.609 7.319 -26.038 1.000 41.452 208 ALA AAA CA 1
ATOM 3393 C C . ALA A 1 224 ? 14.272 6.773 -24.762 1.000 40.628 208 ALA AAA C 1
ATOM 3394 O O . ALA A 1 224 ? 14.034 7.339 -23.670 1.000 45.258 208 ALA AAA O 1
ATOM 3401 N N . ALA A 1 225 ? 15.074 5.716 -24.871 1.000 39.411 209 ALA AAA N 1
ATOM 3402 C CA . ALA A 1 225 ? 15.746 5.074 -23.715 1.000 46.216 209 ALA AAA CA 1
ATOM 3403 C C . ALA A 1 225 ? 16.690 6.081 -23.037 1.000 47.907 209 ALA AAA C 1
ATOM 3404 O O . ALA A 1 225 ? 16.824 6.034 -21.809 1.000 44.366 209 ALA AAA O 1
ATOM 3411 N N . SER A 1 226 ? 17.265 7.011 -23.804 1.000 52.602 210 SER AAA N 1
ATOM 3412 C CA . SER A 1 226 ? 18.272 7.995 -23.323 1.000 52.408 210 SER AAA CA 1
ATOM 3413 C C . SER A 1 226 ? 17.663 9.027 -22.370 1.000 51.714 210 SER AAA C 1
ATOM 3414 O O . SER A 1 226 ? 18.436 9.623 -21.614 1.000 57.988 210 SER AAA O 1
ATOM 3422 N N . LEU A 1 227 ? 16.342 9.224 -22.363 1.000 53.831 211 LEU AAA N 1
ATOM 3423 C CA . LEU A 1 227 ? 15.682 10.203 -21.454 1.000 52.761 211 LEU AAA CA 1
ATOM 3424 C C . LEU A 1 227 ? 15.966 9.821 -19.989 1.000 56.837 211 LEU AAA C 1
ATOM 3425 O O . LEU A 1 227 ? 16.041 8.579 -19.672 1.000 51.716 211 LEU AAA O 1
ATOM 3441 N N . SER A 1 228 ? 16.083 10.834 -19.124 1.000 51.435 212 SER AAA N 1
ATOM 3442 C CA . SER A 1 228 ? 16.576 10.745 -17.722 1.000 55.971 212 SER AAA CA 1
ATOM 3443 C C . SER A 1 228 ? 15.533 11.312 -16.771 1.000 57.298 212 SER AAA C 1
ATOM 3444 O O . SER A 1 228 ? 15.061 12.442 -17.004 1.000 58.118 212 SER AAA O 1
ATOM 3452 N N . GLU A 1 229 ? 15.262 10.585 -15.695 1.000 59.942 213 GLU AAA N 1
ATOM 3453 C CA . GLU A 1 229 ? 14.401 11.059 -14.590 1.000 63.519 213 GLU AAA CA 1
ATOM 3454 C C . GLU A 1 229 ? 15.174 12.101 -13.773 1.000 60.153 213 GLU AAA C 1
ATOM 3455 O O . GLU A 1 229 ? 14.581 13.115 -13.435 1.000 73.034 213 GLU AAA O 1
ATOM 3467 N N . TRP A 1 230 ? 16.447 11.834 -13.473 1.000 72.234 214 TRP AAA N 1
ATOM 3468 C CA . TRP A 1 230 ? 17.323 12.639 -12.576 1.000 75.431 214 TRP AAA CA 1
ATOM 3469 C C . TRP A 1 230 ? 18.569 13.051 -13.353 1.000 84.110 214 TRP AAA C 1
ATOM 3470 O O . TRP A 1 230 ? 19.242 12.185 -13.904 1.000 74.393 214 TRP AAA O 1
ATOM 3491 N N . PRO A 1 231 ? 18.985 14.343 -13.366 1.000 104.317 215 PRO AAA N 1
ATOM 3492 C CA . PRO A 1 231 ? 18.526 15.343 -12.397 1.000 104.299 215 PRO AAA CA 1
ATOM 3493 C C . PRO A 1 231 ? 17.195 16.032 -12.746 1.000 105.296 215 PRO AAA C 1
ATOM 3494 O O . PRO A 1 231 ? 16.558 15.757 -13.761 1.000 103.465 215 PRO AAA O 1
ATOM 3505 N N . GLN B 1 11 ? 12.786 -26.479 -49.797 1.000 114.462 -5 GLN BBB N 1
ATOM 3506 C CA . GLN B 1 11 ? 12.466 -25.312 -48.919 1.000 118.567 -5 GLN BBB CA 1
ATOM 3507 C C . GLN B 1 11 ? 11.155 -25.600 -48.161 1.000 120.942 -5 GLN BBB C 1
ATOM 3508 O O . GLN B 1 11 ? 11.203 -26.365 -47.159 1.000 101.804 -5 GLN BBB O 1
ATOM 3514 N N . MET B 1 12 ? 10.027 -25.059 -48.648 1.000 101.636 -4 MET BBB N 1
ATOM 3515 C CA . MET B 1 12 ? 8.708 -25.045 -47.945 1.000 100.062 -4 MET BBB CA 1
ATOM 3516 C C . MET B 1 12 ? 7.844 -26.252 -48.368 1.000 85.758 -4 MET BBB C 1
ATOM 3517 O O . MET B 1 12 ? 8.224 -26.963 -49.309 1.000 85.372 -4 MET BBB O 1
ATOM 3531 N N . GLY B 1 13 ? 6.704 -26.451 -47.702 1.000 81.866 -3 GLY BBB N 1
ATOM 3532 C CA . GLY B 1 13 ? 5.761 -27.568 -47.933 1.000 85.177 -3 GLY BBB CA 1
ATOM 3533 C C . GLY B 1 13 ? 4.820 -27.331 -49.110 1.000 85.568 -3 GLY BBB C 1
ATOM 3534 O O . GLY B 1 13 ? 4.881 -26.238 -49.726 1.000 82.193 -3 GLY BBB O 1
ATOM 3538 N N . ARG B 1 14 ? 3.976 -28.328 -49.406 1.000 80.005 -2 ARG BBB N 1
ATOM 3539 C CA . ARG B 1 14 ? 3.062 -28.371 -50.582 1.000 75.264 -2 ARG BBB CA 1
ATOM 3540 C C . ARG B 1 14 ? 2.085 -27.198 -50.502 1.000 65.516 -2 ARG BBB C 1
ATOM 3541 O O . ARG B 1 14 ? 1.988 -26.439 -51.487 1.000 56.717 -2 ARG BBB O 1
ATOM 3562 N N . GLY B 1 15 ? 1.400 -27.066 -49.365 1.000 61.901 -1 GLY BBB N 1
ATOM 3563 C CA . GLY B 1 15 ? 0.386 -26.017 -49.123 1.000 60.785 -1 GLY BBB CA 1
ATOM 3564 C C . GLY B 1 15 ? 0.980 -24.643 -49.341 1.000 55.153 -1 GLY BBB C 1
ATOM 3565 O O . GLY B 1 15 ? 0.344 -23.837 -50.035 1.000 60.637 -1 GLY BBB O 1
ATOM 3569 N N . SER B 1 16 ? 2.198 -24.431 -48.834 1.000 56.593 0 SER BBB N 1
ATOM 3570 C CA . SER B 1 16 ? 2.941 -23.147 -48.891 1.000 63.065 0 SER BBB CA 1
ATOM 3571 C C . SER B 1 16 ? 3.322 -22.841 -50.340 1.000 57.891 0 SER BBB C 1
ATOM 3572 O O . SER B 1 16 ? 3.182 -21.671 -50.748 1.000 56.184 0 SER BBB O 1
ATOM 3580 N N . MET B 1 17 ? 3.838 -23.835 -51.067 1.000 53.848 1 MET BBB N 1
ATOM 3581 C CA . MET B 1 17 ? 4.262 -23.645 -52.475 1.000 51.139 1 MET BBB CA 1
ATOM 3582 C C . MET B 1 17 ? 3.014 -23.311 -53.303 1.000 53.073 1 MET BBB C 1
ATOM 3583 O O . MET B 1 17 ? 3.069 -22.304 -54.069 1.000 47.748 1 MET BBB O 1
ATOM 3597 N N . HIS B 1 18 ? 1.915 -24.052 -53.102 1.000 47.684 2 HIS BBB N 1
ATOM 3598 C CA . HIS B 1 18 ? 0.604 -23.775 -53.748 1.000 53.093 2 HIS BBB CA 1
ATOM 3599 C C . HIS B 1 18 ? 0.170 -22.331 -53.440 1.000 55.648 2 HIS BBB C 1
ATOM 3600 O O . HIS B 1 18 ? -0.131 -21.587 -54.395 1.000 52.487 2 HIS BBB O 1
ATOM 3615 N N . TYR B 1 19 ? 0.116 -21.954 -52.157 1.000 50.047 3 TYR BBB N 1
ATOM 3616 C CA . TYR B 1 19 ? -0.269 -20.592 -51.716 1.000 50.033 3 TYR BBB CA 1
ATOM 3617 C C . TYR B 1 19 ? 0.630 -19.556 -52.403 1.000 51.328 3 TYR BBB C 1
ATOM 3618 O O . TYR B 1 19 ? 0.096 -18.596 -52.963 1.000 57.069 3 TYR BBB O 1
ATOM 3636 N N . LYS B 1 20 ? 1.950 -19.768 -52.425 1.000 49.586 4 LYS BBB N 1
ATOM 3637 C CA . LYS B 1 20 ? 2.884 -18.847 -53.121 1.000 54.382 4 LYS BBB CA 1
ATOM 3638 C C . LYS B 1 20 ? 2.503 -18.739 -54.606 1.000 58.799 4 LYS BBB C 1
ATOM 3639 O O . LYS B 1 20 ? 2.510 -17.608 -55.136 1.000 58.797 4 LYS BBB O 1
ATOM 3658 N N . ALA B 1 21 ? 2.184 -19.864 -55.262 1.000 61.907 5 ALA BBB N 1
ATOM 3659 C CA . ALA B 1 21 ? 1.782 -19.896 -56.693 1.000 55.011 5 ALA BBB CA 1
ATOM 3660 C C . ALA B 1 21 ? 0.544 -19.018 -56.889 1.000 50.372 5 ALA BBB C 1
ATOM 3661 O O . ALA B 1 21 ? 0.520 -18.258 -57.844 1.000 58.280 5 ALA BBB O 1
ATOM 3668 N N A GLN B 1 22 ? -0.458 -19.129 -56.018 0.500 55.896 6 GLN BBB N 1
ATOM 3669 N N B GLN B 1 22 ? -0.437 -19.138 -55.982 0.500 54.636 6 GLN BBB N 1
ATOM 3670 C CA A GLN B 1 22 ? -1.707 -18.331 -56.123 0.500 56.185 6 GLN BBB CA 1
ATOM 3671 C CA B GLN B 1 22 ? -1.709 -18.362 -55.976 0.500 54.063 6 GLN BBB CA 1
ATOM 3672 C C A GLN B 1 22 ? -1.346 -16.847 -55.982 0.500 63.890 6 GLN BBB C 1
ATOM 3673 C C B GLN B 1 22 ? -1.396 -16.868 -55.907 0.500 62.003 6 GLN BBB C 1
ATOM 3674 O O A GLN B 1 22 ? -1.925 -16.036 -56.754 0.500 68.187 6 GLN BBB O 1
ATOM 3675 O O B GLN B 1 22 ? -2.114 -16.084 -56.564 0.500 64.824 6 GLN BBB O 1
ATOM 3702 N N . LEU B 1 23 ? -0.396 -16.501 -55.094 1.000 62.224 7 LEU BBB N 1
ATOM 3703 C CA . LEU B 1 23 ? 0.034 -15.087 -54.890 1.000 60.322 7 LEU BBB CA 1
ATOM 3704 C C . LEU B 1 23 ? 0.714 -14.584 -56.164 1.000 61.411 7 LEU BBB C 1
ATOM 3705 O O . LEU B 1 23 ? 0.491 -13.420 -56.516 1.000 60.080 7 LEU BBB O 1
ATOM 3721 N N . GLN B 1 24 ? 1.564 -15.410 -56.776 1.000 63.207 8 GLN BBB N 1
ATOM 3722 C CA . GLN B 1 24 ? 2.313 -15.057 -58.011 1.000 63.292 8 GLN BBB CA 1
ATOM 3723 C C . GLN B 1 24 ? 1.335 -14.797 -59.170 1.000 64.005 8 GLN BBB C 1
ATOM 3724 O O . GLN B 1 24 ? 1.615 -13.898 -59.967 1.000 69.273 8 GLN BBB O 1
ATOM 3738 N N . LYS B 1 25 ? 0.214 -15.513 -59.252 1.000 60.050 9 LYS BBB N 1
ATOM 3739 C CA . LYS B 1 25 ? -0.805 -15.273 -60.311 1.000 72.337 9 LYS BBB CA 1
ATOM 3740 C C . LYS B 1 25 ? -1.338 -13.833 -60.192 1.000 70.760 9 LYS BBB C 1
ATOM 3741 O O . LYS B 1 25 ? -1.605 -13.227 -61.242 1.000 85.166 9 LYS BBB O 1
ATOM 3747 N N . LEU B 1 26 ? -1.460 -13.292 -58.975 1.000 71.721 10 LEU BBB N 1
ATOM 3748 C CA . LEU B 1 26 ? -2.125 -11.983 -58.696 1.000 67.564 10 LEU BBB CA 1
ATOM 3749 C C . LEU B 1 26 ? -1.135 -10.808 -58.797 1.000 64.818 10 LEU BBB C 1
ATOM 3750 O O . LEU B 1 26 ? -1.577 -9.675 -59.031 1.000 69.798 10 LEU BBB O 1
ATOM 3766 N N . LEU B 1 27 ? 0.161 -11.055 -58.630 1.000 60.062 11 LEU BBB N 1
ATOM 3767 C CA . LEU B 1 27 ? 1.171 -9.986 -58.454 1.000 63.366 11 LEU BBB CA 1
ATOM 3768 C C . LEU B 1 27 ? 1.894 -9.692 -59.774 1.000 70.067 11 LEU BBB C 1
ATOM 3769 O O . LEU B 1 27 ? 2.088 -10.612 -60.590 1.000 72.523 11 LEU BBB O 1
ATOM 3785 N N . THR B 1 28 ? 2.316 -8.436 -59.931 1.000 66.805 12 THR BBB N 1
ATOM 3786 C CA . THR B 1 28 ? 3.147 -7.938 -61.056 1.000 64.824 12 THR BBB CA 1
ATOM 3787 C C . THR B 1 28 ? 4.591 -8.347 -60.774 1.000 68.259 12 THR BBB C 1
ATOM 3788 O O . THR B 1 28 ? 4.909 -8.658 -59.610 1.000 68.733 12 THR BBB O 1
ATOM 3799 N N . THR B 1 29 ? 5.425 -8.324 -61.804 1.000 60.814 13 THR BBB N 1
ATOM 3800 C CA . THR B 1 29 ? 6.861 -8.681 -61.736 1.000 65.667 13 THR BBB CA 1
ATOM 3801 C C . THR B 1 29 ? 7.564 -7.739 -60.760 1.000 69.379 13 THR BBB C 1
ATOM 3802 O O . THR B 1 29 ? 8.494 -8.237 -60.075 1.000 68.360 13 THR BBB O 1
ATOM 3813 N N . GLU B 1 30 ? 7.154 -6.456 -60.705 1.000 70.199 14 GLU BBB N 1
ATOM 3814 C CA . GLU B 1 30 ? 7.783 -5.427 -59.823 1.000 70.560 14 GLU BBB CA 1
ATOM 3815 C C . GLU B 1 30 ? 7.512 -5.821 -58.358 1.000 64.023 14 GLU BBB C 1
ATOM 3816 O O . GLU B 1 30 ? 8.480 -5.920 -57.592 1.000 57.921 14 GLU BBB O 1
ATOM 3822 N N . GLU B 1 31 ? 6.247 -6.088 -58.024 1.000 59.539 15 GLU BBB N 1
ATOM 3823 C CA . GLU B 1 31 ? 5.776 -6.521 -56.679 1.000 64.329 15 GLU BBB CA 1
ATOM 3824 C C . GLU B 1 31 ? 6.527 -7.795 -56.245 1.000 65.133 15 GLU BBB C 1
ATOM 3825 O O . GLU B 1 31 ? 6.988 -7.839 -55.087 1.000 65.545 15 GLU BBB O 1
ATOM 3837 N N . LYS B 1 32 ? 6.710 -8.763 -57.145 1.000 64.532 16 LYS BBB N 1
ATOM 3838 C CA . LYS B 1 32 ? 7.391 -10.055 -56.854 1.000 61.895 16 LYS BBB CA 1
ATOM 3839 C C . LYS B 1 32 ? 8.891 -9.819 -56.643 1.000 64.209 16 LYS BBB C 1
ATOM 3840 O O . LYS B 1 32 ? 9.481 -10.502 -55.793 1.000 69.274 16 LYS BBB O 1
ATOM 3859 N N . LYS B 1 33 ? 9.496 -8.904 -57.393 1.000 62.693 17 LYS BBB N 1
ATOM 3860 C CA . LYS B 1 33 ? 10.930 -8.540 -57.255 1.000 70.002 17 LYS BBB CA 1
ATOM 3861 C C . LYS B 1 33 ? 11.166 -7.959 -55.847 1.000 63.492 17 LYS BBB C 1
ATOM 3862 O O . LYS B 1 33 ? 12.200 -8.269 -55.234 1.000 65.714 17 LYS BBB O 1
ATOM 3881 N N . ILE B 1 34 ? 10.225 -7.160 -55.351 1.000 64.203 18 ILE BBB N 1
ATOM 3882 C CA . ILE B 1 34 ? 10.252 -6.559 -53.985 1.000 66.564 18 ILE BBB CA 1
ATOM 3883 C C . ILE B 1 34 ? 10.121 -7.673 -52.930 1.000 62.424 18 ILE BBB C 1
ATOM 3884 O O . ILE B 1 34 ? 11.002 -7.760 -52.051 1.000 57.486 18 ILE BBB O 1
ATOM 3900 N N . LEU B 1 35 ? 9.099 -8.528 -53.044 1.000 54.713 19 LEU BBB N 1
ATOM 3901 C CA . LEU B 1 35 ? 8.815 -9.609 -52.067 1.000 53.318 19 LEU BBB CA 1
ATOM 3902 C C . LEU B 1 35 ? 9.959 -10.631 -52.054 1.000 59.448 19 LEU BBB C 1
ATOM 3903 O O . LEU B 1 35 ? 10.242 -11.177 -50.972 1.000 59.622 19 LEU BBB O 1
ATOM 3919 N N . ALA B 1 36 ? 10.623 -10.870 -53.187 1.000 61.826 20 ALA BBB N 1
ATOM 3920 C CA . ALA B 1 36 ? 11.736 -11.844 -53.307 1.000 62.311 20 ALA BBB CA 1
ATOM 3921 C C . ALA B 1 36 ? 12.924 -11.369 -52.465 1.000 61.956 20 ALA BBB C 1
ATOM 3922 O O . ALA B 1 36 ? 13.653 -12.222 -51.951 1.000 62.423 20 ALA BBB O 1
ATOM 3929 N N . ARG B 1 37 ? 13.122 -10.048 -52.365 1.000 63.968 21 ARG BBB N 1
ATOM 3930 C CA . ARG B 1 37 ? 14.228 -9.410 -51.599 1.000 67.555 21 ARG BBB CA 1
ATOM 3931 C C . ARG B 1 37 ? 13.984 -9.572 -50.083 1.000 62.786 21 ARG BBB C 1
ATOM 3932 O O . ARG B 1 37 ? 14.965 -9.716 -49.350 1.000 56.738 21 ARG BBB O 1
ATOM 3938 N N . LEU B 1 38 ? 12.716 -9.563 -49.650 1.000 59.156 22 LEU BBB N 1
ATOM 3939 C CA . LEU B 1 38 ? 12.267 -9.572 -48.222 1.000 63.703 22 LEU BBB CA 1
ATOM 3940 C C . LEU B 1 38 ? 12.198 -11.019 -47.711 1.000 59.797 22 LEU BBB C 1
ATOM 3941 O O . LEU B 1 38 ? 11.111 -11.483 -47.382 1.000 62.166 22 LEU BBB O 1
ATOM 3957 N N . SER B 1 39 ? 13.350 -11.692 -47.652 1.000 63.074 23 SER BBB N 1
ATOM 3958 C CA . SER B 1 39 ? 13.488 -13.166 -47.517 1.000 62.070 23 SER BBB CA 1
ATOM 3959 C C . SER B 1 39 ? 13.718 -13.587 -46.063 1.000 53.599 23 SER BBB C 1
ATOM 3960 O O . SER B 1 39 ? 13.927 -14.776 -45.813 1.000 52.930 23 SER BBB O 1
ATOM 3968 N N . THR B 1 40 ? 13.741 -12.641 -45.134 1.000 54.852 24 THR BBB N 1
ATOM 3969 C CA . THR B 1 40 ? 13.770 -12.916 -43.677 1.000 50.267 24 THR BBB CA 1
ATOM 3970 C C . THR B 1 40 ? 12.778 -11.985 -43.008 1.000 55.280 24 THR BBB C 1
ATOM 3971 O O . THR B 1 40 ? 12.484 -10.920 -43.542 1.000 57.353 24 THR BBB O 1
ATOM 3982 N N . PRO B 1 41 ? 12.250 -12.346 -41.819 1.000 57.128 25 PRO BBB N 1
ATOM 3983 C CA . PRO B 1 41 ? 11.445 -11.408 -41.033 1.000 57.099 25 PRO BBB CA 1
ATOM 3984 C C . PRO B 1 41 ? 12.164 -10.075 -40.774 1.000 52.911 25 PRO BBB C 1
ATOM 3985 O O . PRO B 1 41 ? 11.512 -9.044 -40.798 1.000 50.831 25 PRO BBB O 1
ATOM 3996 N N . GLN B 1 42 ? 13.478 -10.114 -40.543 1.000 48.224 26 GLN BBB N 1
ATOM 3997 C CA . GLN B 1 42 ? 14.292 -8.902 -40.246 1.000 52.622 26 GLN BBB CA 1
ATOM 3998 C C . GLN B 1 42 ? 14.282 -7.991 -41.474 1.000 56.271 26 GLN BBB C 1
ATOM 3999 O O . GLN B 1 42 ? 14.141 -6.748 -41.302 1.000 55.384 26 GLN BBB O 1
ATOM 4013 N N . LYS B 1 43 ? 14.418 -8.579 -42.672 1.000 59.437 27 LYS BBB N 1
ATOM 4014 C CA . LYS B 1 43 ? 14.439 -7.802 -43.932 1.000 55.837 27 LYS BBB CA 1
ATOM 4015 C C . LYS B 1 43 ? 13.078 -7.151 -44.108 1.000 54.529 27 LYS BBB C 1
ATOM 4016 O O . LYS B 1 43 ? 13.056 -5.989 -44.527 1.000 55.363 27 LYS BBB O 1
ATOM 4035 N N . ILE B 1 44 ? 11.999 -7.853 -43.743 1.000 48.913 28 ILE BBB N 1
ATOM 4036 C CA . ILE B 1 44 ? 10.617 -7.309 -43.855 1.000 49.830 28 ILE BBB CA 1
ATOM 4037 C C . ILE B 1 44 ? 10.482 -6.093 -42.928 1.000 52.064 28 ILE BBB C 1
ATOM 4038 O O . ILE B 1 44 ? 10.001 -5.050 -43.405 1.000 54.511 28 ILE BBB O 1
ATOM 4054 N N . GLN B 1 45 ? 10.924 -6.193 -41.670 1.000 47.306 29 GLN BBB N 1
ATOM 4055 C CA . GLN B 1 45 ? 10.816 -5.066 -40.709 1.000 48.502 29 GLN BBB CA 1
ATOM 4056 C C . GLN B 1 45 ? 11.634 -3.885 -41.252 1.000 45.758 29 GLN BBB C 1
ATOM 4057 O O . GLN B 1 45 ? 11.148 -2.759 -41.163 1.000 48.090 29 GLN BBB O 1
ATOM 4071 N N . ASP B 1 46 ? 12.836 -4.137 -41.754 1.000 50.706 30 ASP BBB N 1
ATOM 4072 C CA . ASP B 1 46 ? 13.701 -3.097 -42.385 1.000 55.088 30 ASP BBB CA 1
ATOM 4073 C C . ASP B 1 46 ? 12.907 -2.415 -43.500 1.000 56.407 30 ASP BBB C 1
ATOM 4074 O O . ASP B 1 46 ? 12.940 -1.199 -43.538 1.000 56.082 30 ASP BBB O 1
ATOM 4083 N N . PHE B 1 47 ? 12.183 -3.175 -44.329 1.000 55.262 31 PHE BBB N 1
ATOM 4084 C CA . PHE B 1 47 ? 11.374 -2.603 -45.429 1.000 57.075 31 PHE BBB CA 1
ATOM 4085 C C . PHE B 1 47 ? 10.256 -1.739 -44.852 1.000 52.222 31 PHE BBB C 1
ATOM 4086 O O . PHE B 1 47 ? 10.077 -0.624 -45.360 1.000 61.785 31 PHE BBB O 1
ATOM 4103 N N . LEU B 1 48 ? 9.526 -2.200 -43.830 1.000 59.964 32 LEU BBB N 1
ATOM 4104 C CA . LEU B 1 48 ? 8.426 -1.396 -43.221 1.000 51.134 32 LEU BBB CA 1
ATOM 4105 C C . LEU B 1 48 ? 9.014 -0.126 -42.599 1.000 54.087 32 LEU BBB C 1
ATOM 4106 O O . LEU B 1 48 ? 8.278 0.868 -42.493 1.000 51.542 32 LEU BBB O 1
ATOM 4122 N N . ASP B 1 49 ? 10.281 -0.148 -42.185 1.000 57.516 33 ASP BBB N 1
ATOM 4123 C CA . ASP B 1 49 ? 10.936 1.039 -41.573 1.000 63.891 33 ASP BBB CA 1
ATOM 4124 C C . ASP B 1 49 ? 11.077 2.161 -42.611 1.000 68.871 33 ASP BBB C 1
ATOM 4125 O O . ASP B 1 49 ? 11.080 3.319 -42.171 1.000 74.162 33 ASP BBB O 1
ATOM 4134 N N . THR B 1 50 ? 11.146 1.836 -43.913 1.000 62.776 34 THR BBB N 1
ATOM 4135 C CA . THR B 1 50 ? 11.278 2.811 -45.034 1.000 57.452 34 THR BBB CA 1
ATOM 4136 C C . THR B 1 50 ? 9.900 3.329 -45.456 1.000 63.963 34 THR BBB C 1
ATOM 4137 O O . THR B 1 50 ? 9.890 4.278 -46.247 1.000 61.667 34 THR BBB O 1
ATOM 4148 N N . ILE B 1 51 ? 8.802 2.712 -44.987 1.000 57.300 35 ILE BBB N 1
ATOM 4149 C CA . ILE B 1 51 ? 7.409 3.138 -45.300 1.000 55.596 35 ILE BBB CA 1
ATOM 4150 C C . ILE B 1 51 ? 6.990 4.201 -44.294 1.000 62.013 35 ILE BBB C 1
ATOM 4151 O O . ILE B 1 51 ? 7.196 3.989 -43.080 1.000 59.713 35 ILE BBB O 1
ATOM 4167 N N . LYS B 1 52 ? 6.373 5.272 -44.789 1.000 61.471 36 LYS BBB N 1
ATOM 4168 C CA . LYS B 1 52 ? 5.888 6.397 -43.959 1.000 64.976 36 LYS BBB CA 1
ATOM 4169 C C . LYS B 1 52 ? 4.729 5.888 -43.098 1.000 59.241 36 LYS BBB C 1
ATOM 4170 O O . LYS B 1 52 ? 3.825 5.238 -43.642 1.000 54.939 36 LYS BBB O 1
ATOM 4189 N N . ASN B 1 53 ? 4.755 6.172 -41.799 1.000 55.991 37 ASN BBB N 1
ATOM 4190 C CA . ASN B 1 53 ? 3.656 5.796 -40.868 1.000 71.149 37 ASN BBB CA 1
ATOM 4191 C C . ASN B 1 53 ? 2.513 6.796 -41.047 1.000 69.016 37 ASN BBB C 1
ATOM 4192 O O . ASN B 1 53 ? 2.820 7.975 -41.219 1.000 72.323 37 ASN BBB O 1
ATOM 4203 N N . LYS B 1 54 ? 1.263 6.317 -41.066 1.000 73.261 38 LYS BBB N 1
ATOM 4204 C CA . LYS B 1 54 ? 0.025 7.132 -40.913 1.000 80.641 38 LYS BBB CA 1
ATOM 4205 C C . LYS B 1 54 ? -0.269 7.289 -39.418 1.000 83.000 38 LYS BBB C 1
ATOM 4206 O O . LYS B 1 54 ? -1.171 8.096 -39.090 1.000 89.642 38 LYS BBB O 1
ATOM 4225 N N . GLU B 1 60 ? -8.814 11.234 -42.029 1.000 115.606 44 GLU BBB N 1
ATOM 4226 C CA . GLU B 1 60 ? -9.569 10.286 -42.893 1.000 123.847 44 GLU BBB CA 1
ATOM 4227 C C . GLU B 1 60 ? -9.612 8.915 -42.195 1.000 120.439 44 GLU BBB C 1
ATOM 4228 O O . GLU B 1 60 ? -9.327 8.869 -40.975 1.000 109.754 44 GLU BBB O 1
ATOM 4234 N N . HIS B 1 61 ? -9.995 7.859 -42.927 1.000 110.780 45 HIS BBB N 1
ATOM 4235 C CA . HIS B 1 61 ? -9.839 6.426 -42.544 1.000 105.769 45 HIS BBB CA 1
ATOM 4236 C C . HIS B 1 61 ? -9.591 5.579 -43.797 1.000 103.050 45 HIS BBB C 1
ATOM 4237 O O . HIS B 1 61 ? -10.270 5.818 -44.821 1.000 102.986 45 HIS BBB O 1
ATOM 4252 N N . THR B 1 62 ? -8.645 4.637 -43.720 1.000 93.456 46 THR BBB N 1
ATOM 4253 C CA . THR B 1 62 ? -8.272 3.715 -44.824 1.000 86.607 46 THR BBB CA 1
ATOM 4254 C C . THR B 1 62 ? -8.045 2.309 -44.261 1.000 87.935 46 THR BBB C 1
ATOM 4255 O O . THR B 1 62 ? -7.999 2.150 -43.025 1.000 80.842 46 THR BBB O 1
ATOM 4266 N N . MET B 1 63 ? -7.955 1.323 -45.150 1.000 79.308 47 MET BBB N 1
ATOM 4267 C CA . MET B 1 63 ? -7.533 -0.066 -44.840 1.000 72.311 47 MET BBB CA 1
ATOM 4268 C C . MET B 1 63 ? -7.020 -0.675 -46.150 1.000 64.418 47 MET BBB C 1
ATOM 4269 O O . MET B 1 63 ? -7.686 -1.543 -46.731 1.000 73.905 47 MET BBB O 1
ATOM 4283 N N . TRP B 1 64 ? -5.898 -0.144 -46.625 1.000 60.116 48 TRP BBB N 1
ATOM 4284 C CA . TRP B 1 64 ? -5.260 -0.481 -47.921 1.000 63.554 48 TRP BBB CA 1
ATOM 4285 C C . TRP B 1 64 ? -4.758 -1.926 -47.946 1.000 66.938 48 TRP BBB C 1
ATOM 4286 O O . TRP B 1 64 ? -4.315 -2.442 -46.900 1.000 65.302 48 TRP BBB O 1
ATOM 4307 N N . SER B 1 65 ? -4.806 -2.511 -49.146 1.000 65.243 49 SER BBB N 1
ATOM 4308 C CA . SER B 1 65 ? -4.200 -3.803 -49.526 1.000 64.359 49 SER BBB CA 1
ATOM 4309 C C . SER B 1 65 ? -2.681 -3.649 -49.538 1.000 64.944 49 SER BBB C 1
ATOM 4310 O O . SER B 1 65 ? -2.154 -2.550 -49.673 1.000 61.053 49 SER BBB O 1
ATOM 4318 N N . PRO B 1 66 ? -1.929 -4.758 -49.431 1.000 57.433 50 PRO BBB N 1
ATOM 4319 C CA . PRO B 1 66 ? -0.492 -4.728 -49.688 1.000 60.359 50 PRO BBB CA 1
ATOM 4320 C C . PRO B 1 66 ? -0.081 -4.074 -51.020 1.000 62.865 50 PRO BBB C 1
ATOM 4321 O O . PRO B 1 66 ? 0.954 -3.408 -51.029 1.000 54.857 50 PRO BBB O 1
ATOM 4332 N N . ARG B 1 67 ? -0.854 -4.278 -52.095 1.000 64.460 51 ARG BBB N 1
ATOM 4333 C CA . ARG B 1 67 ? -0.635 -3.607 -53.411 1.000 64.371 51 ARG BBB CA 1
ATOM 4334 C C . ARG B 1 67 ? -0.653 -2.081 -53.209 1.000 56.247 51 ARG BBB C 1
ATOM 4335 O O . ARG B 1 67 ? 0.301 -1.426 -53.609 1.000 64.761 51 ARG BBB O 1
ATOM 4356 N N . ALA B 1 68 ? -1.714 -1.542 -52.618 1.000 55.335 52 ALA BBB N 1
ATOM 4357 C CA . ALA B 1 68 ? -1.863 -0.090 -52.366 1.000 63.812 52 ALA BBB CA 1
ATOM 4358 C C . ALA B 1 68 ? -0.688 0.408 -51.514 1.000 68.058 52 ALA BBB C 1
ATOM 4359 O O . ALA B 1 68 ? -0.114 1.465 -51.856 1.000 68.018 52 ALA BBB O 1
ATOM 4366 N N . VAL B 1 69 ? -0.321 -0.335 -50.464 1.000 65.073 53 VAL BBB N 1
ATOM 4367 C CA . VAL B 1 69 ? 0.785 0.065 -49.545 1.000 61.856 53 VAL BBB CA 1
ATOM 4368 C C . VAL B 1 69 ? 2.101 0.117 -50.330 1.000 58.840 53 VAL BBB C 1
ATOM 4369 O O . VAL B 1 69 ? 2.853 1.083 -50.139 1.000 63.627 53 VAL BBB O 1
ATOM 4382 N N . LEU B 1 70 ? 2.406 -0.878 -51.158 1.000 62.591 54 LEU BBB N 1
ATOM 4383 C CA . LEU B 1 70 ? 3.653 -0.851 -51.977 1.000 65.343 54 LEU BBB CA 1
ATOM 4384 C C . LEU B 1 70 ? 3.628 0.312 -52.984 1.000 63.268 54 LEU BBB C 1
ATOM 4385 O O . LEU B 1 70 ? 4.730 0.844 -53.274 1.000 59.028 54 LEU BBB O 1
ATOM 4401 N N . LYS B 1 71 ? 2.444 0.697 -53.487 1.000 62.140 55 LYS BBB N 1
ATOM 4402 C CA . LYS B 1 71 ? 2.275 1.790 -54.485 1.000 73.427 55 LYS BBB CA 1
ATOM 4403 C C . LYS B 1 71 ? 2.562 3.132 -53.798 1.000 71.776 55 LYS BBB C 1
ATOM 4404 O O . LYS B 1 71 ? 3.459 3.825 -54.285 1.000 71.455 55 LYS BBB O 1
ATOM 4410 N N . HIS B 1 72 ? 1.891 3.419 -52.672 1.000 69.892 56 HIS BBB N 1
ATOM 4411 C CA . HIS B 1 72 ? 1.866 4.742 -51.980 1.000 67.150 56 HIS BBB CA 1
ATOM 4412 C C . HIS B 1 72 ? 2.915 4.854 -50.860 1.000 67.752 56 HIS BBB C 1
ATOM 4413 O O . HIS B 1 72 ? 3.140 5.976 -50.402 1.000 67.556 56 HIS BBB O 1
ATOM 4428 N N . LYS B 1 73 ? 3.535 3.748 -50.435 1.000 65.157 57 LYS BBB N 1
ATOM 4429 C CA . LYS B 1 73 ? 4.601 3.684 -49.391 1.000 66.815 57 LYS BBB CA 1
ATOM 4430 C C . LYS B 1 73 ? 4.176 4.446 -48.114 1.000 63.591 57 LYS BBB C 1
ATOM 4431 O O . LYS B 1 73 ? 4.983 5.209 -47.560 1.000 62.969 57 LYS BBB O 1
ATOM 4450 N N . HIS B 1 74 ? 2.960 4.181 -47.639 1.000 64.566 58 HIS BBB N 1
ATOM 4451 C CA . HIS B 1 74 ? 2.273 4.783 -46.460 1.000 73.676 58 HIS BBB CA 1
ATOM 4452 C C . HIS B 1 74 ? 1.477 3.652 -45.777 1.000 66.503 58 HIS BBB C 1
ATOM 4453 O O . HIS B 1 74 ? 0.822 2.874 -46.530 1.000 65.600 58 HIS BBB O 1
ATOM 4468 N N . ALA B 1 75 ? 1.469 3.540 -44.442 1.000 60.844 59 ALA BBB N 1
ATOM 4469 C CA . ALA B 1 75 ? 0.768 2.425 -43.753 1.000 55.021 59 ALA BBB CA 1
ATOM 4470 C C . ALA B 1 75 ? 0.484 2.750 -42.291 1.000 52.872 59 ALA BBB C 1
ATOM 4471 O O . ALA B 1 75 ? 1.369 3.316 -41.623 1.000 60.333 59 ALA BBB O 1
ATOM 4478 N N . HIS B 1 76 ? -0.708 2.409 -41.807 1.000 54.750 60 HIS BBB N 1
ATOM 4479 C CA . HIS B 1 76 ? -0.986 2.261 -40.350 1.000 56.603 60 HIS BBB CA 1
ATOM 4480 C C . HIS B 1 76 ? -0.675 0.810 -39.957 1.000 55.258 60 HIS BBB C 1
ATOM 4481 O O . HIS B 1 76 ? -0.116 0.090 -40.806 1.000 50.452 60 HIS BBB O 1
ATOM 4496 N N . CYS B 1 77 ? -0.970 0.397 -38.721 1.000 55.712 61 CYS BBB N 1
ATOM 4497 C CA . CYS B 1 77 ? -0.399 -0.844 -38.130 1.000 55.449 61 CYS BBB CA 1
ATOM 4498 C C . CYS B 1 77 ? -0.939 -2.067 -38.896 1.000 57.131 61 CYS BBB C 1
ATOM 4499 O O . CYS B 1 77 ? -0.113 -2.932 -39.281 1.000 51.768 61 CYS BBB O 1
ATOM 4507 N N . MET B 1 78 ? -2.246 -2.135 -39.170 1.000 56.819 62 MET BBB N 1
ATOM 4508 C CA . MET B 1 78 ? -2.811 -3.337 -39.838 1.000 55.669 62 MET BBB CA 1
ATOM 4509 C C . MET B 1 78 ? -2.377 -3.394 -41.309 1.000 56.422 62 MET BBB C 1
ATOM 4510 O O . MET B 1 78 ? -2.141 -4.511 -41.831 1.000 58.119 62 MET BBB O 1
ATOM 4524 N N . GLU B 1 79 ? -2.246 -2.244 -41.964 1.000 54.654 63 GLU BBB N 1
ATOM 4525 C CA . GLU B 1 79 ? -1.743 -2.187 -43.351 1.000 48.276 63 GLU BBB CA 1
ATOM 4526 C C . GLU B 1 79 ? -0.312 -2.723 -43.372 1.000 53.304 63 GLU BBB C 1
ATOM 4527 O O . GLU B 1 79 ? 0.021 -3.484 -44.310 1.000 53.828 63 GLU BBB O 1
ATOM 4539 N N . GLY B 1 80 ? 0.522 -2.283 -42.424 1.000 45.771 64 GLY BBB N 1
ATOM 4540 C CA . GLY B 1 80 ? 1.898 -2.783 -42.276 1.000 50.524 64 GLY BBB CA 1
ATOM 4541 C C . GLY B 1 80 ? 1.920 -4.289 -42.047 1.000 45.130 64 GLY BBB C 1
ATOM 4542 O O . GLY B 1 80 ? 2.709 -4.965 -42.694 1.000 48.995 64 GLY BBB O 1
ATOM 4546 N N . ALA B 1 81 ? 1.062 -4.796 -41.165 1.000 46.692 65 ALA BBB N 1
ATOM 4547 C CA . ALA B 1 81 ? 1.041 -6.219 -40.758 1.000 49.604 65 ALA BBB CA 1
ATOM 4548 C C . ALA B 1 81 ? 0.565 -7.087 -41.932 1.000 47.869 65 ALA BBB C 1
ATOM 4549 O O . ALA B 1 81 ? 1.108 -8.191 -42.100 1.000 45.644 65 ALA BBB O 1
ATOM 4556 N N . MET B 1 82 ? -0.375 -6.599 -42.742 1.000 53.250 66 MET BBB N 1
ATOM 4557 C CA . MET B 1 82 ? -0.907 -7.371 -43.900 1.000 55.733 66 MET BBB CA 1
ATOM 4558 C C . MET B 1 82 ? 0.179 -7.486 -44.968 1.000 57.138 66 MET BBB C 1
ATOM 4559 O O . MET B 1 82 ? 0.319 -8.591 -45.540 1.000 55.538 66 MET BBB O 1
ATOM 4573 N N . LEU B 1 83 ? 0.954 -6.418 -45.188 1.000 52.858 67 LEU BBB N 1
ATOM 4574 C CA . LEU B 1 83 ? 2.101 -6.449 -46.135 1.000 52.954 67 LEU BBB CA 1
ATOM 4575 C C . LEU B 1 83 ? 3.155 -7.428 -45.595 1.000 53.145 67 LEU BBB C 1
ATOM 4576 O O . LEU B 1 83 ? 3.687 -8.229 -46.380 1.000 51.927 67 LEU BBB O 1
ATOM 4592 N N . ALA B 1 84 ? 3.446 -7.375 -44.291 1.000 48.260 68 ALA BBB N 1
ATOM 4593 C CA . ALA B 1 84 ? 4.423 -8.272 -43.637 1.000 48.879 68 ALA BBB CA 1
ATOM 4594 C C . ALA B 1 84 ? 3.987 -9.735 -43.836 1.000 48.174 68 ALA BBB C 1
ATOM 4595 O O . ALA B 1 84 ? 4.821 -10.540 -44.239 1.000 45.102 68 ALA BBB O 1
ATOM 4602 N N . ALA B 1 85 ? 2.720 -10.040 -43.541 1.000 47.589 69 ALA BBB N 1
ATOM 4603 C CA . ALA B 1 85 ? 2.104 -11.372 -43.690 1.000 48.796 69 ALA BBB CA 1
ATOM 4604 C C . ALA B 1 85 ? 2.241 -11.845 -45.149 1.000 55.714 69 ALA BBB C 1
ATOM 4605 O O . ALA B 1 85 ? 2.592 -13.028 -45.371 1.000 50.303 69 ALA BBB O 1
ATOM 4612 N N . LEU B 1 86 ? 2.020 -10.946 -46.114 1.000 52.685 70 LEU BBB N 1
ATOM 4613 C CA . LEU B 1 86 ? 2.194 -11.255 -47.559 1.000 46.277 70 LEU BBB CA 1
ATOM 4614 C C . LEU B 1 86 ? 3.640 -11.684 -47.801 1.000 51.441 70 LEU BBB C 1
ATOM 4615 O O . LEU B 1 86 ? 3.856 -12.725 -48.450 1.000 54.293 70 LEU BBB O 1
ATOM 4631 N N . ALA B 1 87 ? 4.600 -10.886 -47.323 1.000 50.141 71 ALA BBB N 1
ATOM 4632 C CA . ALA B 1 87 ? 6.035 -11.104 -47.592 1.000 49.848 71 ALA BBB CA 1
ATOM 4633 C C . ALA B 1 87 ? 6.465 -12.414 -46.920 1.000 51.317 71 ALA BBB C 1
ATOM 4634 O O . ALA B 1 87 ? 7.226 -13.196 -47.521 1.000 54.422 71 ALA BBB O 1
ATOM 4641 N N . LEU B 1 88 ? 5.983 -12.653 -45.710 1.000 47.540 72 LEU BBB N 1
ATOM 4642 C CA . LEU B 1 88 ? 6.262 -13.900 -44.969 1.000 52.642 72 LEU BBB CA 1
ATOM 4643 C C . LEU B 1 88 ? 5.755 -15.095 -45.783 1.000 51.865 72 LEU BBB C 1
ATOM 4644 O O . LEU B 1 88 ? 6.526 -16.057 -45.930 1.000 55.784 72 LEU BBB O 1
ATOM 4660 N N . ALA B 1 89 ? 4.524 -15.024 -46.301 1.000 52.825 73 ALA BBB N 1
ATOM 4661 C CA . ALA B 1 89 ? 3.897 -16.099 -47.103 1.000 52.328 73 ALA BBB CA 1
ATOM 4662 C C . ALA B 1 89 ? 4.680 -16.322 -48.400 1.000 52.842 73 ALA BBB C 1
ATOM 4663 O O . ALA B 1 89 ? 4.773 -17.474 -48.820 1.000 51.914 73 ALA BBB O 1
ATOM 4670 N N . TYR B 1 90 ? 5.254 -15.272 -48.995 1.000 53.108 74 TYR BBB N 1
ATOM 4671 C CA . TYR B 1 90 ? 5.987 -15.367 -50.285 1.000 51.678 74 TYR BBB CA 1
ATOM 4672 C C . TYR B 1 90 ? 7.263 -16.205 -50.094 1.000 56.997 74 TYR BBB C 1
ATOM 4673 O O . TYR B 1 90 ? 7.799 -16.732 -51.093 1.000 52.536 74 TYR BBB O 1
ATOM 4691 N N . HIS B 1 91 ? 7.763 -16.294 -48.854 1.000 53.403 75 HIS BBB N 1
ATOM 4692 C CA . HIS B 1 91 ? 8.937 -17.123 -48.489 1.000 52.253 75 HIS BBB CA 1
ATOM 4693 C C . HIS B 1 91 ? 8.510 -18.317 -47.625 1.000 51.793 75 HIS BBB C 1
ATOM 4694 O O . HIS B 1 91 ? 9.394 -18.961 -47.084 1.000 56.392 75 HIS BBB O 1
ATOM 4709 N N . GLY B 1 92 ? 7.210 -18.607 -47.505 1.000 54.989 76 GLY BBB N 1
ATOM 4710 C CA . GLY B 1 92 ? 6.725 -19.936 -47.068 1.000 61.563 76 GLY BBB CA 1
ATOM 4711 C C . GLY B 1 92 ? 6.185 -19.973 -45.648 1.000 62.580 76 GLY BBB C 1
ATOM 4712 O O . GLY B 1 92 ? 5.762 -21.042 -45.228 1.000 59.271 76 GLY BBB O 1
ATOM 4716 N N . HIS B 1 93 ? 6.205 -18.856 -44.925 1.000 63.182 77 HIS BBB N 1
ATOM 4717 C CA . HIS B 1 93 ? 5.607 -18.718 -43.574 1.000 58.239 77 HIS BBB CA 1
ATOM 4718 C C . HIS B 1 93 ? 4.091 -18.603 -43.713 1.000 53.518 77 HIS BBB C 1
ATOM 4719 O O . HIS B 1 93 ? 3.637 -18.096 -44.751 1.000 60.365 77 HIS BBB O 1
ATOM 4734 N N . SER B 1 94 ? 3.324 -18.983 -42.690 1.000 53.240 78 SER BBB N 1
ATOM 4735 C CA . SER B 1 94 ? 1.873 -18.665 -42.627 1.000 54.590 78 SER BBB CA 1
ATOM 4736 C C . SER B 1 94 ? 1.680 -17.152 -42.518 1.000 60.362 78 SER BBB C 1
ATOM 4737 O O . SER B 1 94 ? 2.389 -16.481 -41.758 1.000 54.219 78 SER BBB O 1
ATOM 4745 N N . PRO B 1 95 ? 0.708 -16.566 -43.259 1.000 59.694 79 PRO BBB N 1
ATOM 4746 C CA . PRO B 1 95 ? 0.399 -15.145 -43.114 1.000 51.221 79 PRO BBB CA 1
ATOM 4747 C C . PRO B 1 95 ? -0.453 -14.966 -41.859 1.000 49.792 79 PRO BBB C 1
ATOM 4748 O O . PRO B 1 95 ? -1.663 -15.093 -41.957 1.000 51.290 79 PRO BBB O 1
ATOM 4759 N N . LEU B 1 96 ? 0.196 -14.708 -40.717 1.000 45.723 80 LEU BBB N 1
ATOM 4760 C CA . LEU B 1 96 ? -0.464 -14.657 -39.389 1.000 46.465 80 LEU BBB CA 1
ATOM 4761 C C . LEU B 1 96 ? -0.511 -13.218 -38.883 1.000 49.736 80 LEU BBB C 1
ATOM 4762 O O . LEU B 1 96 ? 0.538 -12.543 -38.904 1.000 50.827 80 LEU BBB O 1
ATOM 4778 N N . LEU B 1 97 ? -1.680 -12.798 -38.409 1.000 49.810 81 LEU BBB N 1
ATOM 4779 C CA . LEU B 1 97 ? -1.871 -11.529 -37.680 1.000 48.974 81 LEU BBB CA 1
ATOM 4780 C C . LEU B 1 97 ? -2.175 -11.855 -36.219 1.000 50.587 81 LEU BBB C 1
ATOM 4781 O O . LEU B 1 97 ? -2.740 -12.930 -35.947 1.000 48.463 81 LEU BBB O 1
ATOM 4797 N N . MET B 1 98 ? -1.749 -10.973 -35.318 1.000 47.321 82 MET BBB N 1
ATOM 4798 C CA . MET B 1 98 ? -2.192 -10.981 -33.913 1.000 44.442 82 MET BBB CA 1
ATOM 4799 C C . MET B 1 98 ? -2.738 -9.599 -33.595 1.000 48.515 82 MET BBB C 1
ATOM 4800 O O . MET B 1 98 ? -2.031 -8.588 -33.838 1.000 46.752 82 MET BBB O 1
ATOM 4814 N N . ASP B 1 99 ? -3.973 -9.584 -33.100 1.000 49.006 83 ASP BBB N 1
ATOM 4815 C CA . ASP B 1 99 ? -4.656 -8.380 -32.595 1.000 50.619 83 ASP BBB CA 1
ATOM 4816 C C . ASP B 1 99 ? -4.270 -8.184 -31.133 1.000 52.648 83 ASP BBB C 1
ATOM 4817 O O . ASP B 1 99 ? -4.297 -9.173 -30.394 1.000 50.368 83 ASP BBB O 1
ATOM 4826 N N . LEU B 1 100 ? -3.901 -6.960 -30.766 1.000 54.938 84 LEU BBB N 1
ATOM 4827 C CA . LEU B 1 100 ? -3.711 -6.520 -29.367 1.000 49.535 84 LEU BBB CA 1
ATOM 4828 C C . LEU B 1 100 ? -4.861 -5.575 -29.040 1.000 51.342 84 LEU BBB C 1
ATOM 4829 O O . LEU B 1 100 ? -4.919 -4.427 -29.585 1.000 54.392 84 LEU BBB O 1
ATOM 4845 N N . GLN B 1 101 ? -5.718 -6.024 -28.139 1.000 43.788 85 GLN BBB N 1
ATOM 4846 C CA . GLN B 1 101 ? -7.032 -5.407 -27.905 1.000 47.223 85 GLN BBB CA 1
ATOM 4847 C C . GLN B 1 101 ? -7.008 -4.675 -26.570 1.000 47.553 85 GLN BBB C 1
ATOM 4848 O O . GLN B 1 101 ? -6.726 -5.323 -25.525 1.000 51.331 85 GLN BBB O 1
ATOM 4862 N N . THR B 1 102 ? -7.368 -3.390 -26.613 1.000 46.196 86 THR BBB N 1
ATOM 4863 C CA . THR B 1 102 ? -7.357 -2.465 -25.468 1.000 51.736 86 THR BBB CA 1
ATOM 4864 C C . THR B 1 102 ? -8.780 -2.173 -25.020 1.000 58.413 86 THR BBB C 1
ATOM 4865 O O . THR B 1 102 ? -9.723 -2.545 -25.745 1.000 53.725 86 THR BBB O 1
ATOM 4876 N N . THR B 1 103 ? -8.882 -1.530 -23.856 1.000 53.678 87 THR BBB N 1
ATOM 4877 C CA . THR B 1 103 ? -10.066 -0.781 -23.405 1.000 54.152 87 THR BBB CA 1
ATOM 4878 C C . THR B 1 103 ? -10.468 0.259 -24.457 1.000 57.143 87 THR BBB C 1
ATOM 4879 O O . THR B 1 103 ? -9.664 0.575 -25.366 1.000 57.006 87 THR BBB O 1
ATOM 4890 N N . ASP B 1 104 ? -11.663 0.814 -24.292 1.000 59.312 88 ASP BBB N 1
ATOM 4891 C CA . ASP B 1 104 ? -12.236 1.850 -25.189 1.000 61.589 88 ASP BBB CA 1
ATOM 4892 C C . ASP B 1 104 ? -11.459 3.168 -25.063 1.000 58.930 88 ASP BBB C 1
ATOM 4893 O O . ASP B 1 104 ? -11.724 4.081 -25.853 1.000 59.503 88 ASP BBB O 1
ATOM 4902 N N . GLU B 1 105 ? -10.512 3.268 -24.128 1.000 65.275 89 GLU BBB N 1
ATOM 4903 C CA . GLU B 1 105 ? -9.706 4.498 -23.919 1.000 59.004 89 GLU BBB CA 1
ATOM 4904 C C . GLU B 1 105 ? -8.560 4.579 -24.938 1.000 56.688 89 GLU BBB C 1
ATOM 4905 O O . GLU B 1 105 ? -7.912 5.616 -25.004 1.000 56.083 89 GLU BBB O 1
ATOM 4917 N N . ASP B 1 106 ? -8.343 3.522 -25.709 1.000 53.634 90 ASP BBB N 1
ATOM 4918 C CA . ASP B 1 106 ? -7.179 3.368 -26.608 1.000 55.411 90 ASP BBB CA 1
ATOM 4919 C C . ASP B 1 106 ? -7.631 2.649 -27.887 1.000 53.581 90 ASP BBB C 1
ATOM 4920 O O . AS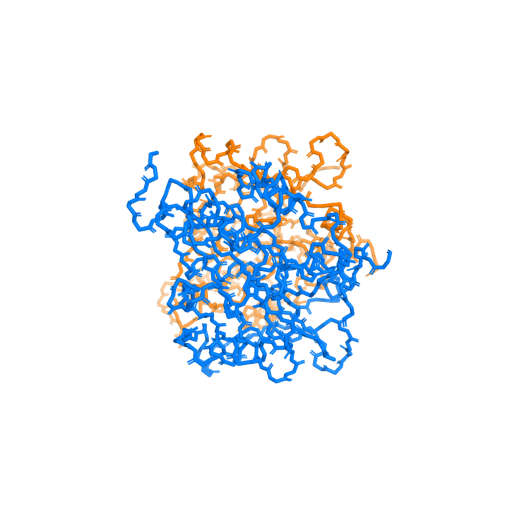P B 1 106 ? -8.761 2.112 -27.900 1.000 54.405 90 ASP BBB O 1
ATOM 4929 N N . GLU B 1 107 ? -6.746 2.613 -28.886 1.000 48.959 91 GLU BBB N 1
ATOM 4930 C CA . GLU B 1 107 ? -6.887 1.895 -30.169 1.000 56.954 91 GLU BBB CA 1
ATOM 4931 C C . GLU B 1 107 ? -6.109 0.579 -30.093 1.000 54.632 91 GLU BBB C 1
ATOM 4932 O O . GLU B 1 107 ? -5.040 0.547 -29.481 1.000 51.104 91 GLU BBB O 1
ATOM 4944 N N . ASP B 1 108 ? -6.667 -0.471 -30.687 1.000 51.036 92 ASP BBB N 1
ATOM 4945 C CA . ASP B 1 108 ? -6.028 -1.798 -30.833 1.000 47.639 92 ASP BBB CA 1
ATOM 4946 C C . ASP B 1 108 ? -4.797 -1.623 -31.705 1.000 45.696 92 ASP BBB C 1
ATOM 4947 O O . ASP B 1 108 ? -4.646 -0.572 -32.310 1.000 47.292 92 ASP BBB O 1
ATOM 4956 N N . HIS B 1 109 ? -3.922 -2.612 -31.707 1.000 46.788 93 HIS BBB N 1
ATOM 4957 C CA . HIS B 1 109 ? -2.705 -2.642 -32.544 1.000 45.563 93 HIS BBB CA 1
ATOM 4958 C C . HIS B 1 109 ? -2.608 -4.027 -33.157 1.000 46.032 93 HIS BBB C 1
ATOM 4959 O O . HIS B 1 109 ? -2.908 -5.015 -32.438 1.000 49.049 93 HIS BBB O 1
ATOM 4974 N N . VAL B 1 110 ? -2.136 -4.113 -34.398 1.000 48.822 94 VAL BBB N 1
ATOM 4975 C CA . VAL B 1 110 ? -1.970 -5.420 -35.089 1.000 46.830 94 VAL BBB CA 1
ATOM 4976 C C . VAL B 1 110 ? -0.499 -5.606 -35.428 1.000 43.409 94 VAL BBB C 1
ATOM 4977 O O . VAL B 1 110 ? 0.120 -4.643 -35.900 1.000 51.786 94 VAL BBB O 1
ATOM 4990 N N . VAL B 1 111 ? 0.007 -6.820 -35.221 1.000 44.591 95 VAL BBB N 1
ATOM 4991 C CA . VAL B 1 111 ? 1.343 -7.286 -35.685 1.000 47.059 95 VAL BBB CA 1
ATOM 4992 C C . VAL B 1 111 ? 1.171 -8.527 -36.566 1.000 46.852 95 VAL BBB C 1
ATOM 4993 O O . VAL B 1 111 ? 0.072 -9.130 -36.557 1.000 47.184 95 VAL BBB O 1
ATOM 5006 N N . ALA B 1 112 ? 2.210 -8.832 -37.344 1.000 49.373 96 ALA BBB N 1
ATOM 5007 C CA . ALA B 1 112 ? 2.378 -10.079 -38.126 1.000 46.971 96 ALA BBB CA 1
ATOM 5008 C C . ALA B 1 112 ? 3.285 -11.027 -37.339 1.000 47.691 96 ALA BBB C 1
ATOM 5009 O O . ALA B 1 112 ? 4.472 -10.686 -37.174 1.000 48.219 96 ALA BBB O 1
ATOM 5016 N N . LEU B 1 113 ? 2.758 -12.178 -36.902 1.000 51.114 97 LEU BBB N 1
ATOM 5017 C CA . LEU B 1 113 ? 3.534 -13.205 -36.159 1.000 48.705 97 LEU BBB CA 1
ATOM 5018 C C . LEU B 1 113 ? 4.374 -14.009 -37.132 1.000 49.384 97 LEU BBB C 1
ATOM 5019 O O . LEU B 1 113 ? 3.936 -14.206 -38.250 1.000 56.337 97 LEU BBB O 1
ATOM 5035 N N . PHE B 1 114 ? 5.523 -14.481 -36.665 1.000 50.361 98 PHE BBB N 1
ATOM 5036 C CA . PHE B 1 114 ? 6.388 -15.437 -37.384 1.000 47.655 98 PHE BBB CA 1
ATOM 5037 C C . PHE B 1 114 ? 7.119 -16.320 -36.371 1.000 53.569 98 PHE BBB C 1
ATOM 5038 O O . PHE B 1 114 ? 7.179 -15.978 -35.158 1.000 47.991 98 PHE BBB O 1
ATOM 5055 N N . LYS B 1 115 ? 7.608 -17.453 -36.865 1.000 52.036 99 LYS BBB N 1
ATOM 5056 C CA . LYS B 1 115 ? 8.370 -18.432 -36.060 1.000 61.844 99 LYS BBB CA 1
ATOM 5057 C C . LYS B 1 115 ? 9.668 -18.770 -36.776 1.000 58.988 99 LYS BBB C 1
ATOM 5058 O O . LYS B 1 115 ? 9.649 -18.941 -38.016 1.000 69.522 99 LYS BBB O 1
ATOM 5077 N N . ILE B 1 116 ? 10.740 -18.830 -35.994 1.000 58.844 100 ILE BBB N 1
ATOM 5078 C CA . ILE B 1 116 ? 12.061 -19.372 -36.391 1.000 60.640 100 ILE BBB CA 1
ATOM 5079 C C . ILE B 1 116 ? 12.553 -20.294 -35.269 1.000 61.231 100 ILE BBB C 1
ATOM 5080 O O . ILE B 1 116 ? 12.514 -19.866 -34.085 1.000 59.727 100 ILE BBB O 1
ATOM 5096 N N . ASP B 1 117 ? 12.903 -21.535 -35.642 1.000 62.410 101 ASP BBB N 1
ATOM 5097 C CA . ASP B 1 117 ? 13.347 -22.647 -34.759 1.000 62.858 101 ASP BBB CA 1
ATOM 5098 C C . ASP B 1 117 ? 12.398 -22.779 -33.567 1.000 55.744 101 ASP BBB C 1
ATOM 5099 O O . ASP B 1 117 ? 12.894 -22.759 -32.428 1.000 56.788 101 ASP BBB O 1
ATOM 5108 N N . GLY B 1 118 ? 11.092 -22.841 -33.800 1.000 55.372 102 GLY BBB N 1
ATOM 5109 C CA . GLY B 1 118 ? 10.095 -23.079 -32.732 1.000 53.876 102 GLY BBB CA 1
ATOM 5110 C C . GLY B 1 118 ? 9.773 -21.867 -31.858 1.000 57.256 102 GLY BBB C 1
ATOM 5111 O O . GLY B 1 118 ? 8.964 -22.037 -30.945 1.000 58.896 102 GLY BBB O 1
ATOM 5115 N N . HIS B 1 119 ? 10.315 -20.672 -32.123 1.000 58.612 103 HIS BBB N 1
ATOM 5116 C CA . HIS B 1 119 ? 10.119 -19.474 -31.252 1.000 55.122 103 HIS BBB CA 1
ATOM 5117 C C . HIS B 1 119 ? 9.405 -18.351 -32.024 1.000 50.850 103 HIS BBB C 1
ATOM 5118 O O . HIS B 1 119 ? 9.735 -18.085 -33.188 1.000 47.323 103 HIS BBB O 1
ATOM 5133 N N . TRP B 1 120 ? 8.480 -17.685 -31.358 1.000 48.631 104 TRP BBB N 1
ATOM 5134 C CA . TRP B 1 120 ? 7.644 -16.612 -31.945 1.000 46.386 104 TRP BBB CA 1
ATOM 5135 C C . TRP B 1 120 ? 8.387 -15.268 -31.933 1.000 50.213 104 TRP BBB C 1
ATOM 5136 O O . TRP B 1 120 ? 9.035 -14.929 -30.906 1.000 46.556 104 TRP BBB O 1
ATOM 5157 N N . GLY B 1 121 ? 8.286 -14.551 -33.054 1.000 46.630 105 GLY BBB N 1
ATOM 5158 C CA . GLY B 1 121 ? 8.632 -13.132 -33.197 1.000 49.217 105 GLY BBB CA 1
ATOM 5159 C C . GLY B 1 121 ? 7.432 -12.359 -33.719 1.000 50.286 105 GLY BBB C 1
ATOM 5160 O O . GLY B 1 121 ? 6.375 -12.965 -33.931 1.000 45.586 105 GLY BBB O 1
ATOM 5164 N N . ALA B 1 122 ? 7.580 -11.061 -33.937 1.000 44.843 106 ALA BBB N 1
ATOM 5165 C CA . ALA B 1 122 ? 6.504 -10.207 -34.467 1.000 44.551 106 ALA BBB CA 1
ATOM 5166 C C . ALA B 1 122 ? 7.095 -9.030 -35.249 1.000 47.208 106 ALA BBB C 1
ATOM 5167 O O . ALA B 1 122 ? 8.073 -8.393 -34.777 1.000 47.728 106 ALA BBB O 1
ATOM 5174 N N . ILE B 1 123 ? 6.532 -8.796 -36.433 1.000 44.151 107 ILE BBB N 1
ATOM 5175 C CA . ILE B 1 123 ? 6.780 -7.596 -37.270 1.000 43.582 107 ILE BBB CA 1
ATOM 5176 C C . ILE B 1 123 ? 5.667 -6.596 -36.941 1.000 43.904 107 ILE BBB C 1
ATOM 5177 O O . ILE B 1 123 ? 4.493 -7.016 -36.844 1.000 45.776 107 ILE BBB O 1
ATOM 5193 N N . SER B 1 124 ? 6.031 -5.347 -36.683 1.000 40.227 108 SER BBB N 1
ATOM 5194 C CA . SER B 1 124 ? 5.114 -4.285 -36.202 1.000 43.847 108 SER BBB CA 1
ATOM 5195 C C . SER B 1 124 ? 5.413 -2.968 -36.917 1.000 43.633 108 SER BBB C 1
ATOM 5196 O O . SER B 1 124 ? 6.620 -2.593 -37.048 1.000 45.503 108 SER BBB O 1
ATOM 5204 N N . LYS B 1 125 ? 4.360 -2.300 -37.363 1.000 43.487 109 LYS BBB N 1
ATOM 5205 C CA . LYS B 1 125 ? 4.454 -0.956 -37.963 1.000 46.048 109 LYS BBB CA 1
ATOM 5206 C C . LYS B 1 125 ? 3.856 0.037 -36.974 1.000 43.891 109 LYS BBB C 1
ATOM 5207 O O . LYS B 1 125 ? 2.629 0.049 -36.804 1.000 50.150 109 LYS BBB O 1
ATOM 5226 N N . THR B 1 126 ? 4.703 0.820 -36.333 1.000 47.196 110 THR BBB N 1
ATOM 5227 C CA . THR B 1 126 ? 4.284 1.854 -35.351 1.000 49.998 110 THR BBB CA 1
ATOM 5228 C C . THR B 1 126 ? 5.228 3.058 -35.474 1.000 51.528 110 THR BBB C 1
ATOM 5229 O O . THR B 1 126 ? 6.376 2.895 -35.906 1.000 44.642 110 THR BBB O 1
ATOM 5240 N N . ASN B 1 127 ? 4.742 4.202 -35.033 1.000 55.223 111 ASN BBB N 1
ATOM 5241 C CA . ASN B 1 127 ? 5.396 5.522 -35.160 1.000 61.842 111 ASN BBB CA 1
ATOM 5242 C C . ASN B 1 127 ? 6.150 5.874 -33.861 1.000 58.887 111 ASN BBB C 1
ATOM 5243 O O . ASN B 1 127 ? 6.895 6.857 -33.860 1.000 58.282 111 ASN BBB O 1
ATOM 5254 N N . HIS B 1 128 ? 5.949 5.103 -32.795 1.000 56.643 112 HIS BBB N 1
ATOM 5255 C CA . HIS B 1 128 ? 6.403 5.394 -31.407 1.000 48.155 112 HIS BBB CA 1
ATOM 5256 C C . HIS B 1 128 ? 7.391 4.322 -30.956 1.000 49.855 112 HIS BBB C 1
ATOM 5257 O O . HIS B 1 128 ? 7.494 3.252 -31.556 1.000 45.037 112 HIS BBB O 1
ATOM 5272 N N . PRO B 1 129 ? 8.197 4.584 -29.911 1.000 49.314 113 PRO BBB N 1
ATOM 5273 C CA . PRO B 1 129 ? 9.195 3.609 -29.472 1.000 52.845 113 PRO BBB CA 1
ATOM 5274 C C . PRO B 1 129 ? 8.633 2.490 -28.573 1.000 49.228 113 PRO BBB C 1
ATOM 5275 O O . PRO B 1 129 ? 9.395 1.914 -27.816 1.000 52.656 113 PRO BBB O 1
ATOM 5286 N N . VAL B 1 130 ? 7.343 2.173 -28.721 1.000 47.785 114 VAL BBB N 1
ATOM 5287 C CA . VAL B 1 130 ? 6.628 1.067 -28.013 1.000 45.484 114 VAL BBB CA 1
ATOM 5288 C C . VAL B 1 130 ? 5.923 0.198 -29.064 1.000 42.875 114 VAL BBB C 1
ATOM 5289 O O . VAL B 1 130 ? 5.777 0.666 -30.213 1.000 41.971 114 VAL BBB O 1
ATOM 5302 N N . LEU B 1 131 ? 5.546 -1.030 -28.700 1.000 38.097 115 LEU BBB N 1
ATOM 5303 C CA . LEU B 1 131 ? 4.838 -1.990 -29.588 1.000 40.464 115 LEU BBB CA 1
ATOM 5304 C C . LEU B 1 131 ? 5.652 -2.209 -30.866 1.000 40.840 115 LEU BBB C 1
ATOM 5305 O O . LEU B 1 131 ? 5.104 -2.194 -31.968 1.000 42.254 115 LEU BBB O 1
ATOM 5321 N N . ARG B 1 132 ? 6.938 -2.417 -30.693 1.000 39.744 116 ARG BBB N 1
ATOM 5322 C CA . ARG B 1 132 ? 7.904 -2.608 -31.798 1.000 42.522 116 ARG BBB CA 1
ATOM 5323 C C . ARG B 1 132 ? 8.017 -4.088 -32.161 1.000 37.404 116 ARG BBB C 1
ATOM 5324 O O . ARG B 1 132 ? 7.337 -4.937 -31.540 1.000 40.851 116 ARG BBB O 1
ATOM 5345 N N . TYR B 1 133 ? 8.830 -4.342 -33.167 1.000 42.458 117 TYR BBB N 1
ATOM 5346 C CA . TYR B 1 133 ? 9.374 -5.658 -33.569 1.000 42.362 117 TYR BBB CA 1
ATOM 5347 C C . TYR B 1 133 ? 9.718 -6.484 -32.320 1.000 45.968 117 TYR BBB C 1
ATOM 5348 O O . TYR B 1 133 ? 10.134 -5.932 -31.276 1.000 45.188 117 TYR BBB O 1
ATOM 5366 N N . ARG B 1 134 ? 9.514 -7.792 -32.435 1.000 44.820 118 ARG BBB N 1
ATOM 5367 C CA . ARG B 1 134 ? 9.950 -8.794 -31.434 1.000 44.778 118 ARG BBB CA 1
ATOM 5368 C C . ARG B 1 134 ? 10.775 -9.856 -32.149 1.000 41.347 118 ARG BBB C 1
ATOM 5369 O O . ARG B 1 134 ? 10.322 -10.372 -33.164 1.000 44.478 118 ARG BBB O 1
ATOM 5390 N N . ASP B 1 135 ? 11.957 -10.114 -31.609 1.000 44.747 119 ASP BBB N 1
ATOM 5391 C CA . ASP B 1 135 ? 12.888 -11.175 -32.048 1.000 48.262 119 ASP BBB CA 1
ATOM 5392 C C . ASP B 1 135 ? 12.228 -12.534 -31.859 1.000 45.676 119 ASP BBB C 1
ATOM 5393 O O . ASP B 1 135 ? 11.384 -12.705 -30.976 1.000 45.247 119 ASP BBB O 1
ATOM 5402 N N . PRO B 1 136 ? 12.575 -13.535 -32.693 1.000 45.975 120 PRO BBB N 1
ATOM 5403 C CA . PRO B 1 136 ? 12.008 -14.872 -32.548 1.000 46.666 120 PRO BBB CA 1
ATOM 5404 C C . PRO B 1 136 ? 12.629 -15.625 -31.366 1.000 45.617 120 PRO BBB C 1
ATOM 5405 O O . PRO B 1 136 ? 13.455 -16.506 -31.573 1.000 43.598 120 PRO BBB O 1
ATOM 5416 N N . ILE B 1 137 ? 12.233 -15.268 -30.142 1.000 41.643 121 ILE BBB N 1
ATOM 5417 C CA . ILE B 1 137 ? 12.847 -15.856 -28.917 1.000 45.139 121 ILE BBB CA 1
ATOM 5418 C C . ILE B 1 137 ? 11.778 -16.260 -27.904 1.000 43.732 121 ILE BBB C 1
ATOM 5419 O O . ILE B 1 137 ? 12.178 -16.673 -26.799 1.000 50.247 121 ILE BBB O 1
ATOM 5435 N N . TYR B 1 138 ? 10.505 -16.047 -28.209 1.000 39.326 122 TYR BBB N 1
ATOM 5436 C CA . TYR B 1 138 ? 9.395 -16.145 -27.235 1.000 42.400 122 TYR BBB CA 1
ATOM 5437 C C . TYR B 1 138 ? 8.798 -17.545 -27.417 1.000 42.375 122 TYR BBB C 1
ATOM 5438 O O . TYR B 1 138 ? 8.563 -17.978 -28.579 1.000 44.685 122 TYR BBB O 1
ATOM 5456 N N . LYS B 1 139 ? 8.591 -18.247 -26.310 1.000 45.247 123 LYS BBB N 1
ATOM 5457 C CA . LYS B 1 139 ? 8.301 -19.705 -26.319 1.000 52.774 123 LYS BBB CA 1
ATOM 5458 C C . LYS B 1 139 ? 6.825 -19.950 -26.631 1.000 47.678 123 LYS BBB C 1
ATOM 5459 O O . LYS B 1 139 ? 6.504 -21.072 -26.958 1.000 56.536 123 LYS BBB O 1
ATOM 5478 N N . SER B 1 140 ? 5.976 -18.936 -26.524 1.000 49.420 124 SER BBB N 1
ATOM 5479 C CA . SER B 1 140 ? 4.519 -19.026 -26.806 1.000 48.728 124 SER BBB CA 1
ATOM 5480 C C . SER B 1 140 ? 3.994 -17.664 -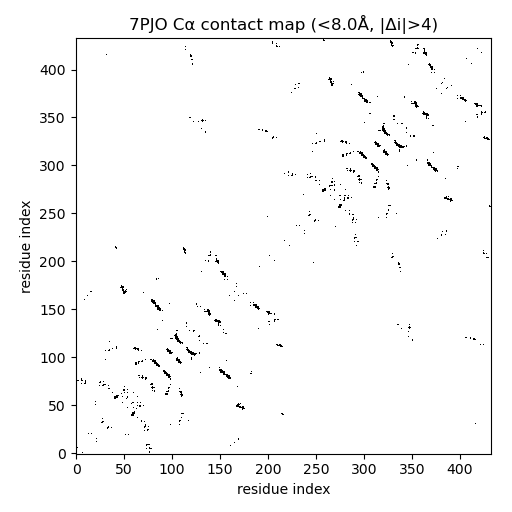27.252 1.000 48.525 124 SER BBB C 1
ATOM 5481 O O . SER B 1 140 ? 4.645 -16.649 -26.955 1.000 47.687 124 SER BBB O 1
ATOM 5489 N N . VAL B 1 141 ? 2.840 -17.665 -27.909 1.000 49.873 125 VAL BBB N 1
ATOM 5490 C CA . VAL B 1 141 ? 2.103 -16.441 -28.306 1.000 48.846 125 VAL BBB CA 1
ATOM 5491 C C . VAL B 1 141 ? 1.876 -15.622 -27.037 1.000 51.345 125 VAL BBB C 1
ATOM 5492 O O . VAL B 1 141 ? 2.164 -14.412 -27.069 1.000 46.573 125 VAL BBB O 1
ATOM 5505 N N . ARG B 1 142 ? 1.420 -16.270 -25.958 1.000 48.636 126 ARG BBB N 1
ATOM 5506 C CA . ARG B 1 142 ? 1.145 -15.603 -24.665 1.000 49.509 126 ARG BBB CA 1
ATOM 5507 C C . ARG B 1 142 ? 2.407 -14.823 -24.241 1.000 47.829 126 ARG BBB C 1
ATOM 5508 O O . ARG B 1 142 ? 2.288 -13.654 -23.879 1.000 42.006 126 ARG BBB O 1
ATOM 5529 N N . GLU B 1 143 ? 3.566 -15.470 -24.254 1.000 44.825 127 GLU BBB N 1
ATOM 5530 C CA . GLU B 1 143 ? 4.797 -14.879 -23.693 1.000 48.587 127 GLU BBB CA 1
ATOM 5531 C C . GLU B 1 143 ? 5.142 -13.629 -24.506 1.000 43.978 127 GLU BBB C 1
ATOM 5532 O O . GLU B 1 143 ? 5.540 -12.625 -23.894 1.000 42.245 127 GLU BBB O 1
ATOM 5544 N N . LEU B 1 144 ? 5.029 -13.716 -25.836 1.000 44.332 128 LEU BBB N 1
ATOM 5545 C CA . LEU B 1 144 ? 5.280 -12.585 -26.758 1.000 46.735 128 LEU BBB CA 1
ATOM 5546 C C . LEU B 1 144 ? 4.297 -11.449 -26.444 1.000 47.289 128 LEU BBB C 1
ATOM 5547 O O . LEU B 1 144 ? 4.737 -10.317 -26.279 1.000 42.070 128 LEU BBB O 1
ATOM 5563 N N . ALA B 1 145 ? 3.010 -11.760 -26.322 1.000 46.212 129 ALA BBB N 1
ATOM 5564 C CA . ALA B 1 145 ? 1.947 -10.754 -26.110 1.000 41.466 129 ALA BBB CA 1
ATOM 5565 C C . ALA B 1 145 ? 2.189 -10.023 -24.789 1.000 43.904 129 ALA BBB C 1
ATOM 5566 O O . ALA B 1 145 ? 1.979 -8.799 -24.758 1.000 44.024 129 ALA BBB O 1
ATOM 5573 N N . MET B 1 146 ? 2.637 -10.740 -23.752 1.000 40.497 130 MET BBB N 1
ATOM 5574 C CA . MET B 1 146 ? 2.830 -10.164 -22.409 1.000 42.906 130 MET BBB CA 1
ATOM 5575 C C . MET B 1 146 ? 4.032 -9.197 -22.438 1.000 41.502 130 MET BBB C 1
ATOM 5576 O O . MET B 1 146 ? 4.101 -8.302 -21.587 1.000 41.802 130 MET BBB O 1
ATOM 5590 N N . SER B 1 147 ? 4.935 -9.331 -23.410 1.000 41.686 131 SER BBB N 1
ATOM 5591 C CA . SER B 1 147 ? 6.122 -8.449 -23.570 1.000 39.895 131 SER BBB CA 1
ATOM 5592 C C . SER B 1 147 ? 5.690 -7.049 -24.032 1.000 42.821 131 SER BBB C 1
ATOM 5593 O O . SER B 1 147 ? 6.512 -6.112 -23.921 1.000 47.141 131 SER BBB O 1
ATOM 5601 N N . TYR B 1 148 ? 4.435 -6.881 -24.454 1.000 40.970 132 TYR BBB N 1
ATOM 5602 C CA . TYR B 1 148 ? 3.855 -5.575 -24.867 1.000 40.546 132 TYR BBB CA 1
ATOM 5603 C C . TYR B 1 148 ? 3.096 -4.895 -23.725 1.000 40.882 132 TYR BBB C 1
ATOM 5604 O O . TYR B 1 148 ? 2.859 -3.665 -23.794 1.000 44.435 132 TYR BBB O 1
ATOM 5622 N N . PHE B 1 149 ? 2.672 -5.636 -22.708 1.000 41.422 133 PHE BBB N 1
ATOM 5623 C CA . PHE B 1 149 ? 1.626 -5.131 -21.777 1.000 41.290 133 PHE BBB CA 1
ATOM 5624 C C . PHE B 1 149 ? 2.083 -3.828 -21.114 1.000 44.484 133 PHE BBB C 1
ATOM 5625 O O . PHE B 1 149 ? 1.304 -2.888 -21.063 1.000 44.749 133 PHE BBB O 1
ATOM 5642 N N . HIS B 1 150 ? 3.275 -3.812 -20.530 1.000 40.537 134 HIS BBB N 1
ATOM 5643 C CA . HIS B 1 150 ? 3.731 -2.689 -19.656 1.000 45.198 134 HIS BBB CA 1
ATOM 5644 C C . HIS B 1 150 ? 3.876 -1.397 -20.468 1.000 44.645 134 HIS BBB C 1
ATOM 5645 O O . HIS B 1 150 ? 3.894 -0.346 -19.863 1.000 45.764 134 HIS BBB O 1
ATOM 5660 N N . GLU B 1 151 ? 3.986 -1.488 -21.792 1.000 42.441 135 GLU BBB N 1
ATOM 5661 C CA . GLU B 1 151 ? 4.353 -0.321 -22.624 1.000 45.488 135 GLU BBB CA 1
ATOM 5662 C C . GLU B 1 151 ? 3.141 0.101 -23.465 1.000 44.521 135 GLU BBB C 1
ATOM 5663 O O . GLU B 1 151 ? 3.338 0.903 -24.401 1.000 43.854 135 GLU BBB O 1
ATOM 5675 N N . TYR B 1 152 ? 1.944 -0.409 -23.125 1.000 42.339 136 TYR BBB N 1
ATOM 5676 C CA . TYR B 1 152 ? 0.665 -0.070 -23.801 1.000 43.114 136 TYR BBB CA 1
ATOM 5677 C C . TYR B 1 152 ? -0.174 0.794 -22.850 1.000 41.573 136 TYR BBB C 1
ATOM 5678 O O . TYR B 1 152 ? -0.864 0.254 -21.961 1.000 44.401 136 TYR BBB O 1
ATOM 5696 N N . PHE B 1 153 ? -0.028 2.113 -22.949 1.000 42.557 137 PHE BBB N 1
ATOM 5697 C CA . PHE B 1 153 ? -0.577 3.030 -21.922 1.000 43.653 137 PHE BBB CA 1
ATOM 5698 C C . PHE B 1 153 ? -0.975 4.371 -22.552 1.000 46.713 137 PHE BBB C 1
ATOM 5699 O O . PHE B 1 153 ? -0.604 4.690 -23.690 1.000 44.132 137 PHE BBB O 1
ATOM 5716 N N . ILE B 1 154 ? -1.770 5.124 -21.798 1.000 47.124 138 ILE BBB N 1
ATOM 5717 C CA . ILE B 1 154 ? -2.261 6.473 -22.182 1.000 50.737 138 ILE BBB CA 1
ATOM 5718 C C . ILE B 1 154 ? -1.095 7.428 -21.971 1.000 46.516 138 ILE BBB C 1
ATOM 5719 O O . ILE B 1 154 ? -0.686 7.590 -20.822 1.000 51.292 138 ILE BBB O 1
ATOM 5735 N N . TRP B 1 155 ? -0.578 8.010 -23.049 1.000 46.120 139 TRP BBB N 1
ATOM 5736 C CA . TRP B 1 155 ? 0.546 8.973 -23.002 1.000 46.711 139 TRP BBB CA 1
ATOM 5737 C C . TRP B 1 155 ? 0.171 10.350 -23.577 1.000 51.498 139 TRP BBB C 1
ATOM 5738 O O . TRP B 1 155 ? 1.014 11.254 -23.488 1.000 52.097 139 TRP BBB O 1
ATOM 5759 N N . TRP B 1 156 ? -1.040 10.539 -24.110 1.000 57.194 140 TRP BBB N 1
ATOM 5760 C CA . TRP B 1 156 ? -1.420 11.718 -24.948 1.000 57.460 140 TRP BBB CA 1
ATOM 5761 C C . TRP B 1 156 ? -2.323 12.688 -24.175 1.000 57.621 140 TRP BBB C 1
ATOM 5762 O O . TRP B 1 156 ? -2.611 13.778 -24.722 1.000 58.718 140 TRP BBB O 1
ATOM 5783 N N . THR B 1 157 ? -2.733 12.350 -22.957 1.000 55.190 141 THR BBB N 1
ATOM 5784 C CA . THR B 1 157 ? -3.514 13.245 -22.074 1.000 52.950 141 THR BBB CA 1
ATOM 5785 C C . THR B 1 157 ? -3.124 13.012 -20.625 1.000 62.548 141 THR BBB C 1
ATOM 5786 O O . THR B 1 157 ? -2.628 11.920 -20.335 1.000 65.622 141 THR BBB O 1
ATOM 5797 N N . LYS B 1 158 ? -3.398 13.995 -19.760 1.000 71.316 142 LYS BBB N 1
ATOM 5798 C CA . LYS B 1 158 ? -3.197 13.923 -18.288 1.000 75.913 142 LYS BBB CA 1
ATOM 5799 C C . LYS B 1 158 ? -4.329 13.083 -17.695 1.000 74.736 142 LYS BBB C 1
ATOM 5800 O O . LYS B 1 158 ? -4.129 12.519 -16.624 1.000 71.312 142 LYS BBB O 1
ATOM 5806 N N . LYS B 1 159 ? -5.472 13.033 -18.388 1.000 78.151 143 LYS BBB N 1
ATOM 5807 C CA . LYS B 1 159 ? -6.682 12.283 -17.966 1.000 78.300 143 LYS BBB CA 1
ATOM 5808 C C . LYS B 1 159 ? -6.354 10.788 -18.033 1.000 76.810 143 LYS BBB C 1
ATOM 5809 O O . LYS B 1 159 ? -6.209 10.257 -19.167 1.000 68.185 143 LYS BBB O 1
ATOM 5828 N N . ASN B 1 160 ? -6.224 10.150 -16.864 1.000 68.596 144 ASN BBB N 1
ATOM 5829 C CA . ASN B 1 160 ? -5.751 8.753 -16.731 1.000 64.998 144 ASN BBB CA 1
ATOM 5830 C C . ASN B 1 160 ? -4.360 8.613 -17.369 1.000 61.006 144 ASN BBB C 1
ATOM 5831 O O . ASN B 1 160 ? -4.068 7.543 -17.939 1.000 57.523 144 ASN BBB O 1
ATOM 5842 N N . GLY B 1 161 ? -3.536 9.654 -17.263 1.000 54.412 145 GLY BBB N 1
ATOM 5843 C CA . GLY B 1 161 ? -2.122 9.620 -17.667 1.000 59.328 145 GLY BBB CA 1
ATOM 5844 C C . GLY B 1 161 ? -1.475 8.320 -17.214 1.000 59.155 145 GLY BBB C 1
ATOM 5845 O O . GLY B 1 161 ? -1.584 7.968 -16.022 1.000 58.263 145 GLY BBB O 1
ATOM 5849 N N . GLY B 1 162 ? -0.905 7.580 -18.153 1.000 53.708 146 GLY BBB N 1
ATOM 5850 C CA . GLY B 1 162 ? -0.109 6.383 -17.854 1.000 53.508 146 GLY BBB CA 1
ATOM 5851 C C . GLY B 1 162 ? -0.935 5.143 -17.623 1.000 50.874 146 GLY BBB C 1
ATOM 5852 O O . GLY B 1 162 ? -0.325 4.124 -17.342 1.000 50.908 146 GLY BBB O 1
ATOM 5856 N N . LYS B 1 163 ? -2.263 5.207 -17.702 1.000 49.049 147 LYS BBB N 1
ATOM 5857 C CA . LYS B 1 163 ? -3.134 4.016 -17.502 1.000 53.702 147 LYS BBB CA 1
ATOM 5858 C C . LYS B 1 163 ? -2.768 2.930 -18.531 1.000 47.681 147 LYS BBB C 1
ATOM 5859 O O . LYS B 1 163 ? -2.685 3.231 -19.741 1.000 43.861 147 LYS BBB O 1
ATOM 5878 N N . LYS B 1 164 ? -2.562 1.707 -18.063 1.000 39.618 148 LYS BBB N 1
ATOM 5879 C CA . LYS B 1 164 ? -2.206 0.549 -18.923 1.000 43.680 148 LYS BBB CA 1
ATOM 5880 C C . LYS B 1 164 ? -3.507 -0.013 -19.511 1.000 40.338 148 LYS BBB C 1
ATOM 5881 O O . LYS B 1 164 ? -4.355 -0.433 -18.730 1.000 47.422 148 LYS BBB O 1
ATOM 5900 N N . THR B 1 165 ? -3.633 -0.048 -20.836 1.000 48.224 149 THR BBB N 1
ATOM 5901 C CA . THR B 1 165 ? -4.931 -0.238 -21.542 1.000 52.076 149 THR BBB CA 1
ATOM 5902 C C . THR B 1 165 ? -5.040 -1.604 -22.229 1.000 48.820 149 THR BBB C 1
ATOM 5903 O O . THR B 1 165 ? -6.137 -1.897 -22.713 1.000 49.103 149 THR BBB O 1
ATOM 5914 N N . LEU B 1 166 ? -3.985 -2.419 -22.292 1.000 43.652 150 LEU BBB N 1
ATOM 5915 C CA . LEU B 1 166 ? -4.066 -3.715 -23.015 1.000 45.020 150 LEU BBB CA 1
ATOM 5916 C C . LEU B 1 166 ? -4.889 -4.699 -22.174 1.000 46.503 150 LEU BBB C 1
ATOM 5917 O O . LEU B 1 166 ? -4.704 -4.731 -20.935 1.000 48.153 150 LEU BBB O 1
ATOM 5933 N N . ARG B 1 167 ? -5.779 -5.456 -22.820 1.000 50.640 151 ARG BBB N 1
ATOM 5934 C CA . ARG B 1 167 ? -6.731 -6.365 -22.124 1.000 47.902 151 ARG BBB CA 1
ATOM 5935 C C . ARG B 1 167 ? -6.706 -7.751 -22.752 1.000 45.176 151 ARG BBB C 1
ATOM 5936 O O . ARG B 1 167 ? -6.896 -8.702 -22.002 1.000 52.653 151 ARG BBB O 1
ATOM 5957 N N . ALA B 1 168 ? -6.435 -7.895 -24.054 1.000 44.757 152 ALA BBB N 1
ATOM 5958 C CA . ALA B 1 168 ? -6.415 -9.250 -24.644 1.000 45.696 152 ALA BBB CA 1
ATOM 5959 C C . ALA B 1 168 ? -5.569 -9.295 -25.910 1.000 45.311 152 ALA BBB C 1
ATOM 5960 O O . ALA B 1 168 ? -5.312 -8.244 -26.503 1.000 50.196 152 ALA BBB O 1
ATOM 5967 N N . TYR B 1 169 ? -5.182 -10.507 -26.297 1.000 44.960 153 TYR BBB N 1
ATOM 5968 C CA . TYR B 1 169 ? -4.446 -10.817 -27.545 1.000 45.705 153 TYR BBB CA 1
ATOM 5969 C C . TYR B 1 169 ? -5.218 -11.922 -28.287 1.000 47.263 153 TYR BBB C 1
ATOM 5970 O O . TYR B 1 169 ? -5.771 -12.838 -27.647 1.000 47.379 153 TYR BBB O 1
ATOM 5988 N N . SER B 1 170 ? -5.226 -11.872 -29.611 1.000 48.142 154 SER BBB N 1
ATOM 5989 C CA . SER B 1 170 ? -5.864 -12.903 -30.470 1.000 48.919 154 SER BBB CA 1
ATOM 5990 C C . SER B 1 170 ? -4.968 -14.138 -30.604 1.000 49.490 154 SER BBB C 1
ATOM 5991 O O . SER B 1 170 ? -3.738 -14.021 -30.500 1.000 53.506 154 SER BBB O 1
ATOM 5999 N N . ASN B 1 171 ? -5.565 -15.304 -30.802 1.000 54.139 155 ASN BBB N 1
ATOM 6000 C CA . ASN B 1 171 ? -4.886 -16.434 -31.469 1.000 54.012 155 ASN BBB CA 1
ATOM 6001 C C . ASN B 1 171 ? -4.268 -15.880 -32.738 1.000 50.729 155 ASN BBB C 1
ATOM 6002 O O . ASN B 1 171 ? -4.791 -14.909 -33.296 1.000 50.809 155 ASN BBB O 1
ATOM 6013 N N . PRO B 1 172 ? -3.189 -16.513 -33.245 1.000 43.471 156 PRO BBB N 1
ATOM 6014 C CA . PRO B 1 172 ? -2.693 -16.243 -34.590 1.000 47.547 156 PRO BBB CA 1
ATOM 6015 C C . PRO B 1 172 ? -3.858 -16.356 -35.576 1.000 55.549 156 PRO BBB C 1
ATOM 6016 O O . PRO B 1 172 ? -4.577 -17.300 -35.489 1.000 52.852 156 PRO BBB O 1
ATOM 6027 N N . PHE B 1 173 ? -4.048 -15.338 -36.412 1.000 61.065 157 PHE BBB N 1
ATOM 6028 C CA . PHE B 1 173 ? -5.158 -15.215 -37.385 1.000 57.009 157 PHE BBB CA 1
ATOM 6029 C C . PHE B 1 173 ? -4.581 -15.482 -38.783 1.000 56.740 157 PHE BBB C 1
ATOM 6030 O O . PHE B 1 173 ? -3.849 -14.620 -39.334 1.000 56.875 157 PHE BBB O 1
ATOM 6047 N N . ASP B 1 174 ? -4.856 -16.679 -39.310 1.000 53.986 158 ASP BBB N 1
ATOM 6048 C CA . ASP B 1 174 ? -4.297 -17.184 -40.590 1.000 56.598 158 ASP BBB CA 1
ATOM 6049 C C . ASP B 1 174 ? -5.137 -16.649 -41.749 1.000 52.625 158 ASP BBB C 1
ATOM 6050 O O . ASP B 1 174 ? -6.317 -17.008 -41.838 1.000 58.278 158 ASP BBB O 1
ATOM 6059 N N . LEU B 1 175 ? -4.558 -15.764 -42.559 1.000 56.193 159 LEU BBB N 1
ATOM 6060 C CA . LEU B 1 175 ? -5.232 -15.120 -43.716 1.000 57.005 159 LEU BBB CA 1
ATOM 6061 C C . LEU B 1 175 ? -5.411 -16.135 -44.863 1.000 62.507 159 LEU BBB C 1
ATOM 6062 O O . LEU B 1 175 ? -6.095 -15.784 -45.847 1.000 54.103 159 LEU BBB O 1
ATOM 6078 N N . THR B 1 176 ? -4.823 -17.334 -44.749 1.000 59.387 160 THR BBB N 1
ATOM 6079 C CA . THR B 1 176 ? -4.987 -18.456 -45.709 1.000 65.009 160 THR BBB CA 1
ATOM 6080 C C . THR B 1 176 ? -6.462 -18.841 -45.843 1.000 65.251 160 THR BBB C 1
ATOM 6081 O O . THR B 1 176 ? -6.813 -19.318 -46.919 1.000 65.631 160 THR BBB O 1
ATOM 6092 N N . ARG B 1 177 ? -7.290 -18.619 -44.817 1.000 62.430 161 ARG BBB N 1
ATOM 6093 C CA . ARG B 1 177 ? -8.728 -19.001 -44.847 1.000 73.519 161 ARG BBB CA 1
ATOM 6094 C C . ARG B 1 177 ? -9.471 -18.230 -45.949 1.000 70.070 161 ARG BBB C 1
ATOM 6095 O O . ARG B 1 177 ? -10.552 -18.687 -46.325 1.000 81.043 161 ARG BBB O 1
ATOM 6116 N N . TYR B 1 178 ? -8.950 -17.100 -46.431 1.000 64.647 162 TYR BBB N 1
ATOM 6117 C CA . TYR B 1 178 ? -9.598 -16.260 -47.476 1.000 66.467 162 TYR BBB CA 1
ATOM 6118 C C . TYR B 1 178 ? -8.901 -16.482 -48.818 1.000 67.980 162 TYR BBB C 1
ATOM 6119 O O . TYR B 1 178 ? -7.714 -16.837 -48.847 1.000 64.186 162 TYR BBB O 1
ATOM 6137 N N . LYS B 1 179 ? -9.625 -16.279 -49.914 1.000 69.973 163 LYS BBB N 1
ATOM 6138 C CA . LYS B 1 179 ? -9.012 -16.227 -51.267 1.000 75.440 163 LYS BBB CA 1
ATOM 6139 C C . LYS B 1 179 ? -8.093 -15.007 -51.294 1.000 62.939 163 LYS BBB C 1
ATOM 6140 O O . LYS B 1 179 ? -8.533 -13.887 -51.035 1.000 64.549 163 LYS BBB O 1
ATOM 6159 N N . PRO B 1 180 ? -6.795 -15.170 -51.610 1.000 58.923 164 PRO BBB N 1
ATOM 6160 C CA . PRO B 1 180 ? -5.847 -14.057 -51.582 1.000 62.911 164 PRO BBB CA 1
ATOM 6161 C C . PRO B 1 180 ? -6.254 -12.817 -52.398 1.000 69.570 164 PRO BBB C 1
ATOM 6162 O O . PRO B 1 180 ? -5.857 -11.745 -51.991 1.000 70.138 164 PRO BBB O 1
ATOM 6173 N N . GLU B 1 181 ? -7.017 -12.985 -53.490 1.000 71.982 165 GLU BBB N 1
ATOM 6174 C CA . GLU B 1 181 ? -7.638 -11.880 -54.275 1.000 72.749 165 GLU BBB CA 1
ATOM 6175 C C . GLU B 1 181 ? -8.333 -10.905 -53.324 1.000 68.594 165 GLU BBB C 1
ATOM 6176 O O . GLU B 1 181 ? -8.265 -9.695 -53.593 1.000 70.626 165 GLU BBB O 1
ATOM 6188 N N . ARG B 1 182 ? -9.000 -11.425 -52.285 1.000 59.807 166 ARG BBB N 1
ATOM 6189 C CA . ARG B 1 182 ? -9.920 -10.652 -51.406 1.000 62.237 166 ARG BBB CA 1
ATOM 6190 C C . ARG B 1 182 ? -9.155 -9.579 -50.612 1.000 62.252 166 ARG BBB C 1
ATOM 6191 O O . ARG B 1 182 ? -9.815 -8.625 -50.190 1.000 62.198 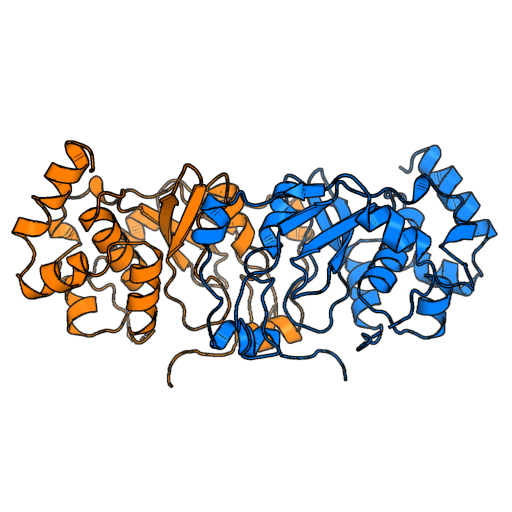166 ARG BBB O 1
ATOM 6212 N N . TRP B 1 183 ? -7.839 -9.725 -50.393 1.000 62.646 167 TRP BBB N 1
ATOM 6213 C CA . TRP B 1 183 ? -7.048 -8.798 -49.532 1.000 60.398 167 TRP BBB CA 1
ATOM 6214 C C . TRP B 1 183 ? -5.716 -8.382 -50.164 1.000 59.062 167 TRP BBB C 1
ATOM 6215 O O . TRP B 1 183 ? -5.332 -7.234 -49.991 1.000 65.061 167 TRP B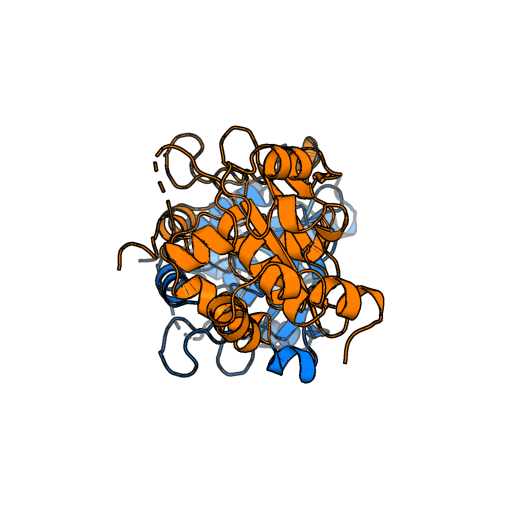BB O 1
ATOM 6236 N N . VAL B 1 184 ? -5.014 -9.270 -50.858 1.000 61.602 168 VAL BBB N 1
ATOM 6237 C CA . VAL B 1 184 ? -3.645 -8.956 -51.349 1.000 60.112 168 VAL BBB CA 1
ATOM 6238 C C . VAL B 1 184 ? -3.689 -7.786 -52.338 1.000 61.333 168 VAL BBB C 1
ATOM 6239 O O . VAL B 1 184 ? -2.780 -6.924 -52.256 1.000 57.982 168 VAL BBB O 1
ATOM 6252 N N . ILE B 1 185 ? -4.686 -7.749 -53.231 1.000 65.332 169 ILE BBB N 1
ATOM 6253 C CA . ILE B 1 185 ? -4.770 -6.769 -54.364 1.000 59.511 169 ILE BBB CA 1
ATOM 6254 C C . ILE B 1 185 ? -6.130 -6.054 -54.359 1.000 61.903 169 ILE BBB C 1
ATOM 6255 O O . ILE B 1 185 ? -6.446 -5.387 -55.355 1.000 76.345 169 ILE BBB O 1
ATOM 6271 N N . ALA B 1 186 ? -6.926 -6.189 -53.299 1.000 62.281 170 ALA BBB N 1
ATOM 6272 C CA . ALA B 1 186 ? -8.220 -5.494 -53.132 1.000 68.043 170 ALA BBB CA 1
ATOM 6273 C C . ALA B 1 186 ? -8.050 -3.993 -53.404 1.000 72.407 170 ALA BBB C 1
ATOM 6274 O O . ALA B 1 186 ? -6.999 -3.432 -53.043 1.000 75.577 170 ALA BBB O 1
ATOM 6281 N N . THR B 1 187 ? -9.050 -3.381 -54.037 1.000 79.838 171 THR BBB N 1
ATOM 6282 C CA . THR B 1 187 ? -9.129 -1.920 -54.314 1.000 86.050 171 THR BBB CA 1
ATOM 6283 C C . THR B 1 187 ? -10.110 -1.298 -53.319 1.000 84.416 171 THR BBB C 1
ATOM 6284 O O . THR B 1 187 ? -10.021 -0.076 -53.109 1.000 90.693 171 THR BBB O 1
ATOM 6295 N N . GLY B 1 188 ? -10.981 -2.114 -52.712 1.000 87.050 172 GLY BBB N 1
ATOM 6296 C CA . GLY B 1 188 ? -11.907 -1.681 -51.646 1.000 97.634 172 GLY BBB CA 1
ATOM 6297 C C . GLY B 1 188 ? -11.175 -1.344 -50.352 1.000 105.541 172 GLY BBB C 1
ATOM 6298 O O . GLY B 1 188 ? -9.920 -1.398 -50.328 1.000 99.505 172 GLY BBB O 1
ATOM 6302 N N . ASP B 1 189 ? -11.921 -0.972 -49.310 1.000 111.527 173 ASP BBB N 1
ATOM 6303 C CA . ASP B 1 189 ? -11.432 -1.017 -47.905 1.000 108.487 173 ASP BBB CA 1
ATOM 6304 C C . ASP B 1 189 ? -11.748 -2.425 -47.390 1.000 101.841 173 ASP BBB C 1
ATOM 6305 O O . ASP B 1 189 ? -12.807 -2.982 -47.753 1.000 108.614 173 ASP BBB O 1
ATOM 6314 N N . LEU B 1 190 ? -10.828 -2.988 -46.613 1.000 90.859 174 LEU BBB N 1
ATOM 6315 C CA . LEU B 1 190 ? -10.905 -4.370 -46.087 1.000 82.800 174 LEU BBB CA 1
ATOM 6316 C C . LEU B 1 190 ? -11.449 -4.336 -44.653 1.000 78.232 174 LEU BBB C 1
ATOM 6317 O O . LEU B 1 190 ? -11.000 -5.156 -43.829 1.000 73.641 174 LEU BBB O 1
ATOM 6333 N N . ASP B 1 191 ? -12.396 -3.440 -44.367 1.000 69.614 175 ASP BBB N 1
ATOM 6334 C CA . ASP B 1 191 ? -12.970 -3.295 -43.003 1.000 75.158 175 ASP BBB CA 1
ATOM 6335 C C . ASP B 1 191 ? -13.533 -4.652 -42.552 1.000 73.165 175 ASP BBB C 1
ATOM 6336 O O . ASP B 1 191 ? -13.476 -4.942 -41.341 1.000 85.630 175 ASP BBB O 1
ATOM 6345 N N . TRP B 1 192 ? -14.047 -5.474 -43.472 1.000 70.945 176 TRP BBB N 1
ATOM 6346 C CA . TRP B 1 192 ? -14.569 -6.830 -43.137 1.000 68.189 176 TRP BBB CA 1
ATOM 6347 C C . TRP B 1 192 ? -13.441 -7.691 -42.549 1.000 61.674 176 TRP BBB C 1
ATOM 6348 O O . TRP B 1 192 ? -13.729 -8.495 -41.651 1.000 68.379 176 TRP BBB O 1
ATOM 6369 N N . LEU B 1 193 ? -12.211 -7.535 -43.052 1.000 62.719 177 LEU BBB N 1
ATOM 6370 C CA . LEU B 1 193 ? -11.000 -8.274 -42.593 1.000 62.024 177 LEU BBB CA 1
ATOM 6371 C C . LEU B 1 193 ? -10.613 -7.811 -41.177 1.000 64.052 177 LEU BBB C 1
ATOM 6372 O O . LEU B 1 193 ? -10.465 -8.688 -40.304 1.000 61.373 177 LEU BBB O 1
ATOM 6388 N N . ALA B 1 194 ? -10.551 -6.496 -40.929 1.000 58.198 178 ALA BBB N 1
ATOM 6389 C CA . ALA B 1 194 ? -10.326 -5.899 -39.584 1.000 65.226 178 ALA BBB CA 1
ATOM 6390 C C . ALA B 1 194 ? -11.359 -6.445 -38.602 1.000 67.710 178 ALA BBB C 1
ATOM 6391 O O . ALA B 1 194 ? -10.958 -6.866 -37.492 1.000 64.382 178 ALA BBB O 1
ATOM 6398 N N . GLU B 1 195 ? -12.630 -6.441 -39.016 1.000 73.375 179 GLU BBB N 1
ATOM 6399 C CA . GLU B 1 195 ? -13.774 -6.887 -38.184 1.000 71.961 179 GLU BBB CA 1
ATOM 6400 C C . GLU B 1 195 ? -13.624 -8.381 -37.897 1.000 62.986 179 GLU BBB C 1
ATOM 6401 O O . GLU B 1 195 ? -13.868 -8.792 -36.749 1.000 69.415 179 GLU BBB O 1
ATOM 6413 N N . ALA B 1 196 ? -13.215 -9.175 -38.886 1.000 61.643 180 ALA BBB N 1
ATOM 6414 C CA . ALA B 1 196 ? -13.069 -10.642 -38.707 1.000 62.848 180 ALA BBB CA 1
ATOM 6415 C C . ALA B 1 196 ? -11.934 -10.892 -37.705 1.000 63.911 180 ALA BBB C 1
ATOM 6416 O O . ALA B 1 196 ? -12.132 -11.712 -36.776 1.000 71.664 180 ALA BBB O 1
ATOM 6423 N N . LEU B 1 197 ? -10.826 -10.150 -37.828 1.000 61.419 181 LEU BBB N 1
ATOM 6424 C CA . LEU B 1 197 ? -9.707 -10.214 -36.849 1.000 61.649 181 LEU BBB CA 1
ATOM 6425 C C . LEU B 1 197 ? -10.243 -9.855 -35.460 1.000 55.999 181 LEU BBB C 1
ATOM 6426 O O . LEU B 1 197 ? -9.981 -10.634 -34.527 1.000 51.001 181 LEU BBB O 1
ATOM 6442 N N . ASP B 1 198 ? -10.982 -8.751 -35.318 1.000 62.161 182 ASP BBB N 1
ATOM 6443 C CA . ASP B 1 198 ? -11.444 -8.286 -33.975 1.000 75.650 182 ASP BBB CA 1
ATOM 6444 C C . ASP B 1 198 ? -12.419 -9.320 -33.382 1.000 73.861 182 ASP BBB C 1
ATOM 6445 O O . ASP B 1 198 ? -12.511 -9.403 -32.139 1.000 78.172 182 ASP BBB O 1
ATOM 6454 N N . ASP B 1 199 ? -13.102 -10.106 -34.218 1.000 70.786 183 ASP BBB N 1
ATOM 6455 C CA . ASP B 1 199 ? -14.151 -11.062 -33.759 1.000 71.544 183 ASP BBB CA 1
ATOM 6456 C C . ASP B 1 199 ? -13.539 -12.442 -33.485 1.000 68.219 183 ASP BBB C 1
ATOM 6457 O O . ASP B 1 199 ? -14.218 -13.271 -32.846 1.000 63.867 183 ASP BBB O 1
ATOM 6466 N N . SER B 1 200 ? -12.315 -12.708 -33.944 1.000 56.872 184 SER BBB N 1
ATOM 6467 C CA . SER B 1 200 ? -11.639 -14.020 -33.750 1.000 56.093 184 SER BBB CA 1
ATOM 6468 C C . SER B 1 200 ? -11.398 -14.275 -32.255 1.000 48.331 184 SER BBB C 1
ATOM 6469 O O . SER B 1 200 ? -11.572 -13.363 -31.465 1.000 47.278 184 SER BBB O 1
ATOM 6477 N N . LYS B 1 201 ? -11.002 -15.492 -31.893 1.000 50.280 185 LYS BBB N 1
ATOM 6478 C CA . LYS B 1 201 ? -10.682 -15.898 -30.504 1.000 52.885 185 LYS BBB CA 1
ATOM 6479 C C . LYS B 1 201 ? -9.622 -14.937 -29.937 1.000 61.524 185 LYS BBB C 1
ATOM 6480 O O . LYS B 1 201 ? -8.572 -14.787 -30.561 1.000 58.342 185 LYS BBB O 1
ATOM 6499 N N . HIS B 1 202 ? -9.907 -14.308 -28.803 1.000 60.075 186 HIS BBB N 1
ATOM 6500 C CA . HIS B 1 202 ? -8.957 -13.509 -28.002 1.000 57.368 186 HIS BBB CA 1
ATOM 6501 C C . HIS B 1 202 ? -8.844 -14.137 -26.620 1.000 60.251 186 HIS BBB C 1
ATOM 6502 O O . HIS B 1 202 ? -9.822 -14.746 -26.185 1.000 57.480 186 HIS BBB O 1
ATOM 6517 N N . PHE B 1 203 ? -7.693 -13.966 -25.973 1.000 53.611 187 PHE BBB N 1
ATOM 6518 C CA . PHE B 1 203 ? -7.391 -14.454 -24.607 1.000 54.190 187 PHE BBB CA 1
ATOM 6519 C C . PHE B 1 203 ? -7.188 -13.254 -23.696 1.000 56.999 187 PHE BBB C 1
ATOM 6520 O O . PHE B 1 203 ? -6.340 -12.408 -23.978 1.000 61.919 187 PHE BBB O 1
ATOM 6537 N N . PRO B 1 204 ? -7.966 -13.125 -22.597 1.000 57.657 188 PRO BBB N 1
ATOM 6538 C CA . PRO B 1 204 ? -7.793 -12.001 -21.679 1.000 53.053 188 PRO BBB CA 1
ATOM 6539 C C . PRO B 1 204 ? -6.449 -12.117 -20.935 1.000 54.988 188 PRO BBB C 1
ATOM 6540 O O . PRO B 1 204 ? -6.006 -13.200 -20.705 1.000 54.903 188 PRO BBB O 1
ATOM 6551 N N . ILE B 1 205 ? -5.826 -10.988 -20.601 1.000 52.000 189 ILE BBB N 1
ATOM 6552 C CA . ILE B 1 205 ? -4.524 -10.945 -19.869 1.000 52.354 189 ILE BBB CA 1
ATOM 6553 C C . ILE B 1 205 ? -4.780 -10.782 -18.365 1.000 51.037 189 ILE BBB C 1
ATOM 6554 O O . ILE B 1 205 ? -3.942 -11.225 -17.574 1.000 55.222 189 ILE BBB O 1
ATOM 6570 N N . LEU B 1 206 ? -5.871 -10.121 -18.000 1.000 47.785 190 LEU BBB N 1
ATOM 6571 C CA . LEU B 1 206 ? -6.242 -9.790 -16.605 1.000 57.767 190 LEU BBB CA 1
ATOM 6572 C C . LEU B 1 206 ? -7.601 -10.421 -16.259 1.000 61.196 190 LEU BBB C 1
ATOM 6573 O O . LEU B 1 206 ? -8.336 -10.804 -17.174 1.000 62.081 190 LEU BBB O 1
ATOM 6589 N N . ASN B 1 207 ? -7.890 -10.513 -14.964 1.000 57.425 191 ASN BBB N 1
ATOM 6590 C CA . ASN B 1 207 ? -9.250 -10.619 -14.380 1.000 58.556 191 ASN BBB CA 1
ATOM 6591 C C . ASN B 1 207 ? -9.502 -9.306 -13.634 1.000 59.975 191 ASN BBB C 1
ATOM 6592 O O . ASN B 1 207 ? -8.628 -8.423 -13.700 1.000 69.007 191 ASN BBB O 1
ATOM 6603 N N . LYS B 1 208 ? -10.645 -9.170 -12.962 1.000 63.424 192 LYS BBB N 1
ATOM 6604 C CA . LYS B 1 208 ? -11.093 -7.893 -12.349 1.000 64.446 192 LYS BBB CA 1
ATOM 6605 C C . LYS B 1 208 ? -10.177 -7.536 -11.171 1.000 61.347 192 LYS BBB C 1
ATOM 6606 O O . LYS B 1 208 ? -9.854 -6.342 -11.042 1.000 62.653 192 LYS BBB O 1
ATOM 6625 N N . LYS B 1 209 ? -9.779 -8.527 -10.358 1.000 56.100 193 LYS BBB N 1
ATOM 6626 C CA . LYS B 1 209 ? -8.788 -8.378 -9.250 1.000 65.807 193 LYS BBB CA 1
ATOM 6627 C C . LYS B 1 209 ? -7.473 -7.794 -9.783 1.000 62.443 193 LYS BBB C 1
ATOM 6628 O O . LYS B 1 209 ? -6.975 -6.821 -9.169 1.000 63.749 193 LYS BBB O 1
ATOM 6647 N N . MET B 1 210 ? -6.907 -8.386 -10.843 1.000 58.077 194 MET BBB N 1
ATOM 6648 C CA . MET B 1 210 ? -5.578 -7.984 -11.379 1.000 62.979 194 MET BBB CA 1
ATOM 6649 C C . MET B 1 210 ? -5.682 -6.544 -11.893 1.000 59.661 194 MET BBB C 1
ATOM 6650 O O . MET B 1 210 ? -4.742 -5.767 -11.666 1.000 61.235 194 MET BBB O 1
ATOM 6664 N N . GLN B 1 211 ? -6.809 -6.193 -12.515 1.000 61.917 195 GLN BBB N 1
ATOM 6665 C CA . GLN B 1 211 ? -7.013 -4.854 -13.115 1.000 63.735 195 GLN BBB CA 1
ATOM 6666 C C . GLN B 1 211 ? -6.885 -3.812 -11.999 1.000 59.738 195 GLN BBB C 1
ATOM 6667 O O . GLN B 1 211 ? -6.273 -2.751 -12.260 1.000 54.922 195 GLN BBB O 1
ATOM 6681 N N . LYS B 1 212 ? -7.392 -4.116 -10.801 1.000 59.229 196 LYS BBB N 1
ATOM 6682 C CA . LYS B 1 212 ? -7.391 -3.175 -9.646 1.000 68.535 196 LYS BBB CA 1
ATOM 6683 C C . LYS B 1 212 ? -5.964 -3.010 -9.111 1.000 64.904 196 LYS BBB C 1
ATOM 6684 O O . LYS B 1 212 ? -5.690 -1.932 -8.536 1.000 59.667 196 LYS BBB O 1
ATOM 6703 N N . GLN B 1 213 ? -5.083 -4.004 -9.309 1.000 53.950 197 GLN BBB N 1
ATOM 6704 C CA . GLN B 1 213 ? -3.650 -3.903 -8.910 1.000 55.249 197 GLN BBB CA 1
ATOM 6705 C C . GLN B 1 213 ? -2.869 -2.931 -9.821 1.000 51.501 197 GLN BBB C 1
ATOM 6706 O O . GLN B 1 213 ? -1.828 -2.444 -9.382 1.000 51.055 197 GLN BBB O 1
ATOM 6720 N N . LEU B 1 214 ? -3.313 -2.652 -11.049 1.000 50.932 198 LEU BBB N 1
ATOM 6721 C CA . LEU B 1 214 ? -2.446 -2.006 -12.073 1.000 48.958 198 LEU BBB CA 1
ATOM 6722 C C . LEU B 1 214 ? -1.948 -0.640 -11.598 1.000 48.148 198 LEU BBB C 1
ATOM 6723 O O . LEU B 1 214 ? -2.689 0.087 -10.962 1.000 52.198 198 LEU BBB O 1
ATOM 6739 N N . ARG B 1 215 ? -0.698 -0.327 -11.915 1.000 49.399 199 ARG BBB N 1
ATOM 6740 C CA . ARG B 1 215 ? -0.053 0.958 -11.571 1.000 52.602 199 ARG BBB CA 1
ATOM 6741 C C . ARG B 1 215 ? 0.117 1.739 -12.868 1.000 45.859 199 ARG BBB C 1
ATOM 6742 O O . ARG B 1 215 ? 0.466 1.179 -13.897 1.000 47.339 199 ARG BBB O 1
ATOM 6763 N N . PRO B 1 216 ? -0.210 3.043 -12.894 1.000 49.766 200 PRO BBB N 1
ATOM 6764 C CA . PRO B 1 216 ? 0.052 3.849 -14.080 1.000 51.741 200 PRO BBB CA 1
ATOM 6765 C C . PRO B 1 216 ? 1.552 3.890 -14.401 1.000 49.705 200 PRO BBB C 1
ATOM 6766 O O . PRO B 1 216 ? 2.353 3.942 -13.492 1.000 47.769 200 PRO BBB O 1
ATOM 6777 N N . ALA B 1 217 ? 1.891 3.893 -15.690 1.000 49.339 201 ALA BBB N 1
ATOM 6778 C CA . ALA B 1 217 ? 3.255 4.173 -16.180 1.000 49.634 201 ALA BBB CA 1
ATOM 6779 C C . ALA B 1 217 ? 3.681 5.556 -15.670 1.000 51.124 201 ALA BBB C 1
ATOM 6780 O O . ALA B 1 217 ? 2.805 6.417 -15.456 1.000 53.643 201 ALA BBB O 1
ATOM 6787 N N . SER B 1 218 ? 4.978 5.726 -15.445 1.000 46.432 202 SER BBB N 1
ATOM 6788 C CA . SER B 1 218 ? 5.625 6.964 -14.941 1.000 50.599 202 SER BBB CA 1
ATOM 6789 C C . SER B 1 218 ? 5.605 8.057 -16.018 1.000 51.947 202 SER BBB C 1
ATOM 6790 O O . SER B 1 218 ? 5.378 7.756 -17.242 1.000 51.548 202 SER BBB O 1
ATOM 6798 N N . ARG B 1 219 ? 5.926 9.273 -15.595 1.000 52.202 203 ARG BBB N 1
ATOM 6799 C CA . ARG B 1 219 ? 5.949 10.479 -16.453 1.000 53.544 203 ARG BBB CA 1
ATOM 6800 C C . ARG B 1 219 ? 7.046 10.309 -17.502 1.000 49.155 203 ARG BBB C 1
ATOM 6801 O O . ARG B 1 219 ? 6.809 10.689 -18.659 1.000 48.869 203 ARG BBB O 1
ATOM 6822 N N . ILE B 1 220 ? 8.212 9.776 -17.114 1.000 46.136 204 ILE BBB N 1
ATOM 6823 C CA . ILE B 1 220 ? 9.356 9.574 -18.043 1.000 44.380 204 ILE BBB CA 1
ATOM 6824 C C . ILE B 1 220 ? 8.931 8.582 -19.136 1.000 39.287 204 ILE BBB C 1
ATOM 6825 O O . ILE B 1 220 ? 9.332 8.771 -20.280 1.000 47.098 204 ILE BBB O 1
ATOM 6841 N N . GLU B 1 221 ? 8.083 7.614 -18.810 1.000 44.267 205 GLU BBB N 1
ATOM 6842 C CA . GLU B 1 221 ? 7.623 6.569 -19.757 1.000 44.424 205 GLU BBB CA 1
ATOM 6843 C C . GLU B 1 221 ? 6.640 7.182 -20.753 1.000 46.394 205 GLU BBB C 1
ATOM 6844 O O . GLU B 1 221 ? 6.802 6.893 -21.963 1.000 45.151 205 GLU BBB O 1
ATOM 6856 N N . THR B 1 222 ? 5.678 7.992 -20.294 1.000 42.670 206 THR BBB N 1
ATOM 6857 C CA . THR B 1 222 ? 4.682 8.654 -21.192 1.000 47.028 206 THR BBB CA 1
ATOM 6858 C C . THR B 1 222 ? 5.398 9.663 -22.086 1.000 44.580 206 THR BBB C 1
ATOM 6859 O O . THR B 1 222 ? 5.070 9.712 -23.289 1.000 46.738 206 THR BBB O 1
ATOM 6870 N N . LYS B 1 223 ? 6.405 10.359 -21.575 1.000 52.171 207 LYS BBB N 1
ATOM 6871 C CA . LYS B 1 223 ? 7.206 11.306 -22.399 1.000 56.330 207 LYS BBB CA 1
ATOM 6872 C C . LYS B 1 223 ? 7.942 10.507 -23.484 1.000 52.227 207 LYS BBB C 1
ATOM 6873 O O . LYS B 1 223 ? 7.879 10.907 -24.668 1.000 47.566 207 LYS BBB O 1
ATOM 6892 N N . ALA B 1 224 ? 8.594 9.403 -23.113 1.000 48.082 208 ALA BBB N 1
ATOM 6893 C CA . ALA B 1 224 ? 9.321 8.544 -24.067 1.000 47.436 208 ALA BBB CA 1
ATOM 6894 C C . ALA B 1 224 ? 8.355 8.005 -25.140 1.000 49.240 208 ALA BBB C 1
ATOM 6895 O O . ALA B 1 224 ? 8.719 8.035 -26.348 1.000 41.978 208 ALA BBB O 1
ATOM 6902 N N . ALA B 1 225 ? 7.168 7.533 -24.749 1.000 49.142 209 ALA BBB N 1
ATOM 6903 C CA . ALA B 1 225 ? 6.196 6.897 -25.681 1.000 49.375 209 ALA BBB CA 1
ATOM 6904 C C . ALA B 1 225 ? 5.737 7.934 -26.719 1.000 51.903 209 ALA BBB C 1
ATOM 6905 O O . ALA B 1 225 ? 5.508 7.560 -27.873 1.000 44.711 209 ALA BBB O 1
ATOM 6912 N N . SER B 1 226 ? 5.652 9.204 -26.324 1.000 49.876 210 SER BBB N 1
ATOM 6913 C CA . SER B 1 226 ? 5.152 10.316 -27.175 1.000 52.968 210 SER BBB CA 1
ATOM 6914 C C . SER B 1 226 ? 6.099 10.629 -28.353 1.000 50.186 210 SER BBB C 1
ATOM 6915 O O . SER B 1 226 ? 5.616 11.189 -29.332 1.000 54.755 210 SER BBB O 1
ATOM 6923 N N . LEU B 1 227 ? 7.382 10.260 -28.301 1.000 48.274 211 LEU BBB N 1
ATOM 6924 C CA . LEU B 1 227 ? 8.332 10.510 -29.422 1.000 49.140 211 LEU BBB CA 1
ATOM 6925 C C . LEU B 1 227 ? 7.838 9.822 -30.704 1.000 53.464 211 LEU BBB C 1
ATOM 6926 O O . LEU B 1 227 ? 7.245 8.704 -30.601 1.000 55.477 211 LEU BBB O 1
ATOM 6942 N N . SER B 1 228 ? 8.121 10.441 -31.862 1.000 59.275 212 SER BBB N 1
ATOM 6943 C CA . SER B 1 228 ? 7.569 10.104 -33.208 1.000 59.361 212 SER BBB CA 1
ATOM 6944 C C . SER B 1 228 ? 8.694 9.830 -34.202 1.000 59.761 212 SER BBB C 1
ATOM 6945 O O . SER B 1 228 ? 9.646 10.616 -34.258 1.000 58.262 212 SER BBB O 1
ATOM 6953 N N . GLU B 1 229 ? 8.567 8.759 -34.973 1.000 65.566 213 GLU BBB N 1
ATOM 6954 C CA . GLU B 1 229 ? 9.512 8.403 -36.063 1.000 78.008 213 GLU BBB CA 1
ATOM 6955 C C . GLU B 1 229 ? 9.237 9.316 -37.268 1.000 73.212 213 GLU BBB C 1
ATOM 6956 O O . GLU B 1 229 ? 10.196 9.849 -37.823 1.000 77.781 213 GLU BBB O 1
ATOM 6968 N N . TRP B 1 230 ? 7.964 9.504 -37.619 1.000 75.021 214 TRP BBB N 1
ATOM 6969 C CA . TRP B 1 230 ? 7.485 10.257 -38.810 1.000 83.270 214 TRP BBB CA 1
ATOM 6970 C C . TRP B 1 230 ? 6.611 11.426 -38.371 1.000 85.059 214 TRP BBB C 1
ATOM 6971 O O . TRP B 1 230 ? 5.681 11.213 -37.590 1.000 72.293 214 TRP BBB O 1
ATOM 6992 N N . PRO B 1 231 ? 6.855 12.663 -38.887 1.000 99.456 215 PRO BBB N 1
ATOM 6993 C CA . PRO B 1 231 ? 7.857 12.915 -39.936 1.000 96.962 215 PRO BBB CA 1
ATOM 6994 C C . PRO B 1 231 ? 9.339 12.825 -39.531 1.000 92.436 215 PRO BBB C 1
ATOM 6995 O O . PRO B 1 231 ? 9.622 12.797 -38.347 1.000 99.557 215 PRO BBB O 1
ATOM 7006 N N . LYS B 1 232 ? 10.230 12.785 -40.532 1.000 98.950 216 LYS BBB N 1
ATOM 7007 C CA . LYS B 1 232 ? 11.716 12.900 -40.410 1.000 102.058 216 LYS BBB CA 1
ATOM 7008 C C . LYS B 1 232 ? 12.306 11.521 -40.080 1.000 103.594 216 LYS BBB C 1
ATOM 7009 O O . LYS B 1 232 ? 12.277 10.585 -40.892 1.000 96.097 216 LYS BBB O 1
#

Foldseek 3Di:
DADPLLVVLLVLVVVVDDPVLLVQLVQCQDLVSLLVLLLQAFEDPPFAAFLVVCVVNSYDHWNNSLNVSLSSCSNNRWFSWKKWFDWDPVDDIGIWTWTADPQFIWTRTRDFFPAPHTGDRPHNDPVRRSVVRQQLQADLPDPPRHQQRTTFKMADTDGPSVDSCCLGNVDPDGVVVVVVVNVVGDIDTPDDPVVSVVDDGDDNVSSVRRPDGNHD/DADPLLVVVLVLVVVVDDPVLLVVLVQCQDLVSLLVLLLQAFEDVDFAAALVVCVVRSYDYWNNSLNVSLSSCSNNHWFSWKKWFDWDPVDDIGIWTWTADPQFIWTRTRDFFPAPHTGDRPHNDPLRRSVVRQQLQADLPDPVRAQQGTTFKMADTDGPSVDSCVLGNHDPDGVVVVVVVNVVHDIDTPDDPVVSVVDDGDDNVSSVRRPHGNPPD

Secondary structure (P-SEA, 3-state):
cccaaaaaaaaaaaaaccaaaaaaaaacccaaaaaaaaaaccccccccccaaaaaacccccaaaaaaaaaaaaaaacccbbbbbbcccccbbbbbbbbbbcccbbbbbbbcccccccccccccccaaaaaaaacccccccccccccccccccccccccccccccccccccccccaaaaaaaaaacbbbbcccaaaaaacccccaaaaaaaaccccc/cccaaaaaaaaaaaaaccaaaaaaaaacccaaaaaaaaaaccccccccccaaaaaacccccaaaaaaaaaaaaaaacccbbbbbbcccccbbbbbbbbbbcccbbbbbbbcccccccccccccccaaaaaaaacccccccccccccccccccccccccccccccccccccccccaaaaaaaaaacbbbbcccaaaaaacccccaaaaaaaacccccc

Sequence (433 aa):
QMGRGSMHYKAQLQKLLTTEEKKILARLSTPQKIQDFLDTIKNKDHTMWSPRAVLKHKHAHCMEGAMLAALALAYHGHSPLLMDLQTTDEDEDHVVALFKIDGHWGAISKTNHPVLRYRDPIYKSVRELAMSYFHEYFIWWTKKNGGKKTLRAYSNPFDLTRYKPERWVIATGDLDWLAEALDDSKHFPILNKKMQKQLRPASRIETKAASLSEWPQMGRGSMHYKAQQLQKLLTTEEKKILARLSTPQKIQDFLDTIKNKEHTMWSPRAVLKHKHAHCMEGAMLAALALAYHGHSPLLMDLQTTDEDEDHVVALFKIDGHWGAISKTNHPVLRYRDPIYKSVRELAMSYFHEYFIWWTKKNGGKKTLRAYSNPFDLTRYKPERWVIATGDLDWLAEALDDSKHFPILNKKMQKQLRPASRIETKAASLSEWPK